Protein AF-A0A6L7A0B5-F1 (afdb_monomer)

Mean predicted aligned error: 15.39 Å

Organism: Escherichia coli (NCBI:txid562)

Foldseek 3Di:
DDPVLVVPDDVVVSVVLVVLLVQQVVVPADNVQSVVLSVVVVVCVVPPVCVDPVNVVCVVCVCVQLVPQDNSHGDPCVVVSVVVSVVCCVPPDPDPDDPDDDDPPCVVVVVVVVVVVVCLVCVLVVVCVVCVVVVVDPVCPPPDPVVVCVVVVVVVVVVVVVLCCLQQPDDDPVVVVVVVVVLVVVLVSLVSRDDLVSVLSNLVSVLSVLSSVLNCLVPPVADPPDPVSNVVSVVVSVVSVVVSVVSVVQCLLLSDQPPDFFAADDPDLVPFFAEEEEEEDEPDDPVLLVQQQVLLVLAPHDPVRYAYEYLYQNPDVVVVVVCVVVVHHYDYDPDCPPHPVVSVVVVVVVDDTPYYAYAYSNRRDHNCLCRRPRNVCVVDVPDPDDAAQDDDPDDDPVCVVVVNPPVDDDPSCCCRPRNQSSCVVVVNRDDPRHSD

pLDDT: mean 85.73, std 13.82, range [37.34, 98.62]

Solvent-accessible surface area (backbone atoms only — not comparable to full-atom values): 25090 Å² total; per-residue (Å²): 136,62,79,67,52,69,77,77,38,64,69,73,58,40,53,52,50,53,52,50,38,52,49,16,46,74,57,70,23,52,72,68,22,23,53,50,44,52,51,52,49,51,51,46,60,73,78,37,73,60,84,42,71,70,45,44,52,52,59,73,43,33,66,77,80,37,70,91,58,54,90,57,39,41,54,86,61,46,69,58,51,53,50,53,51,48,52,43,55,76,76,63,58,77,74,75,87,63,86,79,75,92,64,83,89,49,54,67,58,50,48,50,51,47,50,48,52,49,53,59,64,48,42,51,56,60,49,45,69,63,45,54,65,53,72,76,42,59,89,61,69,89,49,54,75,67,56,48,52,50,53,51,49,53,52,51,53,53,50,50,53,52,49,48,52,68,32,68,58,88,64,57,73,67,58,47,50,50,51,51,53,50,53,49,52,52,46,62,56,39,70,70,40,84,63,68,67,31,55,48,50,47,51,52,55,49,49,48,53,53,51,25,50,52,47,45,50,73,76,71,64,68,48,87,87,42,71,67,60,29,52,57,45,49,55,51,50,50,53,51,48,51,53,50,51,50,50,53,52,50,49,63,42,47,60,57,55,63,73,83,73,69,37,81,61,70,91,59,68,87,76,56,75,33,34,30,38,39,31,49,43,57,84,73,57,66,80,54,37,46,54,22,51,54,30,56,72,55,34,76,61,64,68,95,36,53,44,48,34,43,37,32,68,56,64,52,65,70,57,49,54,49,22,62,75,73,73,38,45,67,46,62,64,97,70,83,57,69,52,72,63,35,52,52,58,56,48,59,76,71,60,80,43,83,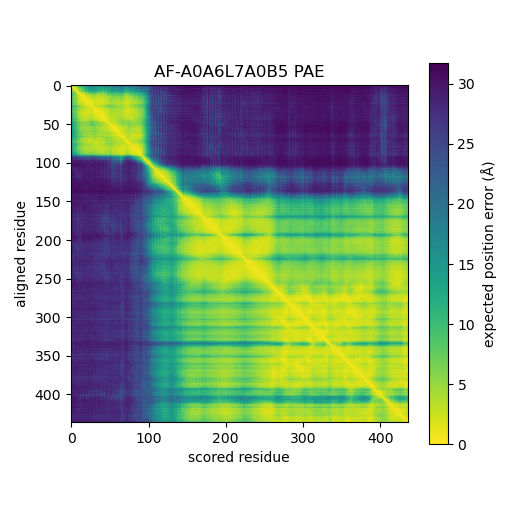40,72,34,36,29,43,34,83,50,59,54,56,44,57,49,64,56,51,51,52,20,46,54,73,73,38,84,82,59,84,76,61,73,50,68,82,82,76,94,67,66,55,74,64,32,54,76,69,73,34,60,91,76,51,84,56,74,58,50,52,46,52,52,51,48,39,27,6,24,52,60,69,76,57,61,66,86,78,83,36,49,55

Sequence (436 aa):
MSILTRWLLIPPVNARLIGRYRDYRRHGASAFSATLGCFWMILAWIFIPLEHPRWQRIRAEHKNLYPHINASRPRPLDPVRYLIQTCWLLIGTSRKETPKPRRRAFSGLQNIRGRYHQWMNELPERVSHKTQHLDEKKELGHLSAGARRLILGIIVTFSLILALICVTQPFNPLAQFIFLMLLWGVALIVRRMPGRFSALMLIVLSLTVSCRYIWWRYTSTLNWDDPVSLVCGLILLFAETYAWIVLVLGYFQVVWPLNRQPVPLPKDMSLWPSVDIFVPTYNEDLNVVKNTIYASLGIDWPKDKLNIWILDDGGREEFRQFAQNVGVKYIARTTHEHAKAGNINNALKYAKGEFVSIFDCDHVPTRSFLQMTMGWFLKEKQLAMMQTPHHFFSPDPFERNLGRFRKTPNEGTLFYGLVQDGNDMWDATFFCGSCA

InterPro domains:
  IPR001173 Glycosyltransferase 2-like [PF00535] (277-436)
  IPR003919 Cellulose synthase, subunit A [PR01439] (199-219)
  IPR003919 Cellulose synthase, subunit A [PR01439] (227-252)
  IPR003919 Cellulose synthase, subunit A [PR01439] (282-301)
  IPR003919 Cellulose synthase, subunit A [PR01439] (363-387)
  IPR029044 Nucleotide-diphospho-sugar transferases [G3DSA:3.90.550.10] (262-436)
  IPR029044 Nucleotide-diphospho-sugar transferases [SSF53448] (254-435)
  IPR036259 MFS transporter superfamily [SSF103473] (26-260)
  IPR050321 Glycosyltransferase 2/OpgH subfamily [PTHR43867] (49-436)

Radius of gyration: 34.47 Å; Cα contacts (8 Å, |Δi|>4): 384; chains: 1; bounding box: 68×91×90 Å

Nearest PDB structures (foldseek):
  9fmz-assembly1_A  TM=8.391E-01  e=1.331E-54  Escherichia coli
  9fp0-assembly1_A  TM=8.141E-01  e=6.366E-55  Escherichia coli
  9fmv-assembly1_A  TM=8.177E-01  e=4.472E-54  Escherichia coli
  9fnn-assembly1_A  TM=8.404E-01  e=5.017E-50  Escherichia coli
  5ej1-assembly1_A  TM=9.346E-01  e=6.899E-16  Cereibacter sphaeroides 2.4.1

Structure (mmCIF, N/CA/C/O backbone):
data_AF-A0A6L7A0B5-F1
#
_entry.id   AF-A0A6L7A0B5-F1
#
loop_
_atom_site.group_PDB
_atom_site.id
_atom_site.type_symbol
_atom_site.label_atom_id
_atom_site.label_alt_id
_atom_site.label_comp_id
_atom_site.label_asym_id
_atom_site.label_entity_id
_atom_site.label_seq_id
_atom_site.pdbx_PDB_ins_code
_atom_site.Cartn_x
_atom_site.Cartn_y
_atom_site.Cartn_z
_atom_site.occupancy
_atom_site.B_iso_or_equiv
_atom_site.auth_seq_id
_atom_site.auth_comp_id
_atom_site.auth_asym_id
_atom_site.auth_atom_id
_atom_site.pdbx_PDB_model_num
ATOM 1 N N . MET A 1 1 ? 12.928 51.243 -40.950 1.00 52.81 1 MET A N 1
ATOM 2 C CA . MET A 1 1 ? 13.352 50.266 -41.975 1.00 52.81 1 MET A CA 1
ATOM 3 C C . MET A 1 1 ? 14.253 50.990 -42.958 1.00 52.81 1 MET A C 1
ATOM 5 O O . MET A 1 1 ? 13.908 52.091 -43.361 1.00 52.81 1 MET A O 1
ATOM 9 N N . SER A 1 2 ? 15.435 50.427 -43.203 1.00 51.06 2 SER A N 1
ATOM 10 C CA . SER A 1 2 ? 16.581 51.062 -43.868 1.00 51.06 2 SER A CA 1
ATOM 11 C C . SER A 1 2 ? 16.445 51.087 -45.403 1.00 51.06 2 SER A C 1
ATOM 13 O O . SER A 1 2 ? 15.706 50.281 -45.978 1.00 51.06 2 SER A O 1
ATOM 15 N N . ILE A 1 3 ? 17.201 51.992 -46.042 1.00 57.19 3 ILE A N 1
ATOM 16 C CA . ILE A 1 3 ? 17.454 52.129 -47.493 1.00 57.19 3 ILE A CA 1
ATOM 17 C C . ILE A 1 3 ? 17.686 50.769 -48.188 1.00 57.19 3 ILE A C 1
ATOM 19 O O . ILE A 1 3 ? 17.260 50.585 -49.326 1.00 57.19 3 ILE A O 1
ATOM 23 N N . LEU A 1 4 ? 18.235 49.782 -47.470 1.00 53.91 4 LEU A N 1
ATOM 24 C CA . LEU A 1 4 ? 18.449 48.401 -47.926 1.00 53.91 4 LEU A CA 1
ATOM 25 C C . LEU A 1 4 ? 17.176 47.699 -48.440 1.00 53.91 4 LEU A C 1
ATOM 27 O O . LEU A 1 4 ? 17.225 46.964 -49.420 1.00 53.91 4 LEU A O 1
ATOM 31 N N . THR A 1 5 ? 16.011 47.950 -47.833 1.00 54.47 5 THR A N 1
ATOM 32 C CA . THR A 1 5 ? 14.747 47.296 -48.246 1.00 54.47 5 THR A CA 1
ATOM 33 C C . THR A 1 5 ? 14.185 47.813 -49.574 1.00 54.47 5 THR A C 1
ATOM 35 O O . THR A 1 5 ? 13.424 47.099 -50.223 1.00 54.47 5 THR A O 1
ATOM 38 N N . ARG A 1 6 ? 14.576 49.022 -50.012 1.00 56.16 6 ARG A N 1
ATOM 39 C CA . ARG A 1 6 ? 14.201 49.573 -51.329 1.00 56.16 6 ARG A CA 1
ATOM 40 C C . ARG A 1 6 ? 14.968 48.940 -52.487 1.00 56.16 6 ARG A C 1
ATOM 42 O O . ARG A 1 6 ? 14.439 48.931 -53.588 1.00 56.16 6 ARG A O 1
ATOM 49 N N . TRP A 1 7 ? 16.175 48.437 -52.236 1.00 54.72 7 TRP A N 1
ATOM 50 C CA . TRP A 1 7 ? 17.030 47.835 -53.261 1.00 54.72 7 TRP A CA 1
ATOM 51 C C . TRP A 1 7 ? 16.769 46.337 -53.456 1.00 54.72 7 TRP A C 1
ATOM 53 O O . TRP A 1 7 ? 16.930 45.834 -54.559 1.00 54.72 7 TRP A O 1
ATOM 63 N N . LEU A 1 8 ? 16.340 45.627 -52.405 1.00 58.31 8 LEU A N 1
ATOM 64 C CA . LEU A 1 8 ? 16.210 44.162 -52.427 1.00 58.31 8 LEU A CA 1
ATOM 65 C C . LEU A 1 8 ? 14.824 43.629 -52.833 1.00 58.31 8 LEU A C 1
ATOM 67 O O . LEU A 1 8 ? 14.697 42.445 -53.131 1.00 58.31 8 LEU A O 1
ATOM 71 N N . LEU A 1 9 ? 13.768 44.448 -52.780 1.00 62.78 9 LEU A N 1
ATOM 72 C CA . LEU A 1 9 ? 12.381 43.990 -52.926 1.00 62.78 9 LEU A CA 1
ATOM 73 C C . LEU A 1 9 ? 11.648 44.755 -54.032 1.00 62.78 9 LEU A C 1
ATOM 75 O O . LEU A 1 9 ? 11.692 45.983 -54.076 1.00 62.78 9 LEU A O 1
ATOM 79 N N . ILE A 1 10 ? 10.907 44.028 -54.874 1.00 70.81 10 ILE A N 1
ATOM 80 C CA . ILE A 1 10 ? 10.087 44.587 -55.962 1.00 70.81 10 ILE A CA 1
ATOM 81 C C . ILE A 1 10 ? 9.118 45.642 -55.368 1.00 70.81 10 ILE A C 1
ATOM 83 O O . ILE A 1 10 ? 8.524 45.385 -54.309 1.00 70.81 10 ILE A O 1
ATOM 87 N N . PRO A 1 11 ? 8.907 46.813 -56.011 1.00 70.00 11 PRO A N 1
ATOM 88 C CA . PRO A 1 11 ? 8.141 47.934 -55.446 1.00 70.00 11 PRO A CA 1
ATOM 89 C C . PRO A 1 11 ? 6.796 47.614 -54.749 1.00 70.00 11 PRO A C 1
ATOM 91 O O . PRO A 1 11 ? 6.572 48.148 -53.656 1.00 70.00 11 PRO A O 1
ATOM 94 N N . PRO A 1 12 ? 5.908 46.733 -55.269 1.00 69.25 12 PRO A N 1
ATOM 95 C CA . PRO A 1 12 ? 4.648 46.410 -54.597 1.00 69.25 12 PRO A CA 1
ATOM 96 C C . PRO A 1 12 ? 4.844 45.612 -53.297 1.00 69.25 12 PRO A C 1
ATOM 98 O O . PRO A 1 12 ? 4.075 45.780 -52.346 1.00 69.25 12 PRO A O 1
ATOM 101 N N . VAL A 1 13 ? 5.892 44.786 -53.207 1.00 67.69 13 VAL A N 1
ATOM 102 C CA . VAL A 1 13 ? 6.227 44.010 -52.000 1.00 67.69 13 VAL A CA 1
ATOM 103 C C . VAL A 1 13 ? 6.761 44.936 -50.910 1.00 67.69 13 VAL A C 1
ATOM 105 O O . VAL A 1 13 ? 6.341 44.852 -49.753 1.00 67.69 13 VAL A O 1
ATOM 108 N N . ASN A 1 14 ? 7.621 45.883 -51.288 1.00 73.94 14 ASN A N 1
ATOM 109 C CA . ASN A 1 14 ? 8.150 46.881 -50.365 1.00 73.94 14 ASN A CA 1
ATOM 110 C C . ASN A 1 14 ? 7.031 47.778 -49.796 1.00 73.94 14 ASN A C 1
ATOM 112 O O . ASN A 1 14 ? 6.939 47.974 -48.583 1.00 73.94 14 ASN A O 1
ATOM 116 N N . ALA A 1 15 ? 6.106 48.243 -50.643 1.00 77.38 15 ALA A N 1
ATOM 117 C CA . ALA A 1 15 ? 4.950 49.029 -50.205 1.00 77.38 15 ALA A CA 1
ATOM 118 C C . ALA A 1 15 ? 4.059 48.261 -49.204 1.00 77.38 15 ALA A C 1
ATOM 120 O O . ALA A 1 15 ? 3.656 48.811 -48.174 1.00 77.38 15 ALA A O 1
ATOM 121 N N . ARG A 1 16 ? 3.805 46.968 -49.455 1.00 80.06 16 ARG A N 1
ATOM 122 C CA . ARG A 1 16 ? 3.044 46.082 -48.552 1.00 80.06 16 ARG A CA 1
ATOM 123 C C . ARG A 1 16 ? 3.743 45.877 -47.204 1.00 80.06 16 ARG A C 1
ATOM 125 O O . ARG A 1 16 ? 3.074 45.919 -46.170 1.00 80.06 16 ARG A O 1
ATOM 132 N N . LEU A 1 17 ? 5.063 45.686 -47.187 1.00 81.50 17 LEU A N 1
ATOM 133 C CA . LEU A 1 17 ? 5.838 45.517 -45.951 1.00 81.50 17 LEU A CA 1
ATOM 134 C C . LEU A 1 17 ? 5.886 46.794 -45.114 1.00 81.50 17 LEU A C 1
ATOM 136 O O . LEU A 1 17 ? 5.702 46.728 -43.899 1.00 81.50 17 LEU A O 1
ATOM 140 N N . ILE A 1 18 ? 6.047 47.955 -45.753 1.00 83.62 18 ILE A N 1
ATOM 141 C CA . ILE A 1 18 ? 5.982 49.257 -45.078 1.00 83.62 18 ILE A CA 1
ATOM 142 C C . ILE A 1 18 ? 4.590 49.475 -44.473 1.00 83.62 18 ILE A C 1
ATOM 144 O O . ILE A 1 18 ? 4.481 49.904 -43.321 1.00 83.62 18 ILE A O 1
ATOM 148 N N . GLY A 1 19 ? 3.527 49.141 -45.214 1.00 85.25 19 GLY A N 1
ATOM 149 C CA . GLY A 1 19 ? 2.152 49.184 -44.714 1.00 85.25 19 GLY A CA 1
ATOM 150 C C . GLY A 1 19 ? 1.957 48.300 -43.480 1.00 85.25 19 GLY A C 1
ATOM 151 O O . GLY A 1 19 ? 1.433 48.762 -42.468 1.00 85.25 19 GLY A O 1
ATOM 152 N N . ARG A 1 20 ? 2.465 47.062 -43.518 1.00 84.50 20 ARG A N 1
ATOM 153 C CA . ARG A 1 20 ? 2.405 46.116 -42.391 1.00 84.50 20 ARG A CA 1
ATOM 154 C C . ARG A 1 20 ? 3.198 46.596 -41.174 1.00 84.50 20 ARG A C 1
ATOM 156 O O . ARG A 1 20 ? 2.715 46.509 -40.052 1.00 84.50 20 ARG A O 1
ATOM 163 N N . TYR A 1 21 ? 4.398 47.133 -41.387 1.00 87.56 21 TYR A N 1
ATOM 164 C CA . TYR A 1 21 ? 5.221 47.687 -40.314 1.00 87.56 21 TYR A CA 1
ATOM 165 C C . TYR A 1 21 ? 4.508 48.851 -39.616 1.00 87.56 21 TYR A C 1
ATOM 167 O O . TYR A 1 21 ? 4.466 48.914 -38.387 1.00 87.56 21 TYR A O 1
ATOM 175 N N . ARG A 1 22 ? 3.900 49.758 -40.392 1.00 87.56 22 ARG A N 1
ATOM 176 C CA . ARG A 1 22 ? 3.095 50.863 -39.849 1.00 87.56 22 ARG A CA 1
ATOM 177 C C . ARG A 1 22 ? 1.878 50.352 -39.079 1.00 87.56 22 ARG A C 1
ATOM 179 O O . ARG A 1 22 ? 1.588 50.892 -38.016 1.00 87.56 22 ARG A O 1
ATOM 186 N N . ASP A 1 23 ? 1.215 49.310 -39.572 1.00 88.31 23 ASP A N 1
ATOM 187 C CA . ASP A 1 23 ? 0.085 48.667 -38.895 1.00 88.31 23 ASP A CA 1
ATOM 188 C C . ASP A 1 23 ? 0.484 48.087 -37.525 1.00 88.31 23 ASP A C 1
ATOM 190 O O . ASP A 1 23 ? -0.157 48.383 -36.518 1.00 88.31 23 ASP A O 1
ATOM 194 N N . TYR A 1 24 ? 1.616 47.379 -37.441 1.00 89.62 24 TYR A N 1
ATOM 195 C CA . TYR A 1 24 ? 2.149 46.878 -36.166 1.00 89.62 24 TYR A CA 1
ATOM 196 C C . TYR A 1 24 ? 2.494 48.002 -35.185 1.00 89.62 24 TYR A C 1
ATOM 198 O O . TYR A 1 24 ? 2.225 47.901 -33.987 1.00 89.62 24 TYR A O 1
ATOM 206 N N . ARG A 1 25 ? 3.070 49.102 -35.684 1.00 87.75 25 ARG A N 1
ATOM 207 C CA . ARG A 1 25 ? 3.387 50.278 -34.862 1.00 87.75 25 ARG A CA 1
ATOM 208 C C . ARG A 1 25 ? 2.123 50.969 -34.343 1.00 87.75 25 ARG A C 1
ATOM 210 O O . ARG A 1 25 ? 2.106 51.352 -33.178 1.00 87.75 25 ARG A O 1
ATOM 217 N N . ARG A 1 26 ? 1.064 51.069 -35.158 1.00 88.62 26 ARG A N 1
ATOM 218 C CA . ARG A 1 26 ? -0.246 51.615 -34.749 1.00 88.62 26 ARG A CA 1
ATOM 219 C C . ARG A 1 26 ? -0.918 50.773 -33.664 1.00 88.62 26 ARG A C 1
ATOM 221 O O . ARG A 1 26 ? -1.517 51.331 -32.757 1.00 88.62 26 ARG A O 1
ATOM 228 N N . HIS A 1 27 ? -0.740 49.456 -33.698 1.00 85.75 27 HIS A N 1
ATOM 229 C CA . HIS A 1 27 ? -1.251 48.532 -32.679 1.00 85.75 27 HIS A CA 1
ATOM 230 C C . HIS A 1 27 ? -0.314 48.366 -31.461 1.00 85.75 27 HIS A C 1
ATOM 232 O O . HIS A 1 27 ? -0.454 47.422 -30.681 1.00 85.75 27 HIS A O 1
ATOM 238 N N . GLY A 1 28 ? 0.650 49.277 -31.267 1.00 85.19 28 GLY A N 1
ATOM 239 C CA . GLY A 1 28 ? 1.469 49.351 -30.052 1.00 85.19 28 GLY A CA 1
ATOM 240 C C . GLY A 1 28 ? 2.632 48.353 -29.976 1.00 85.19 28 GLY A C 1
ATOM 241 O O . GLY A 1 28 ? 3.068 48.004 -28.872 1.00 85.19 28 GLY A O 1
ATOM 242 N N . ALA A 1 29 ? 3.132 47.846 -31.109 1.00 86.38 29 ALA A N 1
ATOM 243 C CA . ALA A 1 29 ? 4.355 47.038 -31.147 1.00 86.38 29 ALA A CA 1
ATOM 244 C C . ALA A 1 29 ? 5.617 47.922 -31.055 1.00 86.38 29 ALA A C 1
ATOM 246 O O . ALA A 1 29 ? 5.700 48.991 -31.674 1.00 86.38 29 ALA A O 1
ATOM 247 N N . SER A 1 30 ? 6.638 47.480 -30.308 1.00 89.06 30 SER A N 1
ATOM 248 C CA . SER A 1 30 ? 7.937 48.174 -30.273 1.00 89.06 30 SER A CA 1
ATOM 249 C C . SER A 1 30 ? 8.613 48.134 -31.650 1.00 89.06 30 SER A C 1
ATOM 251 O O . SER A 1 30 ? 8.302 47.268 -32.465 1.00 89.06 30 SER A O 1
ATOM 253 N N . ALA A 1 31 ? 9.524 49.070 -31.937 1.00 84.81 31 ALA A N 1
ATOM 254 C CA . ALA A 1 31 ? 10.174 49.146 -33.249 1.00 84.81 31 ALA A CA 1
ATOM 255 C C . ALA A 1 31 ? 10.913 47.839 -33.572 1.00 84.81 31 ALA A C 1
ATOM 257 O O . ALA A 1 31 ? 10.734 47.292 -34.655 1.00 84.81 31 ALA A O 1
ATOM 258 N N . PHE A 1 32 ? 11.616 47.294 -32.576 1.00 86.81 32 PHE A N 1
ATOM 259 C CA . PHE A 1 32 ? 12.280 45.995 -32.639 1.00 86.81 32 PHE A CA 1
ATOM 260 C C . PHE A 1 32 ? 11.309 44.838 -32.929 1.00 86.81 32 PHE A C 1
ATOM 262 O O . PHE A 1 32 ? 11.546 44.030 -33.828 1.00 86.81 32 PHE A O 1
ATOM 269 N N . SER A 1 33 ? 10.172 44.777 -32.228 1.00 86.88 33 SER A N 1
ATOM 270 C CA . SER A 1 33 ? 9.191 43.701 -32.439 1.00 86.88 33 SER A CA 1
ATOM 271 C C . SER A 1 33 ? 8.486 43.821 -33.792 1.00 86.88 33 SER A C 1
ATOM 273 O O . SER A 1 33 ? 8.205 42.814 -34.435 1.00 86.88 33 SER A O 1
ATOM 275 N N . ALA A 1 34 ? 8.240 45.046 -34.263 1.00 86.75 34 ALA A N 1
ATOM 276 C CA . ALA A 1 34 ? 7.656 45.301 -35.574 1.00 86.75 34 ALA A CA 1
ATOM 277 C C . ALA A 1 34 ? 8.625 44.930 -36.710 1.00 86.75 34 ALA A C 1
ATOM 279 O O . ALA A 1 34 ? 8.202 44.312 -37.686 1.00 86.75 34 ALA A O 1
ATOM 280 N N . THR A 1 35 ? 9.922 45.244 -36.582 1.00 86.75 35 THR A N 1
ATOM 281 C CA . THR A 1 35 ? 10.938 44.830 -37.565 1.00 86.75 35 THR A CA 1
ATOM 282 C C . THR A 1 35 ? 11.101 43.317 -37.599 1.00 86.75 35 THR A C 1
ATOM 284 O O . THR A 1 35 ? 11.120 42.733 -38.680 1.00 86.75 35 THR A O 1
ATOM 287 N N . LEU A 1 36 ? 11.148 42.677 -36.428 1.00 86.38 36 LEU A N 1
ATOM 288 C CA . LEU A 1 36 ? 11.282 41.229 -36.324 1.00 86.38 36 LEU A CA 1
ATOM 289 C C . LEU A 1 36 ? 10.025 40.513 -36.847 1.00 86.38 36 LEU A C 1
ATOM 291 O O . LEU A 1 36 ? 10.130 39.528 -37.569 1.00 86.38 36 LEU A O 1
ATOM 295 N N . GLY A 1 37 ? 8.831 41.045 -36.572 1.00 85.44 37 GLY A N 1
ATOM 296 C CA . GLY A 1 37 ? 7.574 40.532 -37.119 1.00 85.44 37 GLY A CA 1
ATOM 297 C C . GLY A 1 37 ? 7.490 40.636 -38.646 1.00 85.44 37 GLY A C 1
ATOM 298 O O . GLY A 1 37 ? 6.994 39.719 -39.299 1.00 85.44 37 GLY A O 1
ATOM 299 N N . CYS A 1 38 ? 8.004 41.718 -39.241 1.00 87.12 38 CYS A N 1
ATOM 300 C CA . CYS A 1 38 ? 8.136 41.832 -40.697 1.00 87.12 38 CYS A CA 1
ATOM 301 C C . CYS A 1 38 ? 9.143 40.820 -41.261 1.00 87.12 38 CYS A C 1
ATOM 303 O O . CYS A 1 38 ? 8.850 40.192 -42.274 1.00 87.12 38 CYS A O 1
ATOM 305 N N . PHE A 1 39 ? 10.284 40.623 -40.597 1.00 86.44 39 PHE A N 1
ATOM 306 C CA . PHE A 1 39 ? 11.290 39.633 -40.988 1.00 86.44 39 PHE A CA 1
ATOM 307 C C . PHE A 1 39 ? 10.725 38.203 -40.991 1.00 86.44 39 PHE A C 1
ATOM 309 O O . PHE A 1 39 ? 10.823 37.504 -41.998 1.00 86.44 39 PHE A O 1
ATOM 316 N N . TRP A 1 40 ? 10.032 37.798 -39.923 1.00 83.19 40 TRP A N 1
ATOM 317 C CA . TRP A 1 40 ? 9.378 36.487 -39.857 1.00 83.19 40 TRP A CA 1
ATOM 318 C C . TRP A 1 40 ? 8.280 36.307 -40.903 1.00 83.19 40 TRP A C 1
ATOM 320 O O . TRP A 1 40 ? 8.114 35.212 -41.428 1.00 83.19 40 TRP A O 1
ATOM 330 N N . MET A 1 41 ? 7.548 37.369 -41.243 1.00 80.69 41 MET A N 1
ATOM 331 C CA . MET A 1 41 ? 6.542 37.314 -42.305 1.00 80.69 41 MET A CA 1
ATOM 332 C C . MET A 1 41 ? 7.179 37.072 -43.678 1.00 80.69 41 MET A C 1
ATOM 334 O O . MET A 1 41 ? 6.632 36.309 -44.470 1.00 80.69 41 MET A O 1
ATOM 338 N N . ILE A 1 42 ? 8.329 37.697 -43.950 1.00 82.94 42 ILE A N 1
ATOM 339 C CA . ILE A 1 42 ? 9.092 37.476 -45.186 1.00 82.94 42 ILE A CA 1
ATOM 340 C C . ILE A 1 42 ? 9.570 36.024 -45.244 1.00 82.94 42 ILE A C 1
ATOM 342 O O . ILE A 1 42 ? 9.335 35.352 -46.243 1.00 82.94 42 ILE A O 1
ATOM 346 N N . LEU A 1 43 ? 10.159 35.509 -44.160 1.00 79.44 43 LEU A N 1
ATOM 347 C CA . LEU A 1 43 ? 10.566 34.103 -44.081 1.00 79.44 43 LEU A CA 1
ATOM 348 C C . LEU A 1 43 ? 9.379 33.152 -44.282 1.00 79.44 43 LEU A C 1
ATOM 350 O O . LEU A 1 43 ? 9.477 32.200 -45.050 1.00 79.44 43 LEU A O 1
ATOM 354 N N . ALA A 1 44 ? 8.235 33.430 -43.657 1.00 78.31 44 ALA A N 1
ATOM 355 C CA . ALA A 1 44 ? 7.032 32.629 -43.845 1.00 78.31 44 ALA A CA 1
ATOM 356 C C . ALA A 1 44 ? 6.556 32.642 -45.306 1.00 78.31 44 ALA A C 1
ATOM 358 O O . ALA A 1 44 ? 6.167 31.600 -45.811 1.00 78.31 44 ALA A O 1
ATOM 359 N N . TRP A 1 45 ? 6.627 33.776 -46.006 1.00 74.44 45 TRP A N 1
ATOM 360 C CA . TRP A 1 45 ? 6.292 33.857 -47.434 1.00 74.44 45 TRP A CA 1
ATOM 361 C C . TRP A 1 45 ? 7.263 33.087 -48.338 1.00 74.44 45 TRP A C 1
ATOM 363 O O . TRP A 1 45 ? 6.842 32.578 -49.370 1.00 74.44 45 TRP A O 1
ATOM 373 N N . ILE A 1 46 ? 8.540 32.991 -47.958 1.00 76.19 46 ILE A N 1
ATOM 374 C CA . ILE A 1 46 ? 9.559 32.255 -48.722 1.00 76.19 46 ILE A CA 1
ATOM 375 C C . ILE A 1 46 ? 9.364 30.742 -48.580 1.00 76.19 46 ILE A C 1
ATOM 377 O O . ILE A 1 46 ? 9.433 30.014 -49.566 1.00 76.19 46 ILE A O 1
ATOM 381 N N . PHE A 1 47 ? 9.121 30.261 -47.359 1.00 77.94 47 PHE A N 1
ATOM 382 C CA . PHE A 1 47 ? 9.106 28.824 -47.061 1.00 77.94 47 PHE A CA 1
ATOM 383 C C . PHE A 1 47 ? 7.706 28.203 -47.030 1.00 77.94 47 PHE A C 1
ATOM 385 O O . PHE A 1 47 ? 7.575 26.980 -47.071 1.00 77.94 47 PHE A O 1
ATOM 392 N N . ILE A 1 48 ? 6.653 29.019 -46.945 1.00 78.19 48 ILE A N 1
ATOM 393 C CA . ILE A 1 48 ? 5.272 28.554 -46.830 1.00 78.19 48 ILE A CA 1
ATOM 394 C C . ILE A 1 48 ? 4.441 29.199 -47.946 1.00 78.19 48 ILE A C 1
ATOM 396 O O . ILE A 1 48 ? 4.368 30.427 -48.017 1.00 78.19 48 ILE A O 1
ATOM 400 N N . PRO A 1 49 ? 3.741 28.411 -48.788 1.00 77.00 49 PRO A N 1
ATOM 401 C CA . PRO A 1 49 ? 2.871 28.948 -49.829 1.00 77.00 49 PRO A CA 1
ATOM 402 C C . PRO A 1 49 ? 1.582 29.497 -49.199 1.00 77.00 49 PRO A C 1
ATOM 404 O O . PRO A 1 49 ? 0.518 28.878 -49.267 1.00 77.00 49 PRO A O 1
ATOM 407 N N . LEU A 1 50 ? 1.676 30.661 -48.549 1.00 74.19 50 LEU A N 1
ATOM 408 C CA . LEU A 1 50 ? 0.586 31.297 -47.798 1.00 74.19 50 LEU A CA 1
ATOM 409 C C . LEU A 1 50 ? -0.616 31.681 -48.678 1.00 74.19 50 LEU A C 1
ATOM 411 O O . LEU A 1 50 ? -1.707 31.924 -48.162 1.00 74.19 50 LEU A O 1
ATOM 415 N N . GLU A 1 51 ? -0.427 31.698 -49.996 1.00 76.62 51 GLU A N 1
ATOM 416 C CA . GLU A 1 51 ? -1.468 31.919 -51.000 1.00 76.62 51 GLU A CA 1
ATOM 417 C C . GLU A 1 51 ? -2.340 30.679 -51.237 1.00 76.62 51 GLU A C 1
ATOM 419 O O . GLU A 1 51 ? -3.477 30.806 -51.686 1.00 76.62 51 GLU A O 1
ATOM 424 N N . HIS A 1 52 ? -1.862 29.482 -50.881 1.00 79.56 52 HIS A N 1
ATOM 425 C CA . HIS A 1 52 ? -2.610 28.246 -51.079 1.00 79.56 52 HIS A CA 1
ATOM 426 C C . HIS A 1 52 ? -3.887 28.228 -50.205 1.00 79.56 52 HIS A C 1
ATOM 428 O O . HIS A 1 52 ? -3.820 28.567 -49.016 1.00 79.56 52 HIS A O 1
ATOM 434 N N . PRO A 1 53 ? -5.042 27.737 -50.709 1.00 75.50 53 PRO A N 1
ATOM 435 C CA . PRO A 1 53 ? -6.331 27.801 -50.001 1.00 75.50 53 PRO A CA 1
ATOM 436 C C . PRO A 1 53 ? -6.322 27.216 -48.578 1.00 75.50 53 PRO A C 1
ATOM 438 O O . PRO A 1 53 ? -7.049 27.665 -47.693 1.00 75.50 53 PRO A O 1
ATOM 441 N N . ARG A 1 54 ? -5.468 26.213 -48.331 1.00 79.38 54 ARG A N 1
ATOM 442 C CA . ARG A 1 54 ? -5.295 25.602 -46.999 1.00 79.38 54 ARG A CA 1
ATOM 443 C C . ARG A 1 54 ? -4.685 26.571 -45.980 1.00 79.38 54 ARG A C 1
ATOM 445 O O . ARG A 1 54 ? -5.168 26.633 -44.855 1.00 79.38 54 ARG A O 1
ATOM 452 N N . TRP A 1 55 ? -3.674 27.341 -46.373 1.00 77.81 55 TRP A N 1
ATOM 453 C CA . TRP A 1 55 ? -3.030 28.326 -45.501 1.00 77.81 55 TRP A CA 1
ATOM 454 C C . TRP A 1 55 ? -3.902 29.564 -45.301 1.00 77.81 55 TRP A C 1
ATOM 456 O O . TRP A 1 55 ? -3.960 30.097 -44.194 1.00 77.81 55 TRP A O 1
ATOM 466 N N . GLN A 1 56 ? -4.664 29.959 -46.324 1.00 80.19 56 GLN A N 1
ATOM 467 C CA . GLN A 1 56 ? -5.667 31.016 -46.193 1.00 80.19 56 GLN A CA 1
ATOM 468 C C . GLN A 1 56 ? -6.753 30.657 -45.168 1.00 80.19 56 GLN A C 1
ATOM 470 O O . GLN A 1 56 ? -7.096 31.495 -44.334 1.00 80.19 56 GLN A O 1
ATOM 475 N N . ARG A 1 57 ? -7.234 29.403 -45.158 1.00 80.62 57 ARG A N 1
ATOM 476 C CA . ARG A 1 57 ? -8.192 28.920 -44.145 1.00 80.62 57 ARG A CA 1
ATOM 477 C C . ARG A 1 57 ? -7.608 28.976 -42.729 1.00 80.62 57 ARG A C 1
ATOM 479 O O . ARG A 1 57 ? -8.256 29.503 -41.833 1.00 80.62 57 ARG A O 1
ATOM 486 N N . ILE A 1 58 ? -6.372 28.509 -42.537 1.00 81.62 58 ILE A N 1
ATOM 487 C CA . ILE A 1 58 ? -5.687 28.561 -41.229 1.00 81.62 58 ILE A CA 1
ATOM 488 C C . ILE A 1 58 ? -5.512 30.011 -40.758 1.00 81.62 58 ILE A C 1
ATOM 490 O O . ILE A 1 58 ? -5.707 30.318 -39.585 1.00 81.62 58 ILE A O 1
ATOM 494 N N . ARG A 1 59 ? -5.185 30.927 -41.674 1.00 80.25 59 ARG A N 1
ATOM 495 C CA . ARG A 1 59 ? -5.035 32.353 -41.368 1.00 80.25 59 ARG A CA 1
ATOM 496 C C . ARG A 1 59 ? -6.365 33.025 -41.018 1.00 80.25 59 ARG A C 1
ATOM 498 O O . ARG A 1 59 ? -6.376 33.904 -40.161 1.00 80.25 59 ARG A O 1
ATOM 505 N N . ALA A 1 60 ? -7.467 32.621 -41.649 1.00 82.38 60 ALA A N 1
ATOM 506 C CA . ALA A 1 60 ? -8.805 33.106 -41.313 1.00 82.38 60 ALA A CA 1
ATOM 507 C C . ALA A 1 60 ? -9.244 32.646 -39.911 1.00 82.38 60 ALA A C 1
ATOM 509 O O . ALA A 1 60 ? -9.832 33.420 -39.160 1.00 82.38 60 ALA A O 1
ATOM 510 N N . GLU A 1 61 ? -8.880 31.423 -39.520 1.00 83.38 61 GLU A N 1
ATOM 511 C CA . GLU A 1 61 ? -9.163 30.853 -38.195 1.00 83.38 61 GLU A CA 1
ATOM 512 C C . GLU A 1 61 ? -8.078 31.157 -37.147 1.00 83.38 61 GLU A C 1
ATOM 514 O O . GLU A 1 61 ? -8.112 30.627 -36.036 1.00 83.38 61 GLU A O 1
ATOM 519 N N . HIS A 1 62 ? -7.121 32.034 -37.464 1.00 86.19 62 HIS A N 1
ATOM 520 C CA . HIS A 1 62 ? -5.953 32.307 -36.622 1.00 86.19 62 HIS A CA 1
ATOM 521 C C . HIS A 1 62 ? -6.323 32.680 -35.180 1.00 86.19 62 HIS A C 1
ATOM 523 O O . HIS A 1 62 ? -5.757 32.115 -34.246 1.00 86.19 62 HIS A O 1
ATOM 529 N N . LYS A 1 63 ? -7.329 33.546 -34.993 1.00 81.94 63 LYS A N 1
ATOM 530 C CA . LYS A 1 63 ? -7.815 33.946 -33.660 1.00 81.94 63 LYS A CA 1
ATOM 531 C C . LYS A 1 63 ? -8.358 32.772 -32.835 1.00 81.94 63 LYS A C 1
ATOM 533 O O . LYS A 1 63 ? -8.277 32.814 -31.614 1.00 81.94 63 LYS A O 1
ATOM 538 N N . ASN A 1 64 ? -8.890 31.737 -33.487 1.00 81.38 64 ASN A N 1
ATOM 539 C CA . ASN A 1 64 ? -9.447 30.561 -32.817 1.00 81.38 64 ASN A CA 1
ATOM 540 C C . ASN A 1 64 ? -8.359 29.531 -32.481 1.00 81.38 64 ASN A C 1
ATOM 542 O O . ASN A 1 64 ? -8.407 28.910 -31.424 1.00 81.38 64 ASN A O 1
ATOM 546 N N . LEU A 1 65 ? -7.377 29.352 -33.371 1.00 83.19 65 LEU A N 1
ATOM 547 C CA . LEU A 1 65 ? -6.289 28.380 -33.200 1.00 83.19 65 LEU A CA 1
ATOM 548 C C . LEU A 1 65 ? -5.176 28.894 -32.270 1.00 83.19 65 LEU A C 1
ATOM 550 O O . LEU A 1 65 ? -4.590 28.120 -31.510 1.00 83.19 65 LEU A O 1
ATOM 554 N N . TYR A 1 66 ? -4.916 30.204 -32.296 1.00 88.19 66 TYR A N 1
ATOM 555 C CA . TYR A 1 66 ? -3.855 30.872 -31.539 1.00 88.19 66 TYR A CA 1
ATOM 556 C C . TYR A 1 66 ? -4.404 32.061 -30.724 1.00 88.19 66 TYR A C 1
ATOM 558 O O . TYR A 1 66 ? -3.947 33.191 -30.904 1.00 88.19 66 TYR A O 1
ATOM 566 N N . PRO A 1 67 ? -5.361 31.847 -29.797 1.00 83.75 67 PRO A N 1
ATOM 567 C CA . PRO A 1 67 ? -6.070 32.936 -29.110 1.00 83.75 67 PRO A CA 1
ATOM 568 C C . PRO A 1 67 ? -5.160 33.828 -28.251 1.00 83.75 67 PRO A C 1
ATOM 570 O O . PRO A 1 67 ? -5.469 34.991 -28.008 1.00 83.75 67 PRO A O 1
ATOM 573 N N . HIS A 1 68 ? -4.017 33.302 -27.807 1.00 82.94 68 HIS A N 1
ATOM 574 C CA . HIS A 1 68 ? -3.045 34.016 -26.980 1.00 82.94 68 HIS A CA 1
ATOM 575 C C . HIS A 1 68 ? -1.987 34.787 -27.792 1.00 82.94 68 HIS A C 1
ATOM 577 O O . HIS A 1 68 ? -1.147 35.469 -27.199 1.00 82.94 68 HIS A O 1
ATOM 583 N N . ILE A 1 69 ? -1.996 34.689 -29.130 1.00 86.19 69 ILE A N 1
ATOM 584 C CA . ILE A 1 69 ? -1.040 35.380 -30.002 1.00 86.19 69 ILE A CA 1
ATOM 585 C C . ILE A 1 69 ? -1.775 36.435 -30.824 1.00 86.19 69 ILE A C 1
ATOM 587 O O . ILE A 1 69 ? -2.652 36.126 -31.627 1.00 86.19 69 ILE A O 1
ATOM 591 N N . ASN A 1 70 ? -1.393 37.701 -30.660 1.00 84.62 70 ASN A N 1
ATOM 592 C CA . ASN A 1 70 ? -2.009 38.791 -31.405 1.00 84.62 70 ASN A CA 1
ATOM 593 C C . ASN A 1 70 ? -1.225 39.093 -32.692 1.00 84.62 70 ASN A C 1
ATOM 595 O O . ASN A 1 70 ? -0.164 39.713 -32.656 1.00 84.62 70 ASN A O 1
ATOM 599 N N . ALA A 1 71 ? -1.779 38.706 -33.843 1.00 82.62 71 ALA A N 1
ATOM 600 C CA . ALA A 1 71 ? -1.139 38.893 -35.146 1.00 82.62 71 ALA A CA 1
ATOM 601 C C . ALA A 1 71 ? -0.931 40.366 -35.556 1.00 82.62 71 ALA A C 1
ATOM 603 O O . ALA A 1 71 ? -0.096 40.627 -36.422 1.00 82.62 71 ALA A O 1
ATOM 604 N N . SER A 1 72 ? -1.664 41.327 -34.977 1.00 83.50 72 SER A N 1
ATOM 605 C CA . SER A 1 72 ? -1.453 42.761 -35.243 1.00 83.50 72 SER A CA 1
ATOM 606 C C . SER A 1 72 ? -0.440 43.410 -34.297 1.00 83.50 72 SER A C 1
ATOM 608 O O . SER A 1 72 ? 0.016 44.518 -34.566 1.00 83.50 72 SER A O 1
ATOM 610 N N . ARG A 1 73 ? -0.026 42.722 -33.224 1.00 86.31 73 ARG A N 1
ATOM 611 C CA . ARG A 1 73 ? 0.967 43.217 -32.261 1.00 86.31 73 ARG A CA 1
ATOM 612 C C . ARG A 1 73 ? 2.018 42.138 -31.962 1.00 86.31 73 ARG A C 1
ATOM 614 O O . ARG A 1 73 ? 1.980 41.553 -30.876 1.00 86.31 73 ARG A O 1
ATOM 621 N N . PRO A 1 74 ? 2.953 41.883 -32.898 1.00 86.06 74 PRO A N 1
ATOM 622 C CA . PRO A 1 74 ? 3.958 40.843 -32.724 1.00 86.06 74 PRO A CA 1
ATOM 623 C C . PRO A 1 74 ? 4.873 41.148 -31.534 1.00 86.06 74 PRO A C 1
ATOM 625 O O . PRO A 1 74 ? 5.259 42.300 -31.310 1.00 86.06 74 PRO A O 1
ATOM 628 N N . ARG A 1 75 ? 5.243 40.105 -30.793 1.00 87.12 75 ARG A N 1
ATOM 629 C CA . ARG A 1 75 ? 6.255 40.110 -29.731 1.00 87.12 75 ARG A CA 1
ATOM 630 C C . ARG A 1 75 ? 7.458 39.252 -30.142 1.00 87.12 75 ARG A C 1
ATOM 632 O O . ARG A 1 75 ? 7.297 38.327 -30.937 1.00 87.12 75 ARG A O 1
ATOM 639 N N . PRO A 1 76 ? 8.657 39.491 -29.581 1.00 84.00 76 PRO A N 1
ATOM 640 C CA . PRO A 1 76 ? 9.871 38.806 -30.029 1.00 84.00 76 PRO A CA 1
ATOM 641 C C . PRO A 1 76 ? 9.830 37.275 -29.931 1.00 84.00 76 PRO A C 1
ATOM 643 O O . PRO A 1 76 ? 10.407 36.592 -30.769 1.00 84.00 76 PRO A O 1
ATOM 646 N N . LEU A 1 77 ? 9.105 36.739 -28.945 1.00 85.81 77 LEU A N 1
ATOM 647 C CA . LEU A 1 77 ? 8.987 35.298 -28.690 1.00 85.81 77 LEU A CA 1
ATOM 648 C C . LEU A 1 77 ? 7.731 34.658 -29.304 1.00 85.81 77 LEU A C 1
ATOM 650 O O . LEU A 1 77 ? 7.444 33.492 -29.037 1.00 85.81 77 LEU A O 1
ATOM 654 N N . ASP A 1 78 ? 6.970 35.385 -30.124 1.00 85.81 78 ASP A N 1
ATOM 655 C CA . ASP A 1 78 ? 5.773 34.828 -30.762 1.00 85.81 78 ASP A CA 1
ATOM 656 C C . ASP A 1 78 ? 6.053 33.616 -31.671 1.00 85.81 78 ASP A C 1
ATOM 658 O O . ASP A 1 78 ? 5.252 32.686 -31.616 1.00 85.81 78 ASP A O 1
ATOM 662 N N . PRO A 1 79 ? 7.164 33.519 -32.435 1.00 84.56 79 PRO A N 1
ATOM 663 C CA . PRO A 1 79 ? 7.475 32.310 -33.211 1.00 84.56 79 PRO A CA 1
ATOM 664 C C . PRO A 1 79 ? 7.567 31.042 -32.352 1.00 84.56 79 PRO A C 1
ATOM 666 O O . PRO A 1 79 ? 7.045 29.994 -32.726 1.00 84.56 79 PRO A O 1
ATOM 669 N N . VAL A 1 80 ? 8.163 31.150 -31.160 1.00 83.56 80 VAL A N 1
ATOM 670 C CA . VAL A 1 80 ? 8.263 30.037 -30.204 1.00 83.56 80 VAL A CA 1
ATOM 671 C C . VAL A 1 80 ? 6.878 29.665 -29.674 1.00 83.56 80 VAL A C 1
ATOM 673 O O . VAL A 1 80 ? 6.541 28.488 -29.588 1.00 83.56 80 VAL A O 1
ATOM 676 N N . ARG A 1 81 ? 6.030 30.661 -29.390 1.00 85.81 81 ARG A N 1
ATOM 677 C CA . ARG A 1 81 ? 4.638 30.440 -28.961 1.00 85.81 81 ARG A CA 1
ATOM 678 C C . ARG A 1 81 ? 3.804 29.763 -30.049 1.00 85.81 81 ARG A C 1
ATOM 680 O O . ARG A 1 81 ? 3.057 28.838 -29.742 1.00 85.81 81 ARG A O 1
ATOM 687 N N . TYR A 1 82 ? 3.972 30.164 -31.312 1.00 88.00 82 TYR A N 1
ATOM 688 C CA . TYR A 1 82 ? 3.350 29.485 -32.451 1.00 88.00 82 TYR A CA 1
ATOM 689 C C . TYR A 1 82 ? 3.782 28.023 -32.537 1.00 88.00 82 TYR A C 1
ATOM 691 O O . TYR A 1 82 ? 2.933 27.164 -32.767 1.00 88.00 82 TYR A O 1
ATOM 699 N N . LEU A 1 83 ? 5.068 27.728 -32.330 1.00 86.38 83 LEU A N 1
ATOM 700 C CA . LEU A 1 83 ? 5.596 26.366 -32.386 1.00 86.38 83 LEU A CA 1
ATOM 701 C C . LEU A 1 83 ? 5.023 25.501 -31.258 1.00 86.38 83 LEU A C 1
ATOM 703 O O . LEU A 1 83 ? 4.450 24.452 -31.535 1.00 86.38 83 LEU A O 1
ATOM 707 N N . ILE A 1 84 ? 5.074 25.985 -30.014 1.00 85.31 84 ILE A N 1
ATOM 708 C CA . ILE A 1 84 ? 4.535 25.280 -28.840 1.00 85.31 84 ILE A CA 1
ATOM 709 C C . ILE A 1 84 ? 3.037 25.007 -29.007 1.00 85.31 84 ILE A C 1
ATOM 711 O O . ILE A 1 84 ? 2.600 23.869 -28.839 1.00 85.31 84 ILE A O 1
ATOM 715 N N . GLN A 1 85 ? 2.249 26.017 -29.391 1.00 85.38 85 GLN A N 1
ATOM 716 C CA . GLN A 1 85 ? 0.810 25.847 -29.595 1.00 85.38 85 GLN A CA 1
ATOM 717 C C . GLN A 1 85 ? 0.511 24.908 -30.764 1.00 85.38 85 GLN A C 1
ATOM 719 O O . GLN A 1 85 ? -0.426 24.125 -30.685 1.00 85.38 85 GLN A O 1
ATOM 724 N N . THR A 1 86 ? 1.295 24.946 -31.842 1.00 86.19 86 THR A N 1
ATOM 725 C CA . THR A 1 86 ? 1.103 24.032 -32.977 1.00 86.19 86 THR A CA 1
ATOM 726 C C . THR A 1 86 ? 1.431 22.594 -32.580 1.00 86.19 86 THR A C 1
ATOM 728 O O . THR A 1 86 ? 0.647 21.700 -32.881 1.00 86.19 86 THR A O 1
ATOM 731 N N . CYS A 1 87 ? 2.512 22.360 -31.829 1.00 83.81 87 CYS A N 1
ATOM 732 C CA . CYS A 1 87 ? 2.811 21.053 -31.240 1.00 83.81 87 CYS A CA 1
ATOM 733 C C . CYS A 1 87 ? 1.679 20.590 -30.312 1.00 83.81 87 CYS A C 1
ATOM 735 O O . CYS A 1 87 ? 1.241 19.447 -30.408 1.00 83.81 87 CYS A O 1
ATOM 737 N N . TRP A 1 88 ? 1.138 21.482 -29.478 1.00 80.62 88 TRP A N 1
ATOM 738 C CA . TRP A 1 88 ? -0.010 21.173 -28.626 1.00 80.62 88 TRP A CA 1
ATOM 739 C C . TRP A 1 88 ? -1.281 20.868 -29.431 1.00 80.62 88 TRP A C 1
ATOM 741 O O . TRP A 1 88 ? -1.983 19.920 -29.107 1.00 80.62 88 TRP A O 1
ATOM 751 N N . LEU A 1 89 ? -1.572 21.596 -30.512 1.00 80.62 89 LEU A N 1
ATOM 752 C CA . LEU A 1 89 ? -2.713 21.310 -31.389 1.00 80.62 89 LEU A CA 1
ATOM 753 C C . LEU A 1 89 ? -2.553 19.956 -32.100 1.00 80.62 89 LEU A C 1
ATOM 755 O O . LEU A 1 89 ? -3.538 19.232 -32.239 1.00 80.62 89 LEU A O 1
ATOM 759 N N . LEU A 1 90 ? -1.328 19.597 -32.498 1.00 78.62 90 LEU A N 1
ATOM 760 C CA . LEU A 1 90 ? -1.003 18.320 -33.145 1.00 78.62 90 LEU A CA 1
ATOM 761 C C . LEU A 1 90 ? -1.064 17.122 -32.183 1.00 78.62 90 LEU A C 1
ATOM 763 O O . LEU A 1 90 ? -1.444 16.033 -32.606 1.00 78.62 90 LEU A O 1
ATOM 767 N N . ILE A 1 91 ? -0.702 17.316 -30.910 1.00 77.00 91 ILE A N 1
ATOM 768 C CA . ILE A 1 91 ? -0.629 16.251 -29.893 1.00 77.00 91 ILE A CA 1
ATOM 769 C C . ILE A 1 91 ? -1.924 16.156 -29.065 1.00 77.00 91 ILE A C 1
ATOM 771 O O . ILE A 1 91 ? -2.341 15.066 -28.683 1.00 77.00 91 ILE A O 1
ATOM 775 N N . GLY A 1 92 ? -2.551 17.294 -28.764 1.00 64.06 92 GLY A N 1
ATOM 776 C CA . GLY A 1 92 ? -3.482 17.466 -27.646 1.00 64.06 92 GLY A CA 1
ATOM 777 C C . GLY A 1 92 ? -4.899 17.917 -27.997 1.00 64.06 92 GLY A C 1
ATOM 778 O O . GLY A 1 92 ? -5.731 17.997 -27.093 1.00 64.06 92 GLY A O 1
ATOM 779 N N . THR A 1 93 ? -5.245 18.171 -29.264 1.00 51.16 93 THR A N 1
ATOM 780 C CA . THR A 1 93 ? -6.660 18.417 -29.587 1.00 51.16 93 THR A CA 1
ATOM 781 C C . THR A 1 93 ? -7.425 17.115 -29.775 1.00 51.16 93 THR A C 1
ATOM 783 O O . THR A 1 93 ? -7.476 16.521 -30.851 1.00 51.16 93 THR A O 1
ATOM 786 N N . SER A 1 94 ? -8.107 16.712 -28.699 1.00 45.56 94 SER A N 1
ATOM 787 C CA . SER A 1 94 ? -9.373 15.996 -28.823 1.00 45.56 94 SER A CA 1
ATOM 788 C C . SER A 1 94 ? -10.247 16.788 -29.793 1.00 45.56 94 SER A C 1
ATOM 790 O O . SER A 1 94 ? -10.596 17.948 -29.565 1.00 45.56 94 SER A O 1
ATOM 792 N N . ARG A 1 95 ? -10.496 16.176 -30.944 1.00 41.62 95 ARG A N 1
ATOM 793 C CA . ARG A 1 95 ? -11.311 16.695 -32.031 1.00 41.62 95 ARG A CA 1
ATOM 794 C C . ARG A 1 95 ? -12.666 17.103 -31.447 1.00 41.62 95 ARG A C 1
ATOM 796 O O . ARG A 1 95 ? -13.477 16.230 -31.162 1.00 41.62 95 ARG A O 1
ATOM 803 N N . LYS A 1 96 ? -12.935 18.408 -31.288 1.00 43.81 96 LYS A N 1
ATOM 804 C CA . LYS A 1 96 ? -14.324 18.882 -31.183 1.00 43.81 96 LYS A CA 1
ATOM 805 C C . LYS A 1 96 ? -15.056 18.284 -32.381 1.00 43.81 96 LYS A C 1
ATOM 807 O O . LYS A 1 96 ? -14.616 18.480 -33.520 1.00 43.81 96 LYS A O 1
ATOM 812 N N . GLU A 1 97 ? -16.084 17.484 -32.112 1.00 41.69 97 GLU A N 1
ATOM 813 C CA . GLU A 1 97 ? -16.894 16.831 -33.131 1.00 41.69 97 GLU A CA 1
ATOM 814 C C . GLU A 1 97 ? -17.466 17.899 -34.063 1.00 41.69 97 GLU A C 1
ATOM 816 O O . GLU A 1 97 ? -18.423 18.601 -33.763 1.00 41.69 97 GLU A O 1
ATOM 821 N N . THR A 1 98 ? -16.812 18.058 -35.205 1.00 37.34 98 THR A N 1
ATOM 822 C CA . THR A 1 98 ? -17.376 18.731 -36.365 1.00 37.34 98 THR A CA 1
ATOM 823 C C . THR A 1 98 ? -18.139 17.670 -37.154 1.00 37.34 98 THR A C 1
ATOM 825 O O . THR A 1 98 ? -17.654 16.534 -37.257 1.00 37.34 98 THR A O 1
ATOM 828 N N . PRO A 1 99 ? -19.325 17.987 -37.705 1.00 40.41 99 PRO A N 1
ATOM 829 C CA . PRO A 1 99 ? -20.111 17.006 -38.435 1.00 40.41 99 PRO A CA 1
ATOM 830 C C . PRO A 1 99 ? -19.269 16.467 -39.594 1.00 40.41 99 PRO A C 1
ATOM 832 O O . PRO A 1 99 ? -18.709 17.224 -40.389 1.00 40.41 99 PRO A O 1
ATOM 835 N N . LYS A 1 100 ? -19.107 15.138 -39.626 1.00 37.72 100 LYS A N 1
ATOM 836 C CA . LYS A 1 100 ? -18.208 14.421 -40.540 1.00 37.72 100 LYS A CA 1
ATOM 837 C C . LYS A 1 100 ? -18.471 14.841 -41.996 1.00 37.72 100 LYS A C 1
ATOM 839 O O . LYS A 1 100 ? -19.535 14.509 -42.519 1.00 37.72 100 LYS A O 1
ATOM 844 N N . PRO A 1 101 ? -17.504 15.434 -42.724 1.00 42.56 101 PRO A N 1
ATOM 845 C CA . PRO A 1 101 ? -17.595 15.439 -44.171 1.00 42.56 101 PRO A CA 1
ATOM 846 C C . PRO A 1 101 ? -17.298 14.015 -44.653 1.00 42.56 101 PRO A C 1
ATOM 848 O O . PRO A 1 101 ? -16.259 13.435 -44.320 1.00 42.56 101 PRO A O 1
ATOM 851 N N . ARG A 1 102 ? -18.228 13.441 -45.427 1.00 50.91 102 ARG A N 1
ATOM 852 C CA . ARG A 1 102 ? -18.071 12.169 -46.151 1.00 50.91 102 ARG A CA 1
ATOM 853 C C . ARG A 1 102 ? -16.702 12.134 -46.847 1.00 50.91 102 ARG A C 1
ATOM 855 O O . ARG A 1 102 ? -16.509 12.770 -47.877 1.00 50.91 102 ARG A O 1
ATOM 862 N N . ARG A 1 103 ? -15.750 11.365 -46.314 1.00 45.22 103 ARG A N 1
ATOM 863 C CA . ARG A 1 103 ? -14.498 11.025 -47.007 1.00 45.22 103 ARG A CA 1
ATOM 864 C C . ARG A 1 103 ? -14.411 9.513 -47.169 1.00 45.22 103 ARG A C 1
ATOM 866 O O . ARG A 1 103 ? -13.971 8.805 -46.272 1.00 45.22 103 ARG A O 1
ATOM 873 N N . ARG A 1 104 ? -14.810 9.049 -48.358 1.00 50.16 104 ARG A N 1
ATOM 874 C CA . ARG A 1 104 ? -14.694 7.666 -48.859 1.00 50.16 104 ARG A CA 1
ATOM 875 C C . ARG A 1 104 ? -13.242 7.160 -48.997 1.00 50.16 104 ARG A C 1
ATOM 877 O O . ARG A 1 104 ? -13.053 5.990 -49.280 1.00 50.16 104 ARG A O 1
ATOM 884 N N . ALA A 1 105 ? -12.224 7.994 -48.767 1.00 53.31 105 ALA A N 1
ATOM 885 C CA . ALA A 1 105 ? -10.822 7.651 -49.037 1.00 53.31 105 ALA A CA 1
ATOM 886 C C . ALA A 1 105 ? -10.116 6.811 -47.946 1.00 53.31 105 ALA A C 1
ATOM 888 O O . ALA A 1 105 ? -9.032 6.302 -48.192 1.00 53.31 105 ALA A O 1
ATOM 889 N N . PHE A 1 106 ? -10.706 6.640 -46.755 1.00 49.94 106 PHE A N 1
ATOM 890 C CA . PHE A 1 106 ? -10.106 5.858 -45.655 1.00 49.94 106 PHE A CA 1
ATOM 891 C C . PHE A 1 106 ? -11.015 4.733 -45.128 1.00 49.94 106 PHE A C 1
ATOM 893 O O . PHE A 1 106 ? -10.753 4.190 -44.055 1.00 49.94 106 PHE A O 1
ATOM 900 N N . SER A 1 107 ? -12.064 4.345 -45.865 1.00 53.34 107 SER A N 1
ATOM 901 C CA . SER A 1 107 ? -12.948 3.240 -45.455 1.00 53.34 107 SER A CA 1
ATOM 902 C C . SER A 1 107 ? -12.204 1.904 -45.366 1.00 53.34 107 SER A C 1
ATOM 904 O O . SER A 1 107 ? -12.487 1.119 -44.472 1.00 53.34 107 SER A O 1
ATOM 906 N N . GLY A 1 108 ? -11.198 1.670 -46.218 1.00 59.94 108 GLY A N 1
ATOM 907 C CA . GLY A 1 108 ? -10.348 0.476 -46.152 1.00 59.94 108 GLY A CA 1
ATOM 908 C C . GLY A 1 108 ? -9.539 0.396 -44.854 1.00 59.94 108 GLY A C 1
ATOM 909 O O . GLY A 1 108 ? -9.576 -0.615 -44.163 1.00 59.94 108 GLY A O 1
ATOM 910 N N . LEU A 1 109 ? -8.886 1.493 -44.461 1.00 56.81 109 LEU A N 1
ATOM 911 C CA . LEU A 1 109 ? -8.106 1.586 -43.219 1.00 56.81 109 LEU A CA 1
ATOM 912 C C . LEU A 1 109 ? -8.989 1.585 -41.964 1.00 56.81 109 LEU A C 1
ATOM 914 O O . LEU A 1 109 ? -8.605 1.013 -40.949 1.00 56.81 109 LEU A O 1
ATOM 918 N N . GLN A 1 110 ? -10.187 2.172 -42.030 1.00 58.81 110 GLN A N 1
ATOM 919 C CA . GLN A 1 110 ? -11.176 2.081 -40.953 1.00 58.81 110 GLN A CA 1
ATOM 920 C C . GLN A 1 110 ? -11.753 0.672 -40.821 1.00 58.81 110 GLN A C 1
ATOM 922 O O . GLN A 1 110 ? -11.933 0.214 -39.699 1.00 58.81 110 GLN A O 1
ATOM 927 N N . ASN A 1 111 ? -11.964 -0.037 -41.929 1.00 66.06 111 ASN A N 1
ATOM 928 C CA . ASN A 1 111 ? -12.398 -1.430 -41.912 1.00 66.06 111 ASN A CA 1
ATOM 929 C C . ASN A 1 111 ? -11.294 -2.360 -41.407 1.00 66.06 111 ASN A C 1
ATOM 931 O O . ASN A 1 111 ? -11.588 -3.257 -40.631 1.00 66.06 111 ASN A O 1
ATOM 935 N N . ILE A 1 112 ? -10.029 -2.141 -41.779 1.00 68.19 112 ILE A N 1
ATOM 936 C CA . ILE A 1 112 ? -8.892 -2.904 -41.237 1.00 68.19 112 ILE A CA 1
ATOM 937 C C . ILE A 1 112 ? -8.734 -2.624 -39.744 1.00 68.19 112 ILE A C 1
ATOM 939 O O . ILE A 1 112 ? -8.605 -3.554 -38.958 1.00 68.19 112 ILE A O 1
ATOM 943 N N . ARG A 1 113 ? -8.813 -1.356 -39.328 1.00 64.44 113 ARG A N 1
ATOM 944 C CA . ARG A 1 113 ? -8.767 -0.978 -37.913 1.00 64.44 113 ARG A CA 1
ATOM 945 C C . ARG A 1 113 ? -9.958 -1.545 -37.136 1.00 64.44 113 ARG A C 1
ATOM 947 O O . ARG A 1 113 ? -9.773 -2.004 -36.017 1.00 64.44 113 ARG A O 1
ATOM 954 N N . GLY A 1 114 ? -11.151 -1.546 -37.728 1.00 69.81 114 GLY A N 1
ATOM 955 C CA . GLY A 1 114 ? -12.362 -2.145 -37.169 1.00 69.81 114 GLY A CA 1
ATOM 956 C C . GLY A 1 114 ? -12.225 -3.656 -37.004 1.00 69.81 114 GLY A C 1
ATOM 957 O O . GLY A 1 114 ? -12.423 -4.155 -35.905 1.00 69.81 114 GLY A O 1
ATOM 958 N N . ARG A 1 115 ? -11.770 -4.365 -38.046 1.00 73.44 115 ARG A N 1
ATOM 959 C CA . ARG A 1 115 ? -11.469 -5.805 -37.995 1.00 73.44 115 ARG A CA 1
ATOM 960 C C . ARG A 1 115 ? -10.368 -6.128 -36.994 1.00 73.44 115 ARG A C 1
ATOM 962 O O . ARG A 1 115 ? -10.487 -7.116 -36.292 1.00 73.44 115 ARG A O 1
ATOM 969 N N . TYR A 1 116 ? -9.328 -5.302 -36.900 1.00 70.50 116 TYR A N 1
ATOM 970 C CA . TYR A 1 116 ? -8.266 -5.465 -35.909 1.00 70.50 116 TYR A CA 1
ATOM 971 C C . TYR A 1 116 ? -8.800 -5.297 -34.486 1.00 70.50 116 TYR A C 1
ATOM 973 O O . TYR A 1 116 ? -8.507 -6.123 -33.634 1.00 70.50 116 TYR A O 1
ATOM 981 N N . HIS A 1 117 ? -9.607 -4.263 -34.222 1.00 70.69 117 HIS A N 1
ATOM 982 C CA . HIS A 1 117 ? -10.235 -4.079 -32.913 1.00 70.69 117 HIS A CA 1
ATOM 983 C C . HIS A 1 117 ? -11.204 -5.215 -32.580 1.00 70.69 117 HIS A C 1
ATOM 985 O O . HIS A 1 117 ? -11.178 -5.704 -31.460 1.00 70.69 117 HIS A O 1
ATOM 991 N N . GLN A 1 118 ? -12.003 -5.668 -33.545 1.00 74.50 118 GLN A N 1
ATOM 992 C CA . GLN A 1 118 ? -12.930 -6.779 -33.359 1.00 74.50 118 GLN A CA 1
ATOM 993 C C . GLN A 1 118 ? -12.188 -8.101 -33.110 1.00 74.50 118 GLN A C 1
ATOM 995 O O . GLN A 1 118 ? -12.453 -8.771 -32.122 1.00 74.50 118 GLN A O 1
ATOM 1000 N N . TRP A 1 119 ? -11.184 -8.425 -33.927 1.00 76.81 119 TRP A N 1
ATOM 1001 C CA . TRP A 1 119 ? -10.324 -9.596 -33.736 1.00 76.81 119 TRP A CA 1
ATOM 1002 C C . TRP A 1 119 ? -9.571 -9.556 -32.400 1.00 76.81 119 TRP A C 1
ATOM 1004 O O . TRP A 1 119 ? -9.495 -10.569 -31.715 1.00 76.81 119 TRP A O 1
ATOM 1014 N N . MET A 1 120 ? -9.066 -8.384 -31.994 1.00 64.75 120 MET A N 1
ATOM 1015 C CA . MET A 1 120 ? -8.424 -8.185 -30.690 1.00 64.75 120 MET A CA 1
ATOM 1016 C C . MET A 1 120 ? -9.397 -8.320 -29.517 1.00 64.75 120 MET A C 1
ATOM 1018 O O . MET A 1 120 ? -8.977 -8.774 -28.460 1.00 64.75 120 MET A O 1
ATOM 1022 N N . ASN A 1 121 ? -10.661 -7.923 -29.676 1.00 67.75 121 ASN A N 1
ATOM 1023 C CA . ASN A 1 121 ? -11.677 -8.059 -28.631 1.00 67.75 121 ASN A CA 1
ATOM 1024 C C . ASN A 1 121 ? -12.178 -9.508 -28.514 1.00 67.75 121 ASN A C 1
ATOM 1026 O O . ASN A 1 121 ? -12.453 -9.963 -27.412 1.00 67.75 121 ASN A O 1
ATOM 1030 N N . GLU A 1 122 ? -12.243 -10.244 -29.626 1.00 72.88 122 GLU A N 1
ATOM 1031 C CA . GLU A 1 122 ? -12.633 -11.661 -29.651 1.00 72.88 122 GLU A CA 1
ATOM 1032 C C . GLU A 1 122 ? -11.479 -12.608 -29.259 1.00 72.88 122 GLU A C 1
ATOM 1034 O O . GLU A 1 122 ? -11.708 -13.763 -28.905 1.00 72.88 122 GLU A O 1
ATOM 1039 N N . LEU A 1 123 ? -10.222 -12.156 -29.321 1.00 68.88 123 LEU A N 1
ATOM 1040 C CA . LEU A 1 123 ? -9.030 -12.954 -29.004 1.00 68.88 123 LEU A CA 1
ATOM 1041 C C . LEU A 1 123 ? -9.007 -13.471 -27.554 1.00 68.88 123 LEU A C 1
ATOM 1043 O O . LEU A 1 123 ? -8.798 -14.671 -27.376 1.00 68.88 123 LEU A O 1
ATOM 1047 N N . PRO A 1 124 ? -9.230 -12.629 -26.524 1.00 58.22 124 PRO A N 1
ATOM 1048 C CA . PRO A 1 124 ? -9.302 -13.081 -25.142 1.00 58.22 124 PRO A CA 1
ATOM 1049 C C . PRO A 1 124 ? -10.394 -14.116 -24.915 1.00 58.22 124 PRO A C 1
ATOM 1051 O O . PRO A 1 124 ? -10.124 -15.100 -24.244 1.00 58.22 124 PRO A O 1
ATOM 1054 N N . GLU A 1 125 ? -11.581 -13.953 -25.507 1.00 64.75 125 GLU A N 1
ATOM 1055 C CA . GLU A 1 125 ? -12.662 -14.942 -25.391 1.00 64.75 125 GLU A CA 1
ATOM 1056 C C . GLU A 1 125 ? -12.294 -16.260 -26.081 1.00 64.75 125 GLU A C 1
ATOM 1058 O O . GLU A 1 125 ? -12.474 -17.329 -25.507 1.00 64.75 125 GLU A O 1
ATOM 1063 N N . ARG A 1 126 ? -11.683 -16.211 -27.272 1.00 64.44 126 ARG A N 1
ATOM 1064 C CA . ARG A 1 126 ? -11.220 -17.413 -27.990 1.00 64.44 126 ARG A CA 1
ATOM 1065 C C . ARG A 1 126 ? -10.100 -18.152 -27.259 1.00 64.44 126 ARG A C 1
ATOM 1067 O O . ARG A 1 126 ? -10.042 -19.379 -27.329 1.00 64.44 126 ARG A O 1
ATOM 1074 N N . VAL A 1 127 ? -9.196 -17.425 -26.599 1.00 60.56 127 VAL A N 1
ATOM 1075 C CA . VAL A 1 127 ? -8.114 -18.010 -25.792 1.00 60.56 127 VAL A CA 1
ATOM 1076 C C . VAL A 1 127 ? -8.677 -18.534 -24.475 1.00 60.56 127 VAL A C 1
ATOM 1078 O O . VAL A 1 127 ? -8.457 -19.697 -24.167 1.00 60.56 127 VAL A O 1
ATOM 1081 N N . SER A 1 128 ? -9.475 -17.733 -23.766 1.00 56.56 128 SER A N 1
ATOM 1082 C CA . SER A 1 128 ? -10.119 -18.086 -22.497 1.00 56.56 128 SER A CA 1
ATOM 1083 C C . SER A 1 128 ? -11.012 -19.315 -22.628 1.00 56.56 128 SER A C 1
ATOM 1085 O O . SER A 1 128 ? -10.881 -20.220 -21.815 1.00 56.56 128 SER A O 1
ATOM 1087 N N . HIS A 1 129 ? -11.842 -19.412 -23.670 1.00 56.91 129 HIS A N 1
ATOM 1088 C CA . HIS A 1 129 ? -12.709 -20.571 -23.908 1.00 56.91 129 HIS A CA 1
ATOM 1089 C C . HIS A 1 129 ? -11.907 -21.831 -24.292 1.00 56.91 129 HIS A C 1
ATOM 1091 O O . HIS A 1 129 ? -12.364 -22.954 -24.078 1.00 56.91 129 HIS A O 1
ATOM 1097 N N . LYS A 1 130 ? -10.691 -21.672 -24.839 1.00 55.03 130 LYS A N 1
ATOM 1098 C CA . LYS A 1 130 ? -9.749 -22.781 -25.067 1.00 55.03 130 LYS A CA 1
ATOM 1099 C C . LYS A 1 130 ? -8.957 -23.156 -23.816 1.00 55.03 130 LYS A C 1
ATOM 1101 O O . LYS A 1 130 ? -8.625 -24.326 -23.672 1.00 55.03 130 LYS A O 1
ATOM 1106 N N . THR A 1 131 ? -8.660 -22.224 -22.914 1.00 51.66 131 THR A N 1
ATOM 1107 C CA . THR A 1 131 ? -7.877 -22.490 -21.695 1.00 51.66 131 THR A CA 1
ATOM 1108 C C . THR A 1 131 ? -8.730 -22.829 -20.474 1.00 51.66 131 THR A C 1
ATOM 1110 O O . THR A 1 131 ? -8.215 -23.458 -19.561 1.00 51.66 131 THR A O 1
ATOM 1113 N N . GLN A 1 132 ? -10.031 -22.520 -20.466 1.00 49.81 132 GLN A N 1
ATOM 1114 C CA . GLN A 1 132 ? -10.937 -22.835 -19.349 1.00 49.81 132 GLN A CA 1
ATOM 1115 C C . GLN A 1 132 ? -10.984 -24.339 -19.031 1.00 49.81 132 GLN A C 1
ATOM 1117 O O . GLN A 1 132 ? -11.016 -24.723 -17.868 1.00 49.81 132 GLN A O 1
ATOM 1122 N N . HIS A 1 133 ? -10.904 -25.201 -20.052 1.00 48.12 133 HIS A N 1
ATOM 1123 C CA . HIS A 1 133 ? -10.868 -26.656 -19.852 1.00 48.12 133 HIS A CA 1
ATOM 1124 C C . HIS A 1 133 ? -9.519 -27.178 -19.307 1.00 48.12 133 HIS A C 1
ATOM 1126 O O . HIS A 1 133 ? -9.466 -28.290 -18.780 1.00 48.12 133 HIS A O 1
ATOM 1132 N N . LEU A 1 134 ? -8.438 -26.390 -19.422 1.00 50.81 134 LEU A N 1
ATOM 1133 C CA . LEU A 1 134 ? -7.118 -26.703 -18.854 1.00 50.81 134 LEU A CA 1
ATOM 1134 C C . LEU A 1 134 ? -7.026 -26.304 -17.372 1.00 50.81 134 LEU A C 1
ATOM 1136 O O . LEU A 1 134 ? -6.231 -26.888 -16.643 1.00 50.81 134 LEU A O 1
ATOM 1140 N N . ASP A 1 135 ? -7.854 -25.363 -16.904 1.00 48.06 135 ASP A N 1
ATOM 1141 C CA . ASP A 1 135 ? -7.954 -25.031 -15.474 1.00 48.06 135 ASP A CA 1
ATOM 1142 C C . ASP A 1 135 ? -8.712 -26.116 -14.680 1.00 48.06 135 ASP A C 1
ATOM 1144 O O . ASP A 1 135 ? -8.372 -26.391 -13.528 1.00 48.06 135 ASP A O 1
ATOM 1148 N N . GLU A 1 136 ? -9.691 -26.796 -15.293 1.00 45.19 136 GLU A N 1
ATOM 1149 C CA . GLU A 1 136 ? -10.417 -27.913 -14.659 1.00 45.19 136 GLU A CA 1
ATOM 1150 C C . GLU A 1 136 ? -9.640 -29.237 -14.685 1.00 45.19 136 GLU A C 1
ATOM 1152 O O . GLU A 1 136 ? -9.734 -30.045 -13.756 1.00 45.19 136 GLU A O 1
ATOM 1157 N N . LYS A 1 137 ? -8.813 -29.463 -15.709 1.00 44.53 137 LYS A N 1
ATOM 1158 C CA . LYS A 1 137 ? -7.895 -30.602 -15.753 1.00 44.53 137 LYS A CA 1
ATOM 1159 C C . LYS A 1 137 ? -6.513 -30.140 -15.329 1.00 44.53 137 LYS A C 1
ATOM 1161 O O . LYS A 1 137 ? -5.726 -29.709 -16.158 1.00 44.53 137 LYS A O 1
ATOM 1166 N N . LYS A 1 138 ? -6.167 -30.324 -14.047 1.00 55.44 138 LYS A N 1
ATOM 1167 C CA . LYS A 1 138 ? -4.761 -30.347 -13.606 1.00 55.44 138 LYS A CA 1
ATOM 1168 C C . LYS A 1 138 ? -4.020 -31.389 -14.454 1.00 55.44 138 LYS A C 1
ATOM 1170 O O . LYS A 1 138 ? -3.962 -32.555 -14.071 1.00 55.44 138 LYS A O 1
ATOM 1175 N N . GLU A 1 139 ? -3.449 -30.985 -15.588 1.00 56.62 139 GLU A N 1
ATOM 1176 C CA . GLU A 1 139 ? -2.809 -31.883 -16.562 1.00 56.62 139 GLU A CA 1
ATOM 1177 C C . GLU A 1 139 ? -1.596 -32.619 -15.979 1.00 56.62 139 GLU A C 1
ATOM 1179 O O . GLU A 1 139 ? -1.103 -33.563 -16.570 1.00 56.62 139 GLU A O 1
ATOM 1184 N N . LEU A 1 140 ? -1.147 -32.258 -14.775 1.00 55.91 140 LEU A N 1
ATOM 1185 C CA . LEU A 1 140 ? -0.084 -32.944 -14.033 1.00 55.91 140 LEU A CA 1
ATOM 1186 C C . LEU A 1 140 ? -0.598 -33.668 -12.774 1.00 55.91 140 LEU A C 1
ATOM 1188 O O . LEU A 1 140 ? 0.199 -34.131 -11.964 1.00 55.91 140 LEU A O 1
ATOM 1192 N N . GLY A 1 141 ? -1.915 -33.735 -12.562 1.00 59.34 141 GLY A N 1
ATOM 1193 C CA . GLY A 1 141 ? -2.532 -34.353 -11.382 1.00 59.34 141 GLY A CA 1
ATOM 1194 C C . GLY A 1 141 ? -2.434 -35.880 -11.354 1.00 59.34 141 GLY A C 1
ATOM 1195 O O . GLY A 1 141 ? -2.545 -36.471 -10.287 1.00 59.34 141 GLY A O 1
ATOM 1196 N N . HIS A 1 142 ? -2.190 -36.506 -12.508 1.00 70.75 142 HIS A N 1
ATOM 1197 C CA . HIS A 1 142 ? -2.002 -37.952 -12.649 1.00 70.75 142 HIS A CA 1
ATOM 1198 C C . HIS A 1 142 ? -0.544 -38.401 -12.434 1.00 70.75 142 HIS A C 1
ATOM 1200 O O . HIS A 1 142 ? -0.266 -39.597 -12.401 1.00 70.75 142 HIS A O 1
ATOM 1206 N N . LEU A 1 143 ? 0.395 -37.458 -12.295 1.00 73.81 143 LEU A N 1
ATOM 1207 C CA . LEU A 1 143 ? 1.812 -37.736 -12.065 1.00 73.81 143 LEU A CA 1
ATOM 1208 C C . LEU A 1 143 ? 2.131 -37.734 -10.569 1.00 73.81 143 LEU A C 1
ATOM 1210 O O . LEU A 1 143 ? 1.549 -36.977 -9.790 1.00 73.81 143 LEU A O 1
ATOM 1214 N N . SER A 1 144 ? 3.111 -38.545 -10.165 1.00 83.25 144 SER A N 1
ATOM 1215 C CA . SER A 1 144 ? 3.597 -38.543 -8.784 1.00 83.25 144 SER A CA 1
ATOM 1216 C C . SER A 1 144 ? 4.141 -37.160 -8.397 1.00 83.25 144 SER A C 1
ATOM 1218 O O . SER A 1 144 ? 4.692 -36.427 -9.224 1.00 83.25 144 SER A O 1
ATOM 1220 N N . ALA A 1 145 ? 4.021 -36.789 -7.117 1.00 80.88 145 ALA A N 1
ATOM 1221 C CA . ALA A 1 145 ? 4.500 -35.494 -6.621 1.00 80.88 145 ALA A CA 1
ATOM 1222 C C . ALA A 1 145 ? 5.996 -35.260 -6.923 1.00 80.88 145 ALA A C 1
ATOM 1224 O O . ALA A 1 145 ? 6.401 -34.131 -7.206 1.00 80.88 145 ALA A O 1
ATOM 1225 N N . GLY A 1 146 ? 6.800 -36.332 -6.922 1.00 84.44 146 GLY A N 1
ATOM 1226 C CA . GLY A 1 146 ? 8.207 -36.306 -7.326 1.00 84.44 146 GLY A CA 1
ATOM 1227 C C . GLY A 1 146 ? 8.395 -35.996 -8.814 1.00 84.44 146 GLY A C 1
ATOM 1228 O O . GLY A 1 146 ? 9.158 -35.093 -9.152 1.00 84.44 146 GLY A O 1
ATOM 1229 N N . ALA A 1 147 ? 7.647 -36.663 -9.699 1.00 83.56 147 ALA A N 1
ATOM 1230 C CA . ALA A 1 147 ? 7.707 -36.413 -11.141 1.00 83.56 147 ALA A CA 1
ATOM 1231 C C . ALA A 1 147 ? 7.272 -34.982 -11.498 1.00 83.56 147 ALA A C 1
ATOM 1233 O O . ALA A 1 147 ? 7.925 -34.320 -12.301 1.00 83.56 147 ALA A O 1
ATOM 1234 N N . ARG A 1 148 ? 6.228 -34.452 -10.846 1.00 81.94 148 ARG A N 1
ATOM 1235 C CA . ARG A 1 148 ? 5.788 -33.063 -11.050 1.00 81.94 148 ARG A CA 1
ATOM 1236 C C . ARG A 1 148 ? 6.861 -32.049 -10.646 1.00 81.94 148 ARG A C 1
ATOM 1238 O O . ARG A 1 148 ? 7.099 -31.098 -11.386 1.00 81.94 148 ARG A O 1
ATOM 1245 N N . ARG A 1 149 ? 7.510 -32.240 -9.491 1.00 86.06 149 ARG A N 1
ATOM 1246 C CA . ARG A 1 149 ? 8.615 -31.371 -9.044 1.00 86.06 149 ARG A CA 1
ATOM 1247 C C . ARG A 1 149 ? 9.803 -31.439 -9.998 1.00 86.06 149 ARG A C 1
ATOM 1249 O O . ARG A 1 149 ? 10.374 -30.399 -10.298 1.00 86.06 149 ARG A O 1
ATOM 1256 N N . LEU A 1 150 ? 10.131 -32.629 -10.504 1.00 89.00 150 LEU A N 1
ATOM 1257 C CA . LEU A 1 150 ? 11.207 -32.814 -11.474 1.00 89.00 150 LEU A CA 1
ATOM 1258 C C . LEU A 1 150 ? 10.913 -32.087 -12.793 1.00 89.00 150 LEU A C 1
ATOM 1260 O O . LEU A 1 150 ? 11.744 -31.311 -13.253 1.00 89.00 150 LEU A O 1
ATOM 1264 N N . ILE A 1 151 ? 9.724 -32.282 -13.370 1.00 86.25 151 ILE A N 1
ATOM 1265 C CA . ILE A 1 151 ? 9.317 -31.631 -14.626 1.00 86.25 151 ILE A CA 1
ATOM 1266 C C . ILE A 1 151 ? 9.316 -30.107 -14.471 1.00 86.25 151 ILE A C 1
ATOM 1268 O O . ILE A 1 151 ? 9.885 -29.404 -15.303 1.00 86.25 151 ILE A O 1
ATOM 1272 N N . LEU A 1 152 ? 8.725 -29.588 -13.390 1.00 85.94 152 LEU A N 1
ATOM 1273 C CA . LEU A 1 152 ? 8.738 -28.151 -13.106 1.00 85.94 152 LEU A CA 1
ATOM 1274 C C . LEU A 1 152 ? 10.163 -27.630 -12.903 1.00 85.94 152 LEU A C 1
ATOM 1276 O O . LEU A 1 152 ? 10.496 -26.577 -13.437 1.00 85.94 152 LEU A O 1
ATOM 1280 N N . GLY A 1 153 ? 11.009 -28.378 -12.191 1.00 90.00 153 GLY A N 1
ATOM 1281 C CA . GLY A 1 153 ? 12.423 -28.058 -12.020 1.00 90.00 153 GLY A CA 1
ATOM 1282 C C . GLY A 1 153 ? 13.141 -27.925 -13.361 1.00 90.00 153 GLY A C 1
ATOM 1283 O O . GLY A 1 153 ? 13.757 -26.897 -13.614 1.00 90.00 153 GLY A O 1
ATOM 1284 N N . ILE A 1 154 ? 12.979 -28.902 -14.259 1.00 92.25 154 ILE A N 1
ATOM 1285 C CA . ILE A 1 154 ? 13.576 -28.880 -15.604 1.00 92.25 154 ILE A CA 1
ATOM 1286 C C . ILE A 1 154 ? 13.095 -27.662 -16.402 1.00 92.25 154 ILE A C 1
ATOM 1288 O O . ILE A 1 154 ? 13.915 -26.954 -16.986 1.00 92.25 154 ILE A O 1
ATOM 1292 N N . ILE A 1 155 ? 11.786 -27.385 -16.408 1.00 89.50 155 ILE A N 1
ATOM 1293 C CA . ILE A 1 155 ? 11.212 -26.239 -17.129 1.00 89.50 155 ILE A CA 1
ATOM 1294 C C . ILE A 1 155 ? 11.768 -24.919 -16.588 1.00 89.50 155 ILE A C 1
ATOM 1296 O O . ILE A 1 155 ? 12.156 -24.053 -17.375 1.00 89.50 155 ILE A O 1
ATOM 1300 N N . VAL A 1 156 ? 11.835 -24.758 -15.263 1.00 89.25 156 VAL A N 1
ATOM 1301 C CA . VAL A 1 156 ? 12.374 -23.545 -14.635 1.00 89.25 156 VAL A CA 1
ATOM 1302 C C . VAL A 1 156 ? 13.857 -23.393 -14.953 1.00 89.25 156 VAL A C 1
ATOM 1304 O O . VAL A 1 156 ? 14.264 -22.324 -15.398 1.00 89.25 156 VAL A O 1
ATOM 1307 N N . THR A 1 157 ? 14.659 -24.448 -14.803 1.00 91.75 157 THR A N 1
ATOM 1308 C CA . THR A 1 157 ? 16.093 -24.407 -15.117 1.00 91.75 157 THR A CA 1
ATOM 1309 C C . THR A 1 157 ? 16.333 -24.049 -16.581 1.00 91.75 157 THR A C 1
ATOM 1311 O O . THR A 1 157 ? 17.115 -23.145 -16.867 1.00 91.75 157 THR A O 1
ATOM 1314 N N . PHE A 1 158 ? 15.624 -24.689 -17.514 1.00 93.44 158 PHE A N 1
ATOM 1315 C CA . PHE A 1 158 ? 15.732 -24.374 -18.938 1.00 93.44 158 PHE A CA 1
ATOM 1316 C C . PHE A 1 158 ? 15.323 -22.924 -19.241 1.00 93.44 158 PHE A C 1
ATOM 1318 O O . PHE A 1 158 ? 16.021 -22.217 -19.968 1.00 93.44 158 PHE A O 1
ATOM 1325 N N . SER A 1 159 ? 14.235 -22.448 -18.628 1.00 88.81 159 SER A N 1
ATOM 1326 C CA . SER A 1 159 ? 13.764 -21.066 -18.783 1.00 88.81 159 SER A CA 1
ATOM 1327 C C . SER A 1 159 ? 14.770 -20.049 -18.239 1.00 88.81 159 SER A C 1
ATOM 1329 O O . SER A 1 159 ? 14.992 -19.018 -18.868 1.00 88.81 159 SER A O 1
ATOM 1331 N N . LEU A 1 160 ? 15.417 -20.343 -17.106 1.00 90.31 160 LEU A N 1
ATOM 1332 C CA . LEU A 1 160 ? 16.464 -19.499 -16.526 1.00 90.31 160 LEU A CA 1
ATOM 1333 C C . LEU A 1 160 ? 17.708 -19.440 -17.416 1.00 90.31 160 LEU A C 1
ATOM 1335 O O . LEU A 1 160 ? 18.261 -18.360 -17.601 1.00 90.31 160 LEU A O 1
ATOM 1339 N N . ILE A 1 161 ? 18.118 -20.565 -18.009 1.00 92.50 161 ILE A N 1
ATOM 1340 C CA . ILE A 1 161 ? 19.231 -20.598 -18.970 1.00 92.50 161 ILE A CA 1
ATOM 1341 C C . ILE A 1 161 ? 18.899 -19.736 -20.192 1.00 92.50 161 ILE A C 1
ATOM 1343 O O . ILE A 1 161 ? 19.709 -18.905 -20.601 1.00 92.50 161 ILE A O 1
ATOM 1347 N N . LEU A 1 162 ? 17.695 -19.882 -20.752 1.00 90.44 162 LEU A N 1
ATOM 1348 C CA . LEU A 1 162 ? 17.260 -19.081 -21.895 1.00 90.44 162 LEU A CA 1
ATOM 1349 C C . LEU A 1 162 ? 17.198 -17.584 -21.552 1.00 90.44 162 LEU A C 1
ATOM 1351 O O . LEU A 1 162 ? 17.653 -16.753 -22.339 1.00 90.44 162 LEU A O 1
ATOM 1355 N N . ALA A 1 163 ? 16.677 -17.240 -20.372 1.00 89.94 163 ALA A N 1
ATOM 1356 C CA . ALA A 1 163 ? 16.638 -15.866 -19.882 1.00 89.94 163 ALA A CA 1
ATOM 1357 C C . ALA A 1 163 ? 18.049 -15.291 -19.704 1.00 89.94 163 ALA A C 1
ATOM 1359 O O . ALA A 1 163 ? 18.303 -14.167 -20.134 1.00 89.94 163 ALA A O 1
ATOM 1360 N N . LEU A 1 164 ? 18.980 -16.069 -19.143 1.00 92.19 164 LEU A N 1
ATOM 1361 C CA . LEU A 1 164 ? 20.375 -15.668 -18.981 1.00 92.19 164 LEU A CA 1
ATOM 1362 C C . LEU A 1 164 ? 21.015 -15.359 -20.336 1.00 92.19 164 LEU A C 1
ATOM 1364 O O . LEU A 1 164 ? 21.570 -14.279 -20.501 1.00 92.19 164 LEU A O 1
ATOM 1368 N N . ILE A 1 165 ? 20.870 -16.252 -21.320 1.00 92.44 165 ILE A N 1
ATOM 1369 C CA . ILE A 1 165 ? 21.378 -16.039 -22.685 1.00 92.44 165 ILE A CA 1
ATOM 1370 C C . ILE A 1 165 ? 20.763 -14.770 -23.292 1.00 92.44 165 ILE A C 1
ATOM 1372 O O . ILE A 1 165 ? 21.468 -13.937 -23.860 1.00 92.44 165 ILE A O 1
ATOM 1376 N N . CYS A 1 166 ? 19.451 -14.580 -23.138 1.00 90.69 166 CYS A N 1
ATOM 1377 C CA . CYS A 1 166 ? 18.751 -13.402 -23.649 1.00 90.69 166 CYS A CA 1
ATOM 1378 C C . CYS A 1 166 ? 19.238 -12.092 -23.003 1.00 90.69 166 CYS A C 1
ATOM 1380 O O . CYS A 1 166 ? 19.257 -11.043 -23.653 1.00 90.69 166 CYS A O 1
ATOM 1382 N N . VAL A 1 167 ? 19.620 -12.128 -21.727 1.00 93.31 167 VAL A N 1
ATOM 1383 C CA . VAL A 1 167 ? 20.110 -10.964 -20.981 1.00 93.31 167 VAL A CA 1
ATOM 1384 C C . VAL A 1 167 ? 21.565 -10.655 -21.326 1.00 93.31 167 VAL A C 1
ATOM 1386 O O . VAL A 1 167 ? 21.889 -9.493 -21.559 1.00 93.31 167 VAL A O 1
ATOM 1389 N N . THR A 1 168 ? 22.429 -11.668 -21.404 1.00 93.69 168 THR A N 1
ATOM 1390 C CA . THR A 1 168 ? 23.883 -11.466 -21.481 1.00 93.69 168 THR A CA 1
ATOM 1391 C C . THR A 1 168 ? 24.424 -11.320 -22.901 1.00 93.69 168 THR A C 1
ATOM 1393 O O . THR A 1 168 ? 25.487 -10.725 -23.080 1.00 93.69 168 THR A O 1
ATOM 1396 N N . GLN A 1 169 ? 23.704 -11.808 -23.920 1.00 93.00 169 GLN A N 1
ATOM 1397 C CA . GLN A 1 169 ? 24.183 -11.794 -25.304 1.00 93.00 169 GLN A CA 1
ATOM 1398 C C . GLN A 1 169 ? 24.417 -10.356 -25.812 1.00 93.00 169 GLN A C 1
ATOM 1400 O O . GLN A 1 169 ? 23.457 -9.578 -25.896 1.00 93.00 169 GLN A O 1
ATOM 1405 N N . PRO A 1 170 ? 25.642 -9.977 -26.217 1.00 90.88 170 PRO A N 1
ATOM 1406 C CA . PRO A 1 170 ? 25.915 -8.639 -26.729 1.00 90.88 170 PRO A CA 1
ATOM 1407 C C . PRO A 1 170 ? 25.264 -8.466 -28.106 1.00 90.88 170 PRO A C 1
ATOM 1409 O O . PRO A 1 170 ? 25.532 -9.224 -29.038 1.00 90.88 170 PRO A O 1
ATOM 1412 N N . PHE A 1 171 ? 24.385 -7.471 -28.244 1.00 89.94 171 PHE A N 1
ATOM 1413 C CA . PHE A 1 171 ? 23.782 -7.112 -29.530 1.00 89.94 171 PHE A CA 1
ATOM 1414 C C . PHE A 1 171 ? 24.438 -5.857 -30.085 1.00 89.94 171 PHE A C 1
ATOM 1416 O O . PHE A 1 171 ? 24.786 -4.941 -29.341 1.00 89.94 171 PHE A O 1
ATOM 1423 N N . ASN A 1 172 ? 24.532 -5.784 -31.412 1.00 92.94 172 ASN A N 1
ATOM 1424 C CA . ASN A 1 172 ? 24.777 -4.504 -32.058 1.00 92.94 172 ASN A CA 1
ATOM 1425 C C . ASN A 1 172 ? 23.559 -3.567 -31.847 1.00 92.94 172 ASN A C 1
ATOM 1427 O O . ASN A 1 172 ? 22.451 -4.041 -31.560 1.00 92.94 172 ASN A O 1
ATOM 1431 N N . PRO A 1 173 ? 23.723 -2.240 -31.994 1.00 92.69 173 PRO A N 1
ATOM 1432 C CA . PRO A 1 173 ? 22.636 -1.293 -31.739 1.00 92.69 173 PRO A CA 1
ATOM 1433 C C . PRO A 1 173 ? 21.374 -1.555 -32.575 1.00 92.69 173 PRO A C 1
ATOM 1435 O O . PRO A 1 173 ? 20.261 -1.389 -32.081 1.00 92.69 173 PRO A O 1
ATOM 1438 N N . LEU A 1 174 ? 21.533 -2.017 -33.821 1.00 95.06 174 LEU A N 1
ATOM 1439 C CA . LEU A 1 174 ? 20.412 -2.327 -34.710 1.00 95.06 174 LEU A CA 1
ATOM 1440 C C . LEU A 1 174 ? 19.601 -3.538 -34.223 1.00 95.06 174 LEU A C 1
ATOM 1442 O O . LEU A 1 174 ? 18.376 -3.471 -34.161 1.00 95.06 174 LEU A O 1
ATOM 1446 N N . ALA A 1 175 ? 20.263 -4.630 -33.842 1.00 94.19 175 ALA A N 1
ATOM 1447 C CA . ALA A 1 175 ? 19.621 -5.825 -33.305 1.00 94.19 175 ALA A CA 1
ATOM 1448 C C . ALA A 1 175 ? 18.961 -5.534 -31.953 1.00 94.19 175 ALA A C 1
ATOM 1450 O O . ALA A 1 175 ? 17.838 -5.974 -31.723 1.00 94.19 175 ALA A O 1
ATOM 1451 N N . GLN A 1 176 ? 19.603 -4.729 -31.097 1.00 93.31 176 GLN A N 1
ATOM 1452 C CA . GLN A 1 176 ? 19.001 -4.250 -29.851 1.00 93.31 176 GLN A CA 1
ATOM 1453 C C . GLN A 1 176 ? 17.727 -3.444 -30.117 1.00 93.31 176 GLN A C 1
ATOM 1455 O O . GLN A 1 176 ? 16.709 -3.670 -29.464 1.00 93.31 176 GLN A O 1
ATOM 1460 N N . PHE A 1 177 ? 17.758 -2.534 -31.091 1.00 94.50 177 PHE A N 1
ATOM 1461 C CA . PHE A 1 177 ? 16.590 -1.751 -31.477 1.00 94.50 177 PHE A CA 1
ATOM 1462 C C . PHE A 1 177 ? 15.449 -2.640 -31.989 1.00 94.50 177 PHE A C 1
ATOM 1464 O O . PHE A 1 177 ? 14.323 -2.522 -31.510 1.00 94.50 177 PHE A O 1
ATOM 1471 N N . ILE A 1 178 ? 15.736 -3.571 -32.905 1.00 95.06 178 ILE A N 1
ATOM 1472 C CA . ILE A 1 178 ? 14.738 -4.514 -33.434 1.00 95.06 178 ILE A CA 1
ATOM 1473 C C . ILE A 1 178 ? 14.145 -5.360 -32.301 1.00 95.06 178 ILE A C 1
ATOM 1475 O O . ILE A 1 178 ? 12.925 -5.484 -32.203 1.00 95.06 178 ILE A O 1
ATOM 1479 N N . PHE A 1 179 ? 14.987 -5.894 -31.416 1.00 92.88 179 PHE A N 1
ATOM 1480 C CA . PHE A 1 179 ? 14.561 -6.685 -30.264 1.00 92.88 179 PHE A CA 1
ATOM 1481 C C . PHE A 1 179 ? 13.612 -5.902 -29.345 1.00 92.88 179 PHE A C 1
ATOM 1483 O O . PHE A 1 179 ? 12.536 -6.395 -29.008 1.00 92.88 179 PHE A O 1
ATOM 1490 N N . LEU A 1 180 ? 13.954 -4.656 -29.000 1.00 94.00 180 LEU A N 1
ATOM 1491 C CA . LEU A 1 180 ? 13.096 -3.796 -28.180 1.00 94.00 180 LEU A CA 1
ATOM 1492 C C . LEU A 1 180 ? 11.777 -3.450 -28.881 1.00 94.00 180 LEU A C 1
ATOM 1494 O O . LEU A 1 180 ? 10.731 -3.471 -28.236 1.00 94.00 180 LEU A O 1
ATOM 1498 N N . MET A 1 181 ? 11.795 -3.184 -30.190 1.00 94.44 181 MET A N 1
ATOM 1499 C CA . MET A 1 181 ? 10.576 -2.918 -30.962 1.00 94.44 181 MET A CA 1
ATOM 1500 C C . MET A 1 181 ? 9.643 -4.133 -31.007 1.00 94.44 181 MET A C 1
ATOM 1502 O O . MET A 1 181 ? 8.425 -3.973 -30.897 1.00 94.44 181 MET A O 1
ATOM 1506 N N . LEU A 1 182 ? 10.196 -5.344 -31.120 1.00 93.31 182 LEU A N 1
ATOM 1507 C CA . LEU A 1 182 ? 9.425 -6.586 -31.062 1.00 93.31 182 LEU A CA 1
ATOM 1508 C C . LEU A 1 182 ? 8.821 -6.807 -29.671 1.00 93.31 182 LEU A C 1
ATOM 1510 O O . LEU A 1 182 ? 7.611 -7.015 -29.571 1.00 93.31 182 LEU A O 1
ATOM 1514 N N . LEU A 1 183 ? 9.618 -6.698 -28.601 1.00 91.38 183 LEU A N 1
ATOM 1515 C CA . LEU A 1 183 ? 9.118 -6.827 -27.227 1.00 91.38 183 LEU A CA 1
ATOM 1516 C C . LEU A 1 183 ? 8.050 -5.780 -26.907 1.00 91.38 183 LEU A C 1
ATOM 1518 O O . LEU A 1 183 ? 7.044 -6.098 -26.277 1.00 91.38 183 LEU A O 1
ATOM 1522 N N . TRP A 1 184 ? 8.233 -4.547 -27.378 1.00 92.31 184 TRP A N 1
ATOM 1523 C CA . TRP A 1 184 ? 7.243 -3.487 -27.233 1.00 92.31 184 TRP A CA 1
ATOM 1524 C C . TRP A 1 184 ? 5.943 -3.814 -27.976 1.00 92.31 184 TRP A C 1
ATOM 1526 O O . TRP A 1 184 ? 4.860 -3.666 -27.409 1.00 92.31 184 TRP A O 1
ATOM 1536 N N . GLY A 1 185 ? 6.029 -4.329 -29.207 1.00 87.50 185 GLY A N 1
ATOM 1537 C CA . GLY A 1 185 ? 4.869 -4.811 -29.958 1.00 87.50 185 GLY A CA 1
ATOM 1538 C C . GLY A 1 185 ? 4.109 -5.916 -29.217 1.00 87.50 185 GLY A C 1
ATOM 1539 O O . GLY A 1 185 ? 2.888 -5.830 -29.074 1.00 87.50 185 GLY A O 1
ATOM 1540 N N . VAL A 1 186 ? 4.826 -6.906 -28.674 1.00 88.69 186 VAL A N 1
ATOM 1541 C CA . VAL A 1 186 ? 4.243 -7.977 -27.847 1.00 88.69 186 VAL A CA 1
ATOM 1542 C C . VAL A 1 186 ? 3.588 -7.397 -26.592 1.00 88.69 186 VAL A C 1
ATOM 1544 O O . VAL A 1 186 ? 2.431 -7.705 -26.315 1.00 88.69 186 VAL A O 1
ATOM 1547 N N . ALA A 1 187 ? 4.267 -6.504 -25.870 1.00 88.44 187 ALA A N 1
ATOM 1548 C CA . ALA A 1 187 ? 3.730 -5.872 -24.667 1.00 88.44 187 ALA A CA 1
ATOM 1549 C C . ALA A 1 187 ? 2.438 -5.084 -24.949 1.00 88.44 187 ALA A C 1
ATOM 1551 O O . ALA A 1 187 ? 1.495 -5.143 -24.162 1.00 88.44 187 ALA A O 1
ATOM 1552 N N . LEU A 1 188 ? 2.341 -4.386 -26.086 1.00 88.12 188 LEU A N 1
ATOM 1553 C CA . LEU A 1 188 ? 1.122 -3.673 -26.484 1.00 88.12 188 LEU A CA 1
ATOM 1554 C C . LEU A 1 188 ? -0.060 -4.607 -26.773 1.00 88.12 188 LEU A C 1
ATOM 1556 O O . LEU A 1 188 ? -1.206 -4.221 -26.524 1.00 88.12 188 LEU A O 1
ATOM 1560 N N . ILE A 1 189 ? 0.206 -5.803 -27.300 1.00 83.25 189 ILE A N 1
ATOM 1561 C CA . ILE A 1 189 ? -0.814 -6.833 -27.534 1.00 83.25 189 ILE A CA 1
ATOM 1562 C C . ILE A 1 189 ? -1.250 -7.427 -26.192 1.00 83.25 189 ILE A C 1
ATOM 1564 O O . ILE A 1 189 ? -2.437 -7.392 -25.866 1.00 83.25 189 ILE A O 1
ATOM 1568 N N . VAL A 1 190 ? -0.288 -7.886 -25.384 1.00 84.25 190 VAL A N 1
ATOM 1569 C CA . VAL A 1 190 ? -0.525 -8.514 -24.074 1.00 84.25 190 VAL A CA 1
ATOM 1570 C C . VAL A 1 190 ? -1.260 -7.567 -23.127 1.00 84.25 190 VAL A C 1
ATOM 1572 O O . VAL A 1 190 ? -2.202 -7.984 -22.463 1.00 84.25 190 VAL A O 1
ATOM 1575 N N . ARG A 1 191 ? -0.920 -6.271 -23.118 1.00 84.25 191 ARG A N 1
ATOM 1576 C CA . ARG A 1 191 ? -1.576 -5.254 -22.274 1.00 84.25 191 ARG A CA 1
ATOM 1577 C C . ARG A 1 191 ? -3.089 -5.156 -22.483 1.00 84.25 191 ARG A C 1
ATOM 1579 O O . ARG A 1 191 ? -3.789 -4.673 -21.599 1.00 84.25 191 ARG A O 1
ATOM 1586 N N . ARG A 1 192 ? -3.604 -5.555 -23.648 1.00 77.44 192 ARG A N 1
ATOM 1587 C CA . ARG A 1 192 ? -5.046 -5.523 -23.931 1.00 77.44 192 ARG A CA 1
ATOM 1588 C C . ARG A 1 192 ? -5.777 -6.787 -23.494 1.00 77.44 192 ARG A C 1
ATOM 1590 O O . ARG A 1 192 ? -7.002 -6.790 -23.512 1.00 77.44 192 ARG A O 1
ATOM 1597 N N . MET A 1 193 ? -5.053 -7.840 -23.125 1.00 78.81 193 MET A N 1
ATOM 1598 C CA . MET A 1 193 ? -5.653 -9.074 -22.642 1.00 78.81 193 MET A CA 1
ATOM 1599 C C . MET A 1 193 ? -6.077 -8.890 -21.175 1.00 78.81 193 MET A C 1
ATOM 1601 O O . MET A 1 193 ? -5.223 -8.579 -20.338 1.00 78.81 193 MET A O 1
ATOM 1605 N N . PRO A 1 194 ? -7.366 -9.062 -20.839 1.00 72.00 194 PRO A N 1
ATOM 1606 C CA . PRO A 1 194 ? -7.810 -9.062 -19.452 1.00 72.00 194 PRO A CA 1
ATOM 1607 C C . PRO A 1 194 ? -7.269 -10.296 -18.715 1.00 72.00 194 PRO A C 1
ATOM 1609 O O . PRO A 1 194 ? -7.088 -11.359 -19.308 1.00 72.00 194 PRO A O 1
ATOM 1612 N N . GLY A 1 195 ? -7.042 -10.159 -17.410 1.00 74.44 195 GLY A N 1
ATOM 1613 C CA . GLY A 1 195 ? -6.671 -11.265 -16.526 1.00 74.44 195 GLY A CA 1
ATOM 1614 C C . GLY A 1 195 ? -5.277 -11.146 -15.909 1.00 74.44 195 GLY A C 1
ATOM 1615 O O . GLY A 1 195 ? -4.493 -10.259 -16.228 1.00 74.44 195 GLY A O 1
ATOM 1616 N N . ARG A 1 196 ? -4.970 -12.063 -14.987 1.00 80.25 196 ARG A N 1
ATOM 1617 C CA . ARG A 1 196 ? -3.712 -12.059 -14.214 1.00 80.25 196 ARG A CA 1
ATOM 1618 C C . ARG A 1 196 ? -2.510 -12.516 -15.043 1.00 80.25 196 ARG A C 1
ATOM 1620 O O . ARG A 1 196 ? -1.400 -12.032 -14.853 1.00 80.25 196 ARG A O 1
ATOM 1627 N N . PHE A 1 197 ? -2.737 -13.402 -16.011 1.00 80.94 197 PHE A N 1
ATOM 1628 C CA . PHE A 1 197 ? -1.679 -13.927 -16.875 1.00 80.94 197 PHE A CA 1
ATOM 1629 C C . PHE A 1 197 ? -1.030 -12.840 -17.742 1.00 80.94 197 PHE A C 1
ATOM 1631 O O . PHE A 1 197 ? 0.186 -12.839 -17.917 1.00 80.94 197 PHE A O 1
ATOM 1638 N N . SER A 1 198 ? -1.808 -11.870 -18.235 1.00 85.25 198 SER A N 1
ATOM 1639 C CA . SER A 1 198 ? -1.254 -10.758 -19.013 1.00 85.25 198 SER A CA 1
ATOM 1640 C C . SER A 1 198 ? -0.356 -9.857 -18.164 1.00 85.25 198 SER A C 1
ATOM 1642 O O . SER A 1 198 ? 0.704 -9.448 -18.633 1.00 85.25 198 SER A O 1
ATOM 1644 N N . ALA A 1 199 ? -0.716 -9.614 -16.900 1.00 87.25 199 ALA A N 1
ATOM 1645 C CA . ALA A 1 199 ? 0.131 -8.892 -15.954 1.00 87.25 199 ALA A CA 1
ATOM 1646 C C . ALA A 1 199 ? 1.458 -9.630 -15.702 1.00 87.25 199 ALA A C 1
ATOM 1648 O O . ALA A 1 199 ? 2.518 -9.021 -15.824 1.00 87.25 199 ALA A O 1
ATOM 1649 N N . LEU A 1 200 ? 1.421 -10.947 -15.460 1.00 89.88 200 LEU A N 1
ATOM 1650 C CA . LEU A 1 200 ? 2.629 -11.768 -15.300 1.00 89.88 200 LEU A CA 1
ATOM 1651 C C . LEU A 1 200 ? 3.531 -11.728 -16.538 1.00 89.88 200 LEU A C 1
ATOM 1653 O O . LEU A 1 200 ? 4.741 -11.549 -16.420 1.00 89.88 200 LEU A O 1
ATOM 1657 N N . MET A 1 201 ? 2.957 -11.843 -17.737 1.00 89.44 201 MET A N 1
ATOM 1658 C CA . MET A 1 201 ? 3.720 -11.724 -18.979 1.00 89.44 201 MET A CA 1
ATOM 1659 C C . MET A 1 201 ? 4.375 -10.345 -19.114 1.00 89.44 201 MET A C 1
ATOM 1661 O O . MET A 1 201 ? 5.540 -10.258 -19.495 1.00 89.44 201 MET A O 1
ATOM 1665 N N . LEU A 1 202 ? 3.660 -9.264 -18.784 1.00 91.94 202 LEU A N 1
ATOM 1666 C CA . LEU A 1 202 ? 4.224 -7.911 -18.800 1.00 91.94 202 LEU A CA 1
ATOM 1667 C C . LEU A 1 202 ? 5.362 -7.749 -17.788 1.00 91.94 202 LEU A C 1
ATOM 1669 O O . LEU A 1 202 ? 6.366 -7.121 -18.121 1.00 91.94 202 LEU A O 1
ATOM 1673 N N . ILE A 1 203 ? 5.240 -8.349 -16.601 1.00 93.31 203 ILE A N 1
ATOM 1674 C CA . ILE A 1 203 ? 6.311 -8.395 -15.598 1.00 93.31 203 ILE A CA 1
ATOM 1675 C C . ILE A 1 203 ? 7.541 -9.104 -16.176 1.00 93.31 203 ILE A C 1
ATOM 1677 O O . ILE A 1 203 ? 8.634 -8.548 -16.132 1.00 93.31 203 ILE A O 1
ATOM 1681 N N . VAL A 1 204 ? 7.377 -10.282 -16.787 1.00 92.44 204 VAL A N 1
ATOM 1682 C CA . VAL A 1 204 ? 8.489 -11.039 -17.394 1.00 92.44 204 VAL A CA 1
ATOM 1683 C C . VAL A 1 204 ? 9.155 -10.252 -18.526 1.00 92.44 204 VAL A C 1
ATOM 1685 O O . VAL A 1 204 ? 10.385 -10.177 -18.587 1.00 92.44 204 VAL A O 1
ATOM 1688 N N . LEU A 1 205 ? 8.369 -9.621 -19.404 1.00 92.62 205 LEU A N 1
ATOM 1689 C CA . LEU A 1 205 ? 8.890 -8.773 -20.481 1.00 92.62 205 LEU A CA 1
ATOM 1690 C C . LEU A 1 205 ? 9.661 -7.571 -19.918 1.00 92.62 205 LEU A C 1
ATOM 1692 O O . LEU A 1 205 ? 10.765 -7.280 -20.379 1.00 92.62 205 LEU A O 1
ATOM 1696 N N . SER A 1 206 ? 9.112 -6.906 -18.896 1.00 95.06 206 SER A N 1
ATOM 1697 C CA . SER A 1 206 ? 9.774 -5.794 -18.214 1.00 95.06 206 SER A CA 1
ATOM 1698 C C . SER A 1 206 ? 11.082 -6.241 -17.568 1.00 95.06 206 SER A C 1
ATOM 1700 O O . SER A 1 206 ? 12.101 -5.597 -17.789 1.00 95.06 206 SER A O 1
ATOM 1702 N N . LEU A 1 207 ? 11.077 -7.343 -16.814 1.00 95.00 207 LEU A N 1
ATOM 1703 C CA . LEU A 1 207 ? 12.270 -7.887 -16.168 1.00 95.00 207 LEU A CA 1
ATOM 1704 C C . LEU A 1 207 ? 13.339 -8.258 -17.193 1.00 95.00 207 LEU A C 1
ATOM 1706 O O . LEU A 1 207 ? 14.502 -7.939 -16.992 1.00 95.00 207 LEU A O 1
ATOM 1710 N N . THR A 1 208 ? 12.958 -8.850 -18.324 1.00 93.38 208 THR A N 1
ATOM 1711 C CA . THR A 1 208 ? 13.905 -9.203 -19.393 1.00 93.38 208 THR A CA 1
ATOM 1712 C C . THR A 1 208 ? 14.628 -7.964 -19.928 1.00 93.38 208 THR A C 1
ATOM 1714 O O . THR A 1 208 ? 15.856 -7.957 -20.032 1.00 93.38 208 THR A O 1
ATOM 1717 N N . VAL A 1 209 ? 13.888 -6.888 -20.222 1.00 94.31 209 VAL A N 1
ATOM 1718 C CA . VAL A 1 209 ? 14.469 -5.624 -20.706 1.00 94.31 209 VAL A CA 1
ATOM 1719 C C . VAL A 1 209 ? 15.328 -4.963 -19.628 1.00 94.31 209 VAL A C 1
ATOM 1721 O O 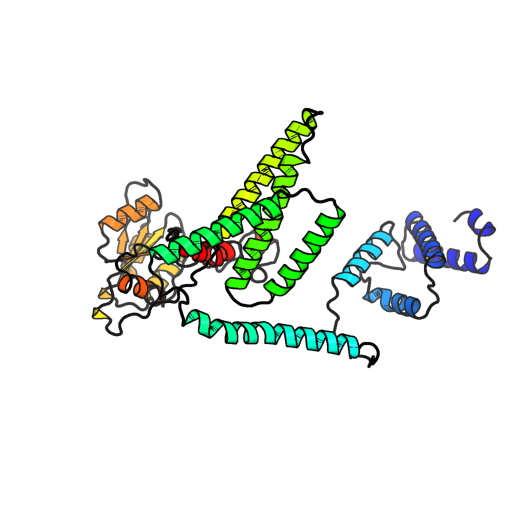. VAL A 1 209 ? 16.444 -4.538 -19.919 1.00 94.31 209 VAL A O 1
ATOM 1724 N N . SER A 1 210 ? 14.842 -4.908 -18.388 1.00 96.06 210 SER A N 1
ATOM 1725 C CA . SER A 1 210 ? 15.544 -4.284 -17.264 1.00 96.06 210 SER A CA 1
ATOM 1726 C C . SER A 1 210 ? 16.828 -5.030 -16.886 1.00 96.06 210 SER A C 1
ATOM 1728 O O . SER A 1 210 ? 17.860 -4.393 -16.692 1.00 96.06 210 SER A O 1
ATOM 1730 N N . CYS A 1 211 ? 16.808 -6.366 -16.846 1.00 96.00 211 CYS A N 1
ATOM 1731 C CA . CYS A 1 211 ? 17.994 -7.193 -16.605 1.00 96.00 211 CYS A CA 1
ATOM 1732 C C . CYS A 1 211 ? 19.030 -7.027 -17.723 1.00 96.00 211 CYS A C 1
ATOM 1734 O O . CYS A 1 211 ? 20.221 -6.896 -17.459 1.00 96.00 211 CYS A O 1
ATOM 1736 N N . ARG A 1 212 ? 18.584 -6.978 -18.983 1.00 95.25 212 ARG A N 1
ATOM 1737 C CA . ARG A 1 212 ? 19.470 -6.732 -20.128 1.00 95.25 212 ARG A CA 1
ATOM 1738 C C . ARG A 1 212 ? 20.087 -5.333 -20.091 1.00 95.25 212 ARG A C 1
ATOM 1740 O O . ARG A 1 212 ? 21.268 -5.178 -20.389 1.00 95.25 212 ARG A O 1
ATOM 1747 N N . TYR A 1 213 ? 19.305 -4.326 -19.705 1.00 95.69 213 TYR A N 1
ATOM 1748 C CA . TYR A 1 213 ? 19.789 -2.961 -19.513 1.00 95.69 213 TYR A CA 1
ATOM 1749 C C . TYR A 1 213 ? 20.856 -2.893 -18.422 1.00 95.69 213 TYR A C 1
ATOM 1751 O O . TYR A 1 213 ? 21.947 -2.390 -18.680 1.00 95.69 213 TYR A O 1
ATOM 1759 N N . ILE A 1 214 ? 20.568 -3.423 -17.227 1.00 96.38 214 ILE A N 1
ATOM 1760 C CA . ILE A 1 214 ? 21.511 -3.337 -16.111 1.00 96.38 214 ILE A CA 1
ATOM 1761 C C . ILE A 1 214 ? 22.783 -4.138 -16.413 1.00 96.38 214 ILE A C 1
ATOM 1763 O O . ILE A 1 214 ? 23.875 -3.636 -16.173 1.00 96.38 214 ILE A O 1
ATOM 1767 N N . TRP A 1 215 ? 22.673 -5.307 -17.058 1.00 95.94 215 TRP A N 1
ATOM 1768 C CA . TRP A 1 215 ? 23.833 -6.064 -17.540 1.00 95.94 215 TRP A CA 1
ATOM 1769 C C . TRP A 1 215 ? 24.722 -5.219 -18.463 1.00 95.94 215 TRP A C 1
ATOM 1771 O O . TRP A 1 215 ? 25.911 -5.070 -18.196 1.00 95.94 215 TRP A O 1
ATOM 1781 N N . TRP A 1 216 ? 24.141 -4.585 -19.489 1.00 95.38 216 TRP A N 1
ATOM 1782 C CA . TRP A 1 216 ? 24.873 -3.678 -20.380 1.00 95.38 216 TRP A CA 1
ATOM 1783 C C . TRP A 1 216 ? 25.515 -2.501 -19.631 1.00 95.38 216 TRP A C 1
ATOM 1785 O O . TRP A 1 216 ? 26.655 -2.133 -19.929 1.00 95.38 216 TRP A O 1
ATOM 1795 N N . ARG A 1 217 ? 24.820 -1.930 -18.636 1.00 95.62 217 ARG A N 1
ATOM 1796 C CA . ARG A 1 217 ? 25.368 -0.853 -17.798 1.00 95.62 217 ARG A CA 1
ATOM 1797 C C . ARG A 1 217 ? 26.632 -1.305 -17.069 1.00 95.62 217 ARG A C 1
ATOM 1799 O O . ARG A 1 217 ? 27.640 -0.602 -17.151 1.00 95.62 217 ARG A O 1
ATOM 1806 N N . TYR A 1 218 ? 26.608 -2.488 -16.456 1.00 94.56 218 TYR A N 1
ATOM 1807 C CA . TYR A 1 218 ? 27.765 -3.076 -15.776 1.00 94.56 218 TYR A CA 1
ATOM 1808 C C . TYR A 1 218 ? 28.925 -3.395 -16.729 1.00 94.56 218 TYR A C 1
ATOM 1810 O O . TYR A 1 218 ? 30.076 -3.127 -16.393 1.00 94.56 218 TYR A O 1
ATOM 1818 N N . THR A 1 219 ? 28.651 -3.957 -17.909 1.00 94.00 219 THR A N 1
ATOM 1819 C CA . THR A 1 219 ? 29.714 -4.501 -18.772 1.00 94.00 219 THR A CA 1
ATOM 1820 C C . THR A 1 219 ? 30.321 -3.500 -19.744 1.00 94.00 219 THR A C 1
ATOM 1822 O O . THR A 1 219 ? 31.445 -3.704 -20.191 1.00 94.00 219 THR A O 1
ATOM 1825 N N . SER A 1 220 ? 29.575 -2.472 -20.156 1.00 91.69 220 SER A N 1
ATOM 1826 C CA . SER A 1 220 ? 29.914 -1.730 -21.382 1.00 91.69 220 SER A CA 1
ATOM 1827 C C . SER A 1 220 ? 29.861 -0.211 -21.259 1.00 91.69 220 SER A C 1
ATOM 1829 O O . SER A 1 220 ? 30.171 0.466 -22.234 1.00 91.69 220 SER A O 1
ATOM 1831 N N . THR A 1 221 ? 29.453 0.341 -20.113 1.00 93.38 221 THR A N 1
ATOM 1832 C CA . THR A 1 221 ? 29.237 1.798 -19.988 1.00 93.38 221 THR A CA 1
ATOM 1833 C C . THR A 1 221 ? 30.132 2.508 -18.986 1.00 93.38 221 THR A C 1
ATOM 1835 O O . THR A 1 221 ? 30.147 3.738 -18.964 1.00 93.38 221 THR A O 1
ATOM 1838 N N . LEU A 1 222 ? 30.868 1.762 -18.162 1.00 93.88 222 LEU A N 1
ATOM 1839 C CA . LEU A 1 222 ? 31.825 2.339 -17.226 1.00 93.88 222 LEU A CA 1
ATOM 1840 C C . LEU A 1 222 ? 33.105 2.729 -17.966 1.00 93.88 222 LEU A C 1
ATOM 1842 O O . LEU A 1 222 ? 33.673 1.926 -18.705 1.00 93.88 222 LEU A O 1
ATOM 1846 N N . ASN A 1 223 ? 33.547 3.966 -17.747 1.00 93.00 223 ASN A N 1
ATOM 1847 C CA . ASN A 1 223 ? 34.833 4.451 -18.224 1.00 93.00 223 ASN A CA 1
ATOM 1848 C C . ASN A 1 223 ? 35.886 4.210 -17.138 1.00 93.00 223 ASN A C 1
ATOM 1850 O O . ASN A 1 223 ? 35.817 4.832 -16.081 1.00 93.00 223 ASN A O 1
ATOM 1854 N N . TRP A 1 224 ? 36.829 3.307 -17.396 1.00 93.62 224 TRP A N 1
ATOM 1855 C CA . TRP A 1 224 ? 37.882 2.936 -16.445 1.00 93.62 224 TRP A CA 1
ATOM 1856 C C . TRP A 1 224 ? 39.103 3.861 -16.499 1.00 93.62 224 TRP A C 1
ATOM 1858 O O . TRP A 1 224 ? 39.909 3.842 -15.573 1.00 93.62 224 TRP A O 1
ATOM 1868 N N . ASP A 1 225 ? 39.220 4.679 -17.547 1.00 93.69 225 ASP A N 1
ATOM 1869 C CA . ASP A 1 225 ? 40.423 5.471 -17.821 1.00 93.69 225 ASP A CA 1
ATOM 1870 C C . ASP A 1 225 ? 40.422 6.834 -17.106 1.00 93.69 225 ASP A C 1
ATOM 1872 O O . ASP A 1 225 ? 41.483 7.409 -16.869 1.00 93.69 225 ASP A O 1
ATOM 1876 N N . ASP A 1 226 ? 39.244 7.357 -16.740 1.00 95.12 226 ASP A N 1
ATOM 1877 C CA . ASP A 1 226 ? 39.093 8.639 -16.037 1.00 95.12 226 ASP A CA 1
ATOM 1878 C C . ASP A 1 226 ? 38.484 8.448 -14.632 1.00 95.12 226 ASP A C 1
ATOM 1880 O O . ASP A 1 226 ? 37.302 8.101 -14.525 1.00 95.12 226 ASP A O 1
ATOM 1884 N N . PRO A 1 227 ? 39.234 8.718 -13.542 1.00 95.56 227 PRO A N 1
ATOM 1885 C CA . PRO A 1 227 ? 38.767 8.497 -12.174 1.00 95.56 227 PRO A CA 1
ATOM 1886 C C . PRO A 1 227 ? 37.490 9.263 -11.809 1.00 95.56 227 PRO A C 1
ATOM 1888 O O . PRO A 1 227 ? 36.650 8.739 -11.078 1.00 95.56 227 PRO A O 1
ATOM 1891 N N . VAL A 1 228 ? 37.316 10.491 -12.309 1.00 96.19 228 VAL A N 1
ATOM 1892 C CA . VAL A 1 228 ? 36.131 11.306 -11.995 1.00 96.19 228 VAL A CA 1
ATOM 1893 C C . VAL A 1 228 ? 34.895 10.722 -12.675 1.00 96.19 228 VAL A C 1
ATOM 1895 O O . VAL A 1 228 ? 33.883 10.477 -12.012 1.00 96.19 228 VAL A O 1
ATOM 1898 N N . SER A 1 229 ? 34.990 10.429 -13.975 1.00 95.06 229 SER A N 1
ATOM 1899 C CA . SER A 1 229 ? 33.925 9.749 -14.718 1.00 95.06 229 SER A CA 1
ATOM 1900 C C . SER A 1 229 ? 33.596 8.382 -14.125 1.00 95.06 229 SER A C 1
ATOM 1902 O O . SER A 1 229 ? 32.418 8.030 -14.046 1.00 95.06 229 SER A O 1
ATOM 1904 N N . LEU A 1 230 ? 34.602 7.630 -13.667 1.00 95.62 230 LEU A N 1
ATOM 1905 C CA . LEU A 1 230 ? 34.404 6.337 -13.019 1.00 95.62 230 LEU A CA 1
ATOM 1906 C C . LEU A 1 230 ? 33.604 6.482 -11.723 1.00 95.62 230 LEU A C 1
ATOM 1908 O O . LEU A 1 230 ? 32.601 5.795 -11.552 1.00 95.62 230 LEU A O 1
ATOM 1912 N N . VAL A 1 231 ? 33.991 7.399 -10.830 1.00 97.31 231 VAL A N 1
ATOM 1913 C CA . VAL A 1 231 ? 33.283 7.622 -9.557 1.00 97.31 231 VAL A CA 1
ATOM 1914 C C . VAL A 1 231 ? 31.837 8.056 -9.800 1.00 97.31 231 VAL A C 1
ATOM 1916 O O . VAL A 1 231 ? 30.916 7.461 -9.237 1.00 97.31 231 VAL A O 1
ATOM 1919 N N . CYS A 1 232 ? 31.604 9.041 -10.673 1.00 96.75 232 CYS A N 1
ATOM 1920 C CA . CYS A 1 232 ? 30.247 9.464 -11.025 1.00 96.75 232 CYS A CA 1
ATOM 1921 C C . CYS A 1 232 ? 29.440 8.324 -11.672 1.00 96.75 232 CYS A C 1
ATOM 1923 O O . CYS A 1 232 ? 28.259 8.147 -11.363 1.00 96.75 232 CYS A O 1
ATOM 1925 N N . GLY A 1 233 ? 30.078 7.529 -12.535 1.00 96.44 233 GLY A N 1
ATOM 1926 C CA . GLY A 1 233 ? 29.482 6.362 -13.179 1.00 96.44 233 GLY A CA 1
ATOM 1927 C C . GLY A 1 233 ? 29.083 5.273 -12.185 1.00 96.44 233 GLY A C 1
ATOM 1928 O O . GLY A 1 233 ? 27.981 4.738 -12.288 1.00 96.44 233 GLY A O 1
ATOM 1929 N N . LEU A 1 234 ? 29.925 4.988 -11.190 1.00 96.81 234 LEU A N 1
ATOM 1930 C CA . LEU A 1 234 ? 29.655 4.010 -10.134 1.00 96.81 234 LEU A CA 1
ATOM 1931 C C . LEU A 1 234 ? 28.523 4.458 -9.204 1.00 96.81 234 LEU A C 1
ATOM 1933 O O . LEU A 1 234 ? 27.670 3.643 -8.860 1.00 96.81 234 LEU A O 1
ATOM 1937 N N . ILE A 1 235 ? 28.467 5.744 -8.837 1.00 97.81 235 ILE A N 1
ATOM 1938 C CA . ILE A 1 235 ? 27.359 6.296 -8.037 1.00 97.81 235 ILE A CA 1
ATOM 1939 C C . ILE A 1 235 ? 26.034 6.136 -8.787 1.00 97.81 235 ILE A C 1
ATOM 1941 O O . ILE A 1 235 ? 25.047 5.665 -8.216 1.00 97.81 235 ILE A O 1
ATOM 1945 N N . LEU A 1 236 ? 26.014 6.488 -10.077 1.00 97.62 236 LEU A N 1
ATOM 1946 C CA . LEU A 1 236 ? 24.828 6.319 -10.910 1.00 97.62 236 LEU A CA 1
ATOM 1947 C C . LEU A 1 236 ? 24.450 4.838 -11.047 1.00 97.62 236 LEU A C 1
ATOM 1949 O O . LEU A 1 236 ? 23.287 4.493 -10.866 1.00 97.62 236 LEU A O 1
ATOM 1953 N N . LEU A 1 237 ? 25.422 3.956 -11.294 1.00 97.31 237 LEU A N 1
ATOM 1954 C CA . LEU A 1 237 ? 25.197 2.515 -11.391 1.00 97.31 237 LEU A CA 1
ATOM 1955 C C . LEU A 1 237 ? 24.619 1.936 -10.094 1.00 97.31 237 LEU A C 1
ATOM 1957 O O . LEU A 1 237 ? 23.716 1.103 -10.151 1.00 97.31 237 LEU A O 1
ATOM 1961 N N . PHE A 1 238 ? 25.087 2.389 -8.930 1.00 97.88 238 PHE A N 1
ATOM 1962 C CA . PHE A 1 238 ? 24.541 1.971 -7.640 1.00 97.88 238 PHE A CA 1
ATOM 1963 C C . PHE A 1 238 ? 23.081 2.412 -7.475 1.00 97.88 238 PHE A C 1
ATOM 1965 O O . PHE A 1 238 ? 22.232 1.600 -7.108 1.00 97.88 238 PHE A O 1
ATOM 1972 N N . ALA A 1 239 ? 22.764 3.666 -7.813 1.00 98.12 239 ALA A N 1
ATOM 1973 C CA . ALA A 1 239 ? 21.391 4.168 -7.779 1.00 98.12 239 ALA A CA 1
ATOM 1974 C C . ALA A 1 239 ? 20.465 3.402 -8.745 1.00 98.12 239 ALA A C 1
ATOM 1976 O O . ALA A 1 239 ? 19.350 3.032 -8.376 1.00 98.12 239 ALA A O 1
ATOM 1977 N N . GLU A 1 240 ? 20.931 3.107 -9.962 1.00 97.94 240 GLU A N 1
ATOM 1978 C CA . GLU A 1 240 ? 20.183 2.313 -10.945 1.00 97.94 240 GLU A CA 1
ATOM 1979 C C . GLU A 1 240 ? 20.000 0.858 -10.497 1.00 97.94 240 GLU A C 1
ATOM 1981 O O . GLU A 1 240 ? 18.928 0.283 -10.685 1.00 97.94 240 GLU A O 1
ATOM 1986 N N . THR A 1 241 ? 21.011 0.270 -9.857 1.00 97.81 241 THR A N 1
ATOM 1987 C CA . THR A 1 241 ? 20.937 -1.088 -9.298 1.00 97.81 241 THR A CA 1
ATOM 1988 C C . THR A 1 241 ? 19.940 -1.150 -8.152 1.00 97.81 241 THR A C 1
ATOM 1990 O O . THR A 1 241 ? 19.122 -2.066 -8.103 1.00 97.81 241 THR A O 1
ATOM 1993 N N . TYR A 1 242 ? 19.938 -0.150 -7.269 1.00 97.75 242 TYR A N 1
ATOM 1994 C CA . TYR A 1 242 ? 18.928 -0.023 -6.223 1.00 97.75 242 TYR A CA 1
ATOM 1995 C C . TYR A 1 242 ? 17.516 0.072 -6.817 1.00 97.75 242 TYR A C 1
ATOM 1997 O O . TYR A 1 242 ? 16.630 -0.681 -6.414 1.00 97.75 242 TYR A O 1
ATOM 2005 N N . ALA A 1 243 ? 17.312 0.920 -7.831 1.00 97.44 243 ALA A N 1
ATOM 2006 C CA . ALA A 1 243 ? 16.025 1.032 -8.518 1.00 97.44 243 ALA A CA 1
ATOM 2007 C C . ALA A 1 243 ? 15.599 -0.290 -9.184 1.00 97.44 243 ALA A C 1
ATOM 2009 O O . ALA A 1 243 ? 14.426 -0.659 -9.129 1.00 97.44 243 ALA A O 1
ATOM 2010 N N . TRP A 1 244 ? 16.542 -1.030 -9.776 1.00 97.75 244 TRP A N 1
ATOM 2011 C CA . TRP A 1 244 ? 16.288 -2.354 -10.344 1.00 97.75 244 TRP A CA 1
ATOM 2012 C C . TRP A 1 244 ? 15.897 -3.382 -9.272 1.00 97.75 244 TRP A C 1
ATOM 2014 O O . TRP A 1 244 ? 14.931 -4.116 -9.469 1.00 97.75 244 TRP A O 1
ATOM 2024 N N . ILE A 1 245 ? 16.570 -3.399 -8.116 1.00 97.81 245 ILE A N 1
ATOM 2025 C CA . ILE A 1 245 ? 16.204 -4.269 -6.985 1.00 97.81 245 ILE A CA 1
ATOM 2026 C C . ILE A 1 245 ? 14.789 -3.938 -6.499 1.00 97.81 245 ILE A C 1
ATOM 2028 O O . ILE A 1 245 ? 13.967 -4.841 -6.360 1.00 97.81 245 ILE A O 1
ATOM 2032 N N . VAL A 1 246 ? 14.475 -2.654 -6.295 1.00 96.62 246 VAL A N 1
ATOM 2033 C CA . VAL A 1 246 ? 13.134 -2.208 -5.881 1.00 96.62 246 VAL A CA 1
ATOM 2034 C C . VAL A 1 246 ? 12.074 -2.610 -6.910 1.00 96.62 246 VAL A C 1
ATOM 2036 O O . VAL A 1 246 ? 10.998 -3.055 -6.523 1.00 96.62 246 VAL A O 1
ATOM 2039 N N . LEU A 1 247 ? 12.374 -2.529 -8.210 1.00 96.06 247 LEU A N 1
ATOM 2040 C CA . LEU A 1 247 ? 11.479 -2.994 -9.273 1.00 96.06 247 LEU A CA 1
ATOM 2041 C C . LEU A 1 247 ? 11.208 -4.503 -9.175 1.00 96.06 247 LEU A C 1
ATOM 2043 O O . LEU A 1 247 ? 10.053 -4.920 -9.250 1.00 96.06 247 LEU A O 1
ATOM 2047 N N . VAL A 1 248 ? 12.253 -5.321 -9.001 1.00 96.25 248 VAL A N 1
ATOM 2048 C CA . VAL A 1 248 ? 12.122 -6.782 -8.861 1.00 96.25 248 VAL A CA 1
ATOM 2049 C C . VAL A 1 248 ? 11.299 -7.131 -7.622 1.00 96.25 248 VAL A C 1
ATOM 2051 O O . VAL A 1 248 ? 10.364 -7.925 -7.718 1.00 96.25 248 VAL A O 1
ATOM 2054 N N . LEU A 1 249 ? 11.608 -6.512 -6.478 1.00 95.50 249 LEU A N 1
ATOM 2055 C CA . LEU A 1 249 ? 10.871 -6.718 -5.230 1.00 95.50 249 LEU A CA 1
ATOM 2056 C C . LEU A 1 249 ? 9.413 -6.269 -5.360 1.00 95.50 249 LEU A C 1
ATOM 2058 O O . LEU A 1 249 ? 8.522 -7.001 -4.946 1.00 95.50 249 LEU A O 1
ATOM 2062 N N . GLY A 1 250 ? 9.159 -5.125 -5.997 1.00 94.31 250 GLY A N 1
ATOM 2063 C CA . GLY A 1 250 ? 7.808 -4.635 -6.261 1.00 94.31 250 GLY A CA 1
ATOM 2064 C C . GLY A 1 250 ? 7.008 -5.598 -7.137 1.00 94.31 250 GLY A C 1
ATOM 2065 O O . GLY A 1 250 ? 5.871 -5.922 -6.813 1.00 94.31 250 GLY A O 1
ATOM 2066 N N . TYR A 1 251 ? 7.600 -6.132 -8.209 1.00 94.50 251 TYR A N 1
ATOM 2067 C CA . TYR A 1 251 ? 6.936 -7.145 -9.034 1.00 94.50 251 TYR A CA 1
ATOM 2068 C C . TYR A 1 251 ? 6.679 -8.453 -8.296 1.00 94.50 251 TYR A C 1
ATOM 2070 O O . TYR A 1 251 ? 5.627 -9.051 -8.498 1.00 94.50 251 TYR A O 1
ATOM 2078 N N . PHE A 1 252 ? 7.606 -8.890 -7.444 1.00 92.81 252 PHE A N 1
ATOM 2079 C CA . PHE A 1 252 ? 7.403 -10.065 -6.602 1.00 92.81 252 PHE A CA 1
ATOM 2080 C C . PHE A 1 252 ? 6.263 -9.841 -5.599 1.00 92.81 252 PHE A C 1
ATOM 2082 O O . PHE A 1 252 ? 5.390 -10.693 -5.445 1.00 92.81 252 PHE A O 1
ATOM 2089 N N . GLN A 1 253 ? 6.217 -8.658 -4.989 1.00 92.88 253 GLN A N 1
ATOM 2090 C CA . GLN A 1 253 ? 5.171 -8.242 -4.063 1.00 92.88 253 GLN A CA 1
ATOM 2091 C C . GLN A 1 253 ? 3.784 -8.258 -4.717 1.00 92.88 253 GLN A C 1
ATOM 2093 O O . GLN A 1 253 ? 2.847 -8.786 -4.135 1.00 92.88 253 GLN A O 1
ATOM 2098 N N . VAL A 1 254 ? 3.646 -7.745 -5.946 1.00 91.19 254 VAL A N 1
ATOM 2099 C CA . VAL A 1 254 ? 2.350 -7.660 -6.650 1.00 91.19 254 VAL A CA 1
ATOM 2100 C C . VAL A 1 254 ? 2.138 -8.761 -7.693 1.00 91.19 254 VAL A C 1
ATOM 2102 O O . VAL A 1 254 ? 1.318 -8.605 -8.599 1.00 91.19 254 VAL A O 1
ATOM 2105 N N . VAL A 1 255 ? 2.873 -9.875 -7.598 1.00 90.81 255 VAL A N 1
ATOM 2106 C CA . VAL A 1 255 ? 2.835 -10.940 -8.614 1.00 90.81 255 VAL A CA 1
ATOM 2107 C C . VAL A 1 255 ? 1.439 -11.553 -8.742 1.00 90.81 255 VAL A C 1
ATOM 2109 O O . VAL A 1 255 ? 1.014 -11.913 -9.842 1.00 90.81 255 VAL A O 1
ATOM 2112 N N . TRP A 1 256 ? 0.701 -11.646 -7.630 1.00 89.25 256 TRP A N 1
ATOM 2113 C CA . TRP A 1 256 ? -0.630 -12.242 -7.608 1.00 89.25 256 TRP A CA 1
ATOM 2114 C C . TRP A 1 256 ? -1.552 -11.640 -6.528 1.00 89.25 256 TRP A C 1
ATOM 2116 O O . TRP A 1 256 ? -1.818 -12.285 -5.514 1.00 89.25 256 TRP A O 1
ATOM 2126 N N . PRO A 1 257 ? -2.096 -10.426 -6.742 1.00 89.69 257 PRO A N 1
ATOM 2127 C CA . PRO A 1 257 ? -2.968 -9.771 -5.768 1.00 89.69 257 PRO A CA 1
ATOM 2128 C C . PRO A 1 257 ? -4.261 -10.570 -5.540 1.00 89.69 257 PRO A C 1
ATOM 2130 O O . PRO A 1 257 ? -4.981 -10.894 -6.499 1.00 89.69 257 PRO A O 1
ATOM 2133 N N . LEU A 1 258 ? -4.576 -10.900 -4.282 1.00 87.69 258 LEU A N 1
ATOM 2134 C CA . LEU A 1 258 ? -5.636 -11.868 -3.971 1.00 87.69 258 LEU A CA 1
ATOM 2135 C C . LEU A 1 258 ? -7.057 -11.324 -4.173 1.00 87.69 258 LEU A C 1
ATOM 2137 O O . LEU A 1 258 ? -7.916 -12.089 -4.624 1.00 87.69 258 LEU A O 1
ATOM 2141 N N . ASN A 1 259 ? -7.290 -10.023 -3.950 1.00 88.50 259 ASN A N 1
ATOM 2142 C CA . ASN A 1 259 ? -8.607 -9.371 -4.042 1.00 88.50 259 ASN A CA 1
ATOM 2143 C C . ASN A 1 259 ? -9.696 -10.135 -3.256 1.00 88.50 259 ASN A C 1
ATOM 2145 O O . ASN A 1 259 ? -10.738 -1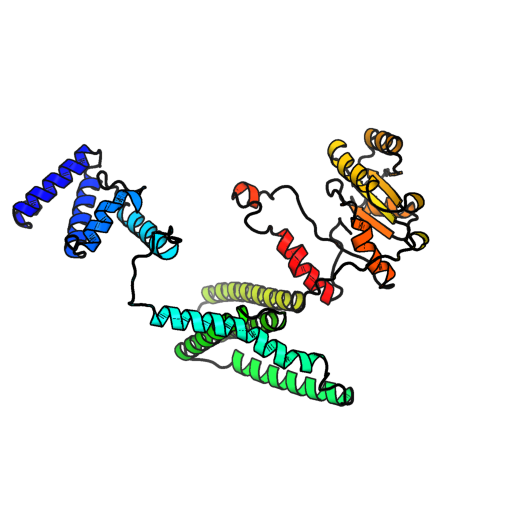0.520 -3.811 1.00 88.50 259 ASN A O 1
ATOM 2149 N N . ARG A 1 260 ? -9.435 -10.426 -1.974 1.00 89.81 260 ARG A N 1
ATOM 2150 C CA . ARG A 1 260 ? -10.339 -11.224 -1.132 1.00 89.81 260 ARG A CA 1
ATOM 2151 C C . ARG A 1 260 ? -11.712 -10.569 -1.028 1.00 89.81 260 ARG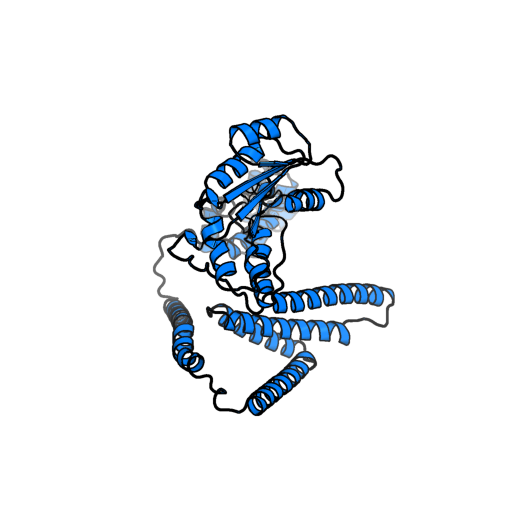 A C 1
ATOM 2153 O O . ARG A 1 260 ? -11.839 -9.383 -0.748 1.00 89.81 260 ARG A O 1
ATOM 2160 N N . GLN A 1 261 ? -12.750 -11.373 -1.229 1.00 93.12 261 GLN A N 1
ATOM 2161 C CA . GLN A 1 261 ? -14.125 -10.940 -1.011 1.00 93.12 261 GLN A CA 1
ATOM 2162 C C . GLN A 1 261 ? -14.526 -11.152 0.457 1.00 93.12 261 GLN A C 1
ATOM 2164 O O . GLN A 1 261 ? -13.991 -12.059 1.105 1.00 93.12 261 GLN A O 1
ATOM 2169 N N . PRO A 1 262 ? -15.465 -10.356 0.991 1.00 94.19 262 PRO A N 1
ATOM 2170 C CA . PRO A 1 262 ? -16.027 -10.574 2.320 1.00 94.19 262 PRO A CA 1
ATOM 2171 C C . PRO A 1 262 ? -16.613 -11.981 2.458 1.00 94.19 262 PRO A C 1
ATOM 2173 O O . PRO A 1 262 ? -17.248 -12.500 1.537 1.00 94.19 262 PRO A O 1
ATOM 2176 N N . VAL A 1 263 ? -16.415 -12.597 3.621 1.00 95.75 263 VAL A N 1
ATOM 2177 C CA . VAL A 1 263 ? -17.021 -13.892 3.951 1.00 95.75 263 VAL A CA 1
ATOM 2178 C C . VAL A 1 263 ? -18.346 -13.638 4.670 1.00 95.75 263 VAL A C 1
ATOM 2180 O O . VAL A 1 263 ? -18.362 -12.871 5.632 1.00 95.75 263 VAL A O 1
ATOM 2183 N N . PRO A 1 264 ? -19.458 -14.262 4.241 1.00 93.62 264 PRO A N 1
ATOM 2184 C CA . PRO A 1 264 ? -20.745 -14.073 4.896 1.00 93.62 264 PRO A CA 1
ATOM 2185 C C . PRO A 1 264 ? -20.722 -14.616 6.329 1.00 93.62 264 PRO A C 1
ATOM 2187 O O . PRO A 1 264 ? -20.215 -15.709 6.585 1.00 93.62 264 PRO A O 1
ATOM 2190 N N . LEU A 1 265 ? -21.314 -13.864 7.257 1.00 95.56 265 LEU A N 1
ATOM 2191 C CA . LEU A 1 265 ? -21.502 -14.299 8.639 1.00 95.56 265 LEU A CA 1
ATOM 2192 C C . LEU A 1 265 ? -22.619 -15.353 8.758 1.00 95.56 265 LEU A C 1
ATOM 2194 O O . LEU A 1 265 ? -23.547 -15.372 7.940 1.00 95.56 265 LEU A O 1
ATOM 2198 N N . PRO A 1 266 ? -22.577 -16.212 9.795 1.00 94.88 266 PRO A N 1
ATOM 2199 C CA . PRO A 1 266 ? -23.694 -17.084 10.132 1.00 94.88 266 PRO A CA 1
ATOM 2200 C C . PRO A 1 266 ? -24.981 -16.280 10.335 1.00 94.88 266 PRO A C 1
ATOM 2202 O O . PRO A 1 266 ? -24.957 -15.195 10.918 1.00 94.88 266 PRO A O 1
ATOM 2205 N N . LYS A 1 267 ? -26.116 -16.837 9.891 1.00 93.88 267 LYS A N 1
ATOM 2206 C CA . LYS A 1 267 ? -27.437 -16.210 10.082 1.00 93.88 267 LYS A CA 1
ATOM 2207 C C . LYS A 1 267 ? -27.806 -16.064 11.560 1.00 93.88 267 LYS A C 1
ATOM 2209 O O . LYS A 1 267 ? -28.521 -15.136 11.917 1.00 93.88 267 LYS A O 1
ATOM 2214 N N . ASP A 1 268 ? -27.338 -16.990 12.392 1.00 95.06 268 ASP A N 1
ATOM 2215 C CA . ASP A 1 268 ? -27.518 -16.929 13.836 1.00 95.06 268 ASP A CA 1
ATOM 2216 C C . ASP A 1 268 ? -26.500 -15.964 14.468 1.00 95.06 268 ASP A C 1
ATOM 2218 O O . ASP A 1 268 ? -25.296 -16.231 14.495 1.00 95.06 268 ASP A O 1
ATOM 2222 N N 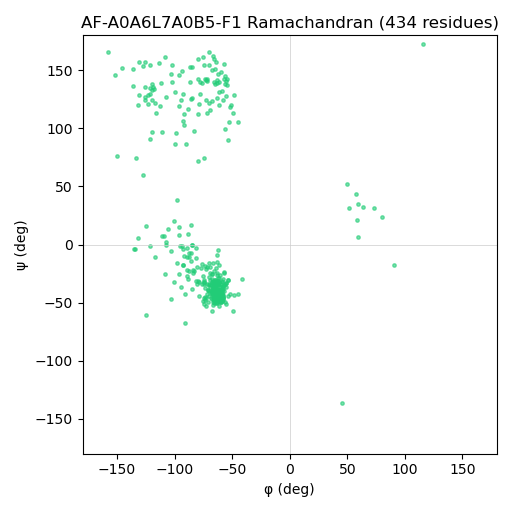. MET A 1 269 ? -27.003 -14.845 14.994 1.00 94.62 269 MET A N 1
ATOM 2223 C CA . MET A 1 269 ? -26.208 -13.813 15.670 1.00 94.62 269 MET A CA 1
ATOM 2224 C C . MET A 1 269 ? -25.653 -14.276 17.025 1.00 94.62 269 MET A C 1
ATOM 2226 O O . MET A 1 269 ? -24.715 -13.669 17.554 1.00 94.62 269 MET A O 1
ATOM 2230 N N . SER A 1 270 ? -26.172 -15.369 17.595 1.00 93.75 270 SER A N 1
ATOM 2231 C CA . SER A 1 270 ? -25.642 -15.953 18.832 1.00 93.75 270 SER A CA 1
ATOM 2232 C C . SER A 1 270 ? -24.200 -16.453 18.661 1.00 93.75 270 SER A C 1
ATOM 2234 O O . SER A 1 270 ? -23.421 -16.397 19.611 1.00 93.75 270 SER A O 1
ATOM 2236 N N . LEU A 1 271 ? -23.811 -16.812 17.432 1.00 94.56 271 LEU A N 1
ATOM 2237 C CA . LEU A 1 271 ? -22.471 -17.280 17.067 1.00 94.56 271 LEU A CA 1
ATOM 2238 C C . LEU A 1 271 ? -21.486 -16.149 16.751 1.00 94.56 271 LEU A C 1
ATOM 2240 O O . LEU A 1 271 ? -20.309 -16.406 16.509 1.00 94.56 271 LEU A O 1
ATOM 2244 N N . TRP A 1 272 ? -21.958 -14.903 16.684 1.00 97.00 272 TRP A N 1
ATOM 2245 C CA . TRP A 1 272 ? -21.087 -13.770 16.389 1.00 97.00 272 TRP A CA 1
ATOM 2246 C C . TRP A 1 272 ? -20.185 -13.479 17.593 1.00 97.00 272 TRP A C 1
ATOM 2248 O O . TRP A 1 272 ? -20.669 -13.561 18.724 1.00 97.00 272 TRP A O 1
ATOM 2258 N N . PRO A 1 273 ? -18.905 -13.141 17.386 1.00 96.75 273 PRO A N 1
ATOM 2259 C CA . PRO A 1 273 ? -17.989 -12.910 18.492 1.00 96.75 273 PRO A CA 1
ATOM 2260 C C . PRO A 1 273 ? -18.228 -11.558 19.173 1.00 96.75 273 PRO A C 1
ATOM 2262 O O . PRO A 1 273 ? -18.839 -10.639 18.615 1.00 96.75 273 PRO A O 1
ATOM 2265 N N . SER A 1 274 ? -17.716 -11.435 20.390 1.00 97.94 274 SER A N 1
ATOM 2266 C CA . SER A 1 274 ? -17.632 -10.155 21.095 1.00 97.94 274 SER A CA 1
ATOM 2267 C C . SER A 1 274 ? -16.488 -9.283 20.559 1.00 97.94 274 SER A C 1
ATOM 2269 O O . SER A 1 274 ? -15.398 -9.780 20.275 1.00 97.94 274 SER A O 1
ATOM 2271 N N . VAL A 1 275 ? -16.732 -7.977 20.410 1.00 98.31 275 VAL A N 1
ATOM 2272 C CA . VAL A 1 275 ? -15.774 -7.017 19.841 1.00 98.31 275 VAL A CA 1
ATOM 2273 C C . VAL A 1 275 ? -15.641 -5.787 20.740 1.00 98.31 275 VAL A C 1
ATOM 2275 O O . VAL A 1 275 ? -16.637 -5.155 21.101 1.00 98.31 275 VAL A O 1
ATOM 2278 N N . ASP A 1 276 ? -14.402 -5.431 21.073 1.00 98.56 276 ASP A N 1
ATOM 2279 C CA . ASP A 1 276 ? -14.038 -4.146 21.669 1.00 98.56 276 ASP A CA 1
ATOM 2280 C C . ASP A 1 276 ? -13.555 -3.183 20.568 1.00 98.56 276 ASP A C 1
ATOM 2282 O O . ASP A 1 276 ? -12.571 -3.440 19.880 1.00 98.56 276 ASP A O 1
ATOM 2286 N N . ILE A 1 277 ? -14.234 -2.052 20.392 1.00 98.50 277 ILE A N 1
ATOM 2287 C CA . ILE A 1 277 ? -13.820 -0.974 19.491 1.00 98.50 277 ILE A CA 1
ATOM 2288 C C . ILE A 1 277 ? -13.034 0.060 20.283 1.00 98.50 277 ILE A C 1
ATOM 2290 O O . ILE A 1 277 ? -13.540 0.624 21.253 1.00 98.50 277 ILE A O 1
ATOM 2294 N N . PHE A 1 278 ? -11.817 0.342 19.842 1.00 98.62 278 PHE A N 1
ATOM 2295 C CA . PHE A 1 278 ? -10.908 1.304 20.441 1.00 98.62 278 PHE A CA 1
ATOM 2296 C C . PHE A 1 278 ? -10.781 2.549 19.574 1.00 98.62 278 PHE A C 1
ATOM 2298 O O . PHE A 1 278 ? -10.415 2.465 18.402 1.00 98.62 278 PHE A O 1
ATOM 2305 N N . VAL A 1 279 ? -11.014 3.706 20.192 1.00 98.25 279 VAL A N 1
ATOM 2306 C CA . VAL A 1 279 ? -10.832 5.020 19.574 1.00 98.25 279 VAL A CA 1
ATOM 2307 C C . VAL A 1 279 ? -9.831 5.823 20.408 1.00 98.25 279 VAL A C 1
ATOM 2309 O O . VAL A 1 279 ? -10.227 6.460 21.392 1.00 98.25 279 VAL A O 1
ATOM 2312 N N . PRO A 1 280 ? -8.521 5.755 20.096 1.00 97.38 280 PRO A N 1
ATOM 2313 C CA . PRO A 1 280 ? -7.520 6.563 20.767 1.00 97.38 280 PRO A CA 1
ATOM 2314 C C . PRO A 1 280 ? -7.577 8.026 20.342 1.00 97.38 280 PRO A C 1
ATOM 2316 O O . PRO A 1 280 ? -7.786 8.354 19.177 1.00 97.38 280 PRO A O 1
ATOM 2319 N N . THR A 1 281 ? -7.340 8.899 21.313 1.00 96.25 281 THR A N 1
ATOM 2320 C CA . THR A 1 281 ? -7.214 10.347 21.139 1.00 96.25 281 THR A CA 1
ATOM 2321 C C . THR A 1 281 ? -6.177 10.883 22.126 1.00 96.25 281 THR A C 1
ATOM 2323 O O . THR A 1 281 ? -5.956 10.294 23.186 1.00 96.25 281 THR A O 1
ATOM 2326 N N . TYR A 1 282 ? -5.518 11.979 21.765 1.00 92.94 282 TYR A N 1
ATOM 2327 C CA . TYR A 1 282 ? -4.534 12.663 22.602 1.00 92.94 282 TYR A CA 1
ATOM 2328 C C . TYR A 1 282 ? -4.884 14.139 22.793 1.00 92.94 282 TYR A C 1
ATOM 2330 O O . TYR A 1 282 ? -5.111 14.579 23.917 1.00 92.94 282 TYR A O 1
ATOM 2338 N N . ASN A 1 283 ? -4.957 14.905 21.702 1.00 93.00 283 ASN A N 1
ATOM 2339 C CA . ASN A 1 283 ? -5.206 16.349 21.738 1.00 93.00 283 ASN A CA 1
ATOM 2340 C C . ASN A 1 283 ? -6.298 16.807 20.760 1.00 93.00 283 ASN A C 1
ATOM 2342 O O . ASN A 1 283 ? -6.516 18.009 20.608 1.00 93.00 283 ASN A O 1
ATOM 2346 N N . GLU A 1 284 ? -6.972 15.875 20.087 1.00 95.19 284 GLU A N 1
ATOM 2347 C CA . GLU A 1 284 ? -7.994 16.194 19.099 1.00 95.19 284 GLU A CA 1
ATOM 2348 C C . GLU A 1 284 ? -9.263 16.708 19.778 1.00 95.19 284 GLU A C 1
ATOM 2350 O O . GLU A 1 284 ? -9.656 16.218 20.837 1.00 95.19 284 GLU A O 1
ATOM 2355 N N . ASP A 1 285 ? -9.914 17.697 19.168 1.00 95.25 285 ASP A N 1
ATOM 2356 C CA . ASP A 1 285 ? -11.134 18.296 19.708 1.00 95.25 285 ASP A CA 1
ATOM 2357 C C . ASP A 1 285 ? -12.254 17.251 19.826 1.00 95.25 285 ASP A C 1
ATOM 2359 O O . ASP A 1 285 ? -12.466 16.429 18.926 1.00 95.25 285 ASP A O 1
ATOM 2363 N N . LEU A 1 286 ? -13.018 17.311 20.919 1.00 95.38 286 LEU A N 1
ATOM 2364 C CA . LEU A 1 286 ? -14.129 16.399 21.176 1.00 95.38 286 LEU A CA 1
ATOM 2365 C C . LEU A 1 286 ? -15.141 16.349 20.014 1.00 95.38 286 LEU A C 1
ATOM 2367 O O . LEU A 1 286 ? -15.747 15.307 19.768 1.00 95.38 286 LEU A O 1
ATOM 2371 N N . ASN A 1 287 ? -15.325 17.440 19.268 1.00 95.00 287 ASN A N 1
ATOM 2372 C CA . ASN A 1 287 ? -16.215 17.495 18.107 1.00 95.00 287 ASN A CA 1
ATOM 2373 C C . ASN A 1 287 ? -15.738 16.646 16.925 1.00 95.00 287 ASN A C 1
ATOM 2375 O O . ASN A 1 287 ? -16.572 16.197 16.139 1.00 95.00 287 ASN A O 1
ATOM 2379 N N . VAL A 1 288 ? -14.435 16.380 16.812 1.00 93.62 288 VAL A N 1
ATOM 2380 C CA . VAL A 1 288 ? -13.900 15.430 15.827 1.00 93.62 288 VAL A CA 1
ATOM 2381 C C . VAL A 1 288 ? -14.200 14.005 16.289 1.00 93.62 288 VAL A C 1
ATOM 2383 O O . VAL A 1 288 ? -14.837 13.241 15.563 1.00 93.62 288 VAL A O 1
ATOM 2386 N N . VAL A 1 289 ? -13.846 13.686 17.537 1.00 96.12 289 VAL A N 1
ATOM 2387 C CA . VAL A 1 289 ? -13.955 12.325 18.093 1.00 96.12 289 VAL A CA 1
ATOM 2388 C C . VAL A 1 289 ? -15.410 11.860 18.216 1.00 96.12 289 VAL A C 1
ATOM 2390 O O . VAL A 1 289 ? -15.716 10.690 17.975 1.00 96.12 289 VAL A O 1
ATOM 2393 N N . LYS A 1 290 ? -16.336 12.779 18.525 1.00 97.06 290 LYS A N 1
ATOM 2394 C CA . LYS A 1 290 ? -17.786 12.524 18.603 1.00 97.06 290 LYS A CA 1
ATOM 2395 C C . LYS A 1 290 ? -18.314 11.778 17.380 1.00 97.06 290 LYS A C 1
ATOM 2397 O O . LYS A 1 290 ? -19.086 10.837 17.540 1.00 97.06 290 LYS A O 1
ATOM 2402 N N . ASN A 1 291 ? -17.891 12.165 16.177 1.00 96.12 291 ASN A N 1
ATOM 2403 C CA . ASN A 1 291 ? -18.384 11.556 14.940 1.00 96.12 291 ASN A CA 1
ATOM 2404 C C . ASN A 1 291 ? -18.018 10.071 14.860 1.00 96.12 291 ASN A C 1
ATOM 2406 O O . ASN A 1 291 ? -18.872 9.238 14.560 1.00 96.12 291 ASN A O 1
ATOM 2410 N N . THR A 1 292 ? -16.774 9.736 15.197 1.00 97.38 292 THR A N 1
ATOM 2411 C CA . THR A 1 292 ? -16.273 8.357 15.208 1.00 97.38 292 THR A CA 1
ATOM 2412 C C . THR A 1 292 ? -16.964 7.518 16.281 1.00 97.38 292 THR A C 1
ATOM 2414 O O . THR A 1 292 ? -17.341 6.374 16.022 1.00 97.38 292 THR A O 1
ATOM 2417 N N . ILE A 1 293 ? -17.231 8.093 17.457 1.00 98.31 293 ILE A N 1
ATOM 2418 C CA . ILE A 1 293 ? -17.950 7.405 18.540 1.00 98.31 293 ILE A CA 1
ATOM 2419 C C . ILE A 1 293 ? -19.416 7.158 18.183 1.00 98.31 293 ILE A C 1
ATOM 2421 O O . ILE A 1 293 ? -19.897 6.035 18.334 1.00 98.31 293 ILE A O 1
ATOM 2425 N N . TYR A 1 294 ? -20.122 8.156 17.650 1.00 98.06 294 TYR A N 1
ATOM 2426 C CA . TYR A 1 294 ? -21.504 7.973 17.207 1.00 98.06 294 TYR A CA 1
ATOM 2427 C C . TYR A 1 294 ? -21.620 6.971 16.056 1.00 98.06 294 TYR A C 1
ATOM 2429 O O . TYR A 1 294 ? -22.533 6.147 16.053 1.00 98.06 294 TYR A O 1
ATOM 2437 N N . ALA A 1 295 ? -20.681 6.985 15.110 1.00 97.75 295 ALA A N 1
ATOM 2438 C CA . ALA A 1 295 ? -20.640 5.985 14.050 1.00 97.75 295 ALA A CA 1
ATOM 2439 C C . ALA A 1 295 ? -20.367 4.577 14.597 1.00 97.75 295 ALA A C 1
ATOM 2441 O O . ALA A 1 295 ? -21.043 3.634 14.192 1.00 97.75 295 ALA A O 1
ATOM 2442 N N . SER A 1 296 ? -19.459 4.445 15.570 1.00 98.12 296 SER A N 1
ATOM 2443 C CA . SER A 1 296 ? -19.182 3.172 16.252 1.00 98.12 296 SER A CA 1
ATOM 2444 C C . SER A 1 296 ? -20.418 2.638 16.982 1.00 98.12 296 SER A C 1
ATOM 2446 O O . SER A 1 296 ? -20.743 1.457 16.875 1.00 98.12 296 SER A O 1
ATOM 2448 N N . LEU A 1 297 ? -21.174 3.514 17.657 1.00 97.62 297 LEU A N 1
ATOM 2449 C CA . LEU A 1 297 ? -22.460 3.174 18.280 1.00 97.62 297 LEU A CA 1
ATOM 2450 C C . LEU A 1 297 ? -23.508 2.723 17.250 1.00 97.62 297 LEU A C 1
ATOM 2452 O O . LEU A 1 297 ? -24.383 1.919 17.576 1.00 97.62 297 LEU A O 1
ATOM 2456 N N . GLY A 1 298 ? -23.416 3.221 16.016 1.00 97.31 298 GLY A N 1
ATOM 2457 C CA . GLY A 1 298 ? -24.294 2.892 14.894 1.00 97.31 298 GLY A CA 1
ATOM 2458 C C . GLY A 1 298 ? -23.923 1.629 14.108 1.00 97.31 298 GLY A C 1
ATOM 2459 O O . GLY A 1 298 ? -24.637 1.301 13.160 1.00 97.31 298 GLY A O 1
ATOM 2460 N N . ILE A 1 299 ? -22.843 0.923 14.466 1.00 97.88 299 ILE A N 1
ATOM 2461 C CA . ILE A 1 299 ? -22.449 -0.327 13.799 1.00 97.88 299 ILE A CA 1
ATOM 2462 C C . ILE A 1 299 ? -23.520 -1.409 13.994 1.00 97.88 299 ILE A C 1
ATOM 2464 O O . ILE A 1 299 ? -24.081 -1.575 15.085 1.00 97.88 299 ILE A O 1
ATOM 2468 N N . ASP A 1 300 ? -23.779 -2.158 12.919 1.00 96.81 300 ASP A N 1
ATOM 2469 C CA . ASP A 1 300 ? -24.789 -3.215 12.852 1.00 96.81 300 ASP A CA 1
ATOM 2470 C C . ASP A 1 300 ? -24.273 -4.519 13.488 1.00 96.81 300 ASP A C 1
ATOM 2472 O O . ASP A 1 300 ? -23.973 -5.505 12.807 1.00 96.81 300 ASP A O 1
ATOM 2476 N N . TRP A 1 301 ? -24.167 -4.498 14.821 1.00 97.69 301 TRP A N 1
ATOM 2477 C CA . TRP A 1 301 ? -23.715 -5.602 15.675 1.00 97.69 301 TRP A CA 1
ATOM 2478 C C . TRP A 1 301 ? -24.602 -5.753 16.928 1.00 97.69 301 TRP A C 1
ATOM 2480 O O . TRP A 1 301 ? -25.140 -4.742 17.401 1.00 97.69 301 TRP A O 1
ATOM 2490 N N . PRO A 1 302 ? -24.754 -6.968 17.503 1.00 97.12 302 PRO A N 1
ATOM 2491 C CA . PRO A 1 302 ? -25.453 -7.164 18.773 1.00 97.12 302 PRO A CA 1
ATOM 2492 C C . PRO A 1 302 ? -24.848 -6.302 19.888 1.00 97.12 302 PRO A C 1
ATOM 2494 O O . PRO A 1 302 ? -23.636 -6.312 20.107 1.00 97.12 302 PRO A O 1
ATOM 2497 N N . LYS A 1 303 ? -25.691 -5.526 20.581 1.00 94.69 303 LYS A N 1
ATOM 2498 C CA . LYS A 1 303 ? -25.243 -4.519 21.560 1.00 94.69 303 LYS A CA 1
ATOM 2499 C C . LYS A 1 303 ? -24.604 -5.134 22.803 1.00 94.69 303 LYS A C 1
ATOM 2501 O O . LYS A 1 303 ? -23.705 -4.537 23.373 1.00 94.69 303 LYS A O 1
ATOM 2506 N N . ASP A 1 304 ? -25.022 -6.334 23.183 1.00 95.62 304 ASP A N 1
ATOM 2507 C CA . ASP A 1 304 ? -24.435 -7.135 24.261 1.00 95.62 304 ASP A CA 1
ATOM 2508 C C . ASP A 1 304 ? -23.027 -7.659 23.926 1.00 95.62 304 ASP A C 1
ATOM 2510 O O . ASP A 1 304 ? -22.255 -7.989 24.824 1.00 95.62 304 ASP A O 1
ATOM 2514 N N . LYS A 1 305 ? -22.671 -7.692 22.637 1.00 97.25 305 LYS A N 1
ATOM 2515 C CA . LYS A 1 305 ? -21.376 -8.162 22.126 1.00 97.25 305 LYS A CA 1
ATOM 2516 C C . LYS A 1 305 ? -20.478 -7.039 21.630 1.00 97.25 305 LYS A C 1
ATOM 2518 O O . LYS A 1 305 ? -19.394 -7.318 21.123 1.00 97.25 305 LYS A O 1
ATOM 2523 N N . LEU A 1 306 ? -20.919 -5.789 21.741 1.00 97.75 306 LEU A N 1
ATOM 2524 C CA . LEU A 1 306 ? -20.183 -4.629 21.268 1.00 97.75 306 LEU A CA 1
ATOM 2525 C C . LEU A 1 306 ? -19.836 -3.718 22.436 1.00 97.75 306 LEU A C 1
ATOM 2527 O O . LEU A 1 306 ? -20.708 -3.196 23.123 1.00 97.75 306 LEU A O 1
ATOM 2531 N N . ASN A 1 307 ? -18.549 -3.473 22.612 1.00 97.88 307 ASN A N 1
ATOM 2532 C CA . ASN A 1 307 ? -18.037 -2.540 23.600 1.00 97.88 307 ASN A CA 1
ATOM 2533 C C . ASN A 1 307 ? -17.257 -1.450 22.877 1.00 97.88 307 ASN A C 1
ATOM 2535 O O . ASN A 1 307 ? -16.433 -1.751 22.024 1.00 97.88 307 ASN A O 1
ATOM 2539 N N . ILE A 1 308 ? -17.489 -0.188 23.215 1.00 98.38 308 ILE A N 1
ATOM 2540 C CA . ILE A 1 308 ? -16.792 0.942 22.589 1.00 98.38 308 ILE A CA 1
ATOM 2541 C C . ILE A 1 308 ? -15.998 1.660 23.670 1.00 98.38 308 ILE A C 1
ATOM 2543 O O . ILE A 1 308 ? -16.528 1.915 24.753 1.00 98.38 308 ILE A O 1
ATOM 2547 N N . TRP A 1 309 ? -14.742 1.972 23.370 1.00 98.44 309 TRP A N 1
ATOM 2548 C CA . TRP A 1 309 ? -13.794 2.587 24.286 1.00 98.44 309 TRP A CA 1
ATOM 2549 C C . TRP A 1 309 ? -13.200 3.856 23.690 1.00 98.44 309 TRP A C 1
ATOM 2551 O O . TRP A 1 309 ? -12.606 3.837 22.611 1.00 98.44 309 TRP A O 1
ATOM 2561 N N . ILE A 1 310 ? -13.298 4.943 24.446 1.00 98.38 310 ILE A N 1
ATOM 2562 C CA . ILE A 1 310 ? -12.509 6.153 24.243 1.00 98.38 310 ILE A CA 1
ATOM 2563 C C . ILE A 1 310 ? -11.212 5.980 25.029 1.00 98.38 310 ILE A C 1
ATOM 2565 O O . ILE A 1 310 ? -11.247 5.854 26.256 1.00 98.38 310 ILE A O 1
ATOM 2569 N N . LEU A 1 311 ? -10.082 5.958 24.320 1.00 97.56 311 LEU A N 1
ATOM 2570 C CA . LEU A 1 311 ? -8.753 5.880 24.924 1.00 97.56 311 LEU A CA 1
ATOM 2571 C C . LEU A 1 311 ? -8.154 7.288 24.946 1.00 97.56 311 LEU A C 1
ATOM 2573 O O . LEU A 1 311 ? -7.470 7.685 24.003 1.00 97.56 311 LEU A O 1
ATOM 2577 N N . ASP A 1 312 ? -8.444 8.058 25.990 1.00 96.31 312 ASP A N 1
ATOM 2578 C CA . ASP A 1 312 ? -8.002 9.446 26.086 1.00 96.31 312 ASP A CA 1
ATOM 2579 C C . ASP A 1 312 ? -6.656 9.563 26.798 1.00 96.31 312 ASP A C 1
ATOM 2581 O O . ASP A 1 312 ? -6.554 9.506 28.026 1.00 96.31 312 ASP A O 1
ATOM 2585 N N . ASP A 1 313 ? -5.615 9.767 26.001 1.00 92.94 313 ASP A N 1
ATOM 2586 C CA . ASP A 1 313 ? -4.255 9.979 26.482 1.00 92.94 313 ASP A CA 1
ATOM 2587 C C . ASP A 1 313 ? -4.004 11.433 26.917 1.00 92.94 313 ASP A C 1
ATOM 2589 O O . ASP A 1 313 ? -2.924 11.748 27.389 1.00 92.94 313 ASP A O 1
ATOM 2593 N N . GLY A 1 314 ? -4.986 12.330 26.765 1.00 90.69 314 GLY A N 1
ATOM 2594 C CA . GLY A 1 314 ? -4.947 13.692 27.307 1.00 90.69 314 GLY A CA 1
ATOM 2595 C C . GLY A 1 314 ? -5.564 13.821 28.705 1.00 90.69 314 GLY A C 1
ATOM 2596 O O . GLY A 1 314 ? -5.440 14.873 29.330 1.00 90.69 314 GLY A O 1
ATOM 2597 N N . GLY A 1 315 ? -6.248 12.781 29.200 1.00 91.44 315 GLY A N 1
ATOM 2598 C CA . GLY A 1 315 ? -6.895 12.781 30.518 1.00 91.44 315 GLY A CA 1
ATOM 2599 C C . GLY A 1 315 ? -7.949 13.881 30.701 1.00 91.44 315 GLY A C 1
ATOM 2600 O O . GLY A 1 315 ? -8.074 14.442 31.791 1.00 91.44 315 GLY A O 1
ATOM 2601 N N . ARG A 1 316 ? -8.687 14.218 29.643 1.00 94.44 316 ARG A N 1
ATOM 2602 C CA . ARG A 1 316 ? -9.577 15.378 29.566 1.00 94.44 316 ARG A CA 1
ATOM 2603 C C . ARG A 1 316 ? -10.953 15.046 30.132 1.00 94.44 316 ARG A C 1
ATOM 2605 O O . ARG A 1 316 ? -11.646 14.133 29.687 1.00 94.44 316 ARG A O 1
ATOM 2612 N N . GLU A 1 317 ? -11.398 15.846 31.096 1.00 95.69 317 GLU A N 1
ATOM 2613 C CA . GLU A 1 317 ? -12.652 15.583 31.814 1.00 95.69 317 GLU A CA 1
ATOM 2614 C C . GLU A 1 317 ? -13.896 15.671 30.912 1.00 95.69 317 GLU A C 1
ATOM 2616 O O . GLU A 1 317 ? -14.851 14.916 31.091 1.00 95.69 317 GLU A O 1
ATOM 2621 N N . GLU A 1 318 ? -13.865 16.516 29.878 1.00 96.81 318 GLU A N 1
ATOM 2622 C CA . GLU A 1 318 ? -14.947 16.604 28.889 1.00 96.81 318 GLU A CA 1
ATOM 2623 C C . GLU A 1 318 ? -15.185 15.272 28.150 1.00 96.81 318 GLU A C 1
ATOM 2625 O O . GLU A 1 318 ? -16.330 14.923 27.857 1.00 96.81 318 GLU A O 1
ATOM 2630 N N . PHE A 1 319 ? -14.128 14.485 27.904 1.00 97.38 319 PHE A N 1
ATOM 2631 C CA . PHE A 1 319 ? -14.227 13.173 27.263 1.00 97.38 319 PHE A CA 1
ATOM 2632 C C . PHE A 1 319 ? -14.806 12.133 28.217 1.00 97.38 319 PHE A C 1
ATOM 2634 O O . PHE A 1 319 ? -15.619 11.310 27.794 1.00 97.38 319 PHE A O 1
ATOM 2641 N N . ARG A 1 320 ? -14.450 12.195 29.506 1.00 96.94 320 ARG A N 1
ATOM 2642 C CA . ARG A 1 320 ? -15.031 11.331 30.543 1.00 96.94 320 ARG A CA 1
ATOM 2643 C C . ARG A 1 320 ? -16.538 11.556 30.664 1.00 96.94 320 ARG A C 1
ATOM 2645 O O . ARG A 1 320 ? -17.306 10.595 30.626 1.00 96.94 320 ARG A O 1
ATOM 2652 N N . GLN A 1 321 ? -16.958 12.818 30.758 1.00 97.75 321 GLN A N 1
ATOM 2653 C CA . GLN A 1 321 ? -18.373 13.192 30.830 1.00 97.75 321 GLN A CA 1
ATOM 2654 C C . GLN A 1 321 ? -19.120 12.783 29.560 1.00 97.75 321 GLN A C 1
ATOM 2656 O O . GLN A 1 321 ? -20.202 12.200 29.629 1.00 97.75 321 GLN A O 1
ATOM 2661 N N . PHE A 1 322 ? -18.528 13.037 28.390 1.00 98.06 322 PHE A N 1
ATOM 2662 C CA . PHE A 1 322 ? -19.104 12.619 27.119 1.00 98.06 322 PHE A CA 1
ATOM 2663 C C . PHE A 1 322 ? -19.303 11.102 27.054 1.00 98.06 322 PHE A C 1
ATOM 2665 O O . PHE A 1 322 ? -20.399 10.657 26.718 1.00 98.06 322 PHE A O 1
ATOM 2672 N N . ALA A 1 323 ? -18.288 10.319 27.428 1.00 97.88 323 ALA A N 1
ATOM 2673 C CA . ALA A 1 323 ? -18.353 8.863 27.419 1.00 97.88 323 ALA A CA 1
ATOM 2674 C C . ALA A 1 323 ? -19.492 8.331 28.297 1.00 97.88 323 ALA A C 1
ATOM 2676 O O . ALA A 1 323 ? -20.265 7.478 27.861 1.00 97.88 323 ALA A O 1
ATOM 2677 N N . GLN A 1 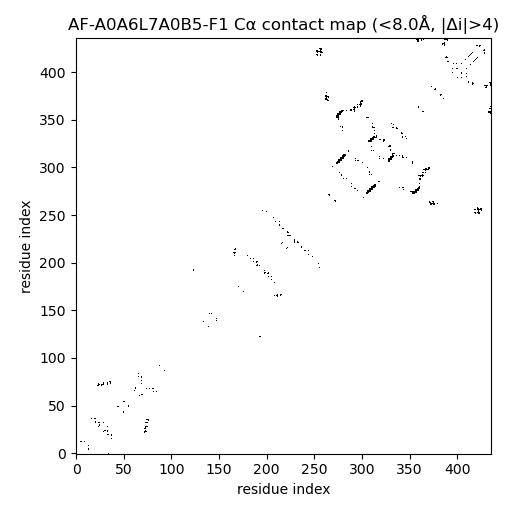324 ? -19.635 8.892 29.503 1.00 97.50 324 GLN A N 1
ATOM 2678 C CA . GLN A 1 324 ? -20.716 8.554 30.425 1.00 97.50 324 GLN A CA 1
ATOM 2679 C C . GLN A 1 324 ? -22.092 8.890 29.837 1.00 97.50 324 GLN A C 1
ATOM 2681 O O . GLN A 1 324 ? -23.005 8.071 29.918 1.00 97.50 324 GLN A O 1
ATOM 2686 N N . ASN A 1 325 ? -22.231 10.056 29.202 1.00 97.62 325 ASN A N 1
ATOM 2687 C CA . ASN A 1 325 ? -23.493 10.503 28.611 1.00 97.62 325 ASN A CA 1
ATOM 2688 C C . ASN A 1 325 ? -23.955 9.619 27.446 1.00 97.62 325 ASN A C 1
ATOM 2690 O O . ASN A 1 325 ? -25.154 9.403 27.285 1.00 97.62 325 ASN A O 1
ATOM 2694 N N . VAL A 1 326 ? -23.026 9.113 26.628 1.00 97.25 326 VAL A N 1
ATOM 2695 C CA . VAL A 1 326 ? -23.356 8.265 25.465 1.00 97.25 326 VAL A CA 1
ATOM 2696 C C . VAL A 1 326 ? -23.277 6.763 25.759 1.00 97.25 326 VAL A C 1
ATOM 2698 O O . VAL A 1 326 ? -23.561 5.955 24.877 1.00 97.25 326 VAL A O 1
ATOM 2701 N N . GLY A 1 327 ? -22.913 6.380 26.986 1.00 96.75 327 GLY A N 1
ATOM 2702 C CA . GLY A 1 327 ? -22.864 4.984 27.421 1.00 96.75 327 GLY A CA 1
ATOM 2703 C C . GLY A 1 327 ? -21.698 4.179 26.839 1.00 96.75 327 GLY A C 1
ATOM 2704 O O . GLY A 1 327 ? -21.841 2.979 26.617 1.00 96.75 327 GLY A O 1
ATOM 2705 N N . VAL A 1 328 ? -20.552 4.816 26.581 1.00 97.69 328 VAL A N 1
ATOM 2706 C CA . VAL A 1 328 ? -19.320 4.135 26.142 1.00 97.69 328 VAL A CA 1
ATOM 2707 C C . VAL A 1 328 ? -18.276 4.132 27.253 1.00 97.69 328 VAL A C 1
ATOM 2709 O O . VAL A 1 328 ? -18.339 4.903 28.211 1.00 97.69 328 VAL A O 1
ATOM 2712 N N . LYS A 1 329 ? -17.298 3.238 27.142 1.00 97.88 329 LYS A N 1
ATOM 2713 C CA . LYS A 1 329 ? -16.236 3.102 28.134 1.00 97.88 329 LYS A CA 1
ATOM 2714 C C . LYS A 1 329 ? -15.185 4.186 27.914 1.00 97.88 329 LYS A C 1
ATOM 2716 O O . LYS A 1 329 ? -14.853 4.527 26.782 1.00 97.88 329 LYS A O 1
ATOM 2721 N N . TYR A 1 330 ? -14.648 4.711 29.005 1.00 98.00 330 TYR A N 1
ATOM 2722 C CA . TYR A 1 330 ? -13.580 5.703 28.992 1.00 98.00 330 TYR A CA 1
ATOM 2723 C C . TYR A 1 330 ? -12.387 5.165 29.757 1.00 98.00 330 TYR A C 1
ATOM 2725 O O . TYR A 1 330 ? -12.535 4.651 30.868 1.00 98.00 330 TYR A O 1
ATOM 2733 N N . ILE A 1 331 ? -11.204 5.323 29.180 1.00 95.88 331 ILE A N 1
ATOM 2734 C CA . ILE A 1 331 ? -9.957 5.050 29.870 1.00 95.88 331 ILE A CA 1
ATOM 2735 C C . ILE A 1 331 ? -8.962 6.165 29.582 1.00 95.88 331 ILE A C 1
ATOM 2737 O O . ILE A 1 331 ? -8.803 6.607 28.450 1.00 95.88 331 ILE A O 1
ATOM 2741 N N . ALA A 1 332 ? -8.289 6.589 30.642 1.00 94.12 332 ALA A N 1
ATOM 2742 C CA . ALA A 1 332 ? -7.129 7.4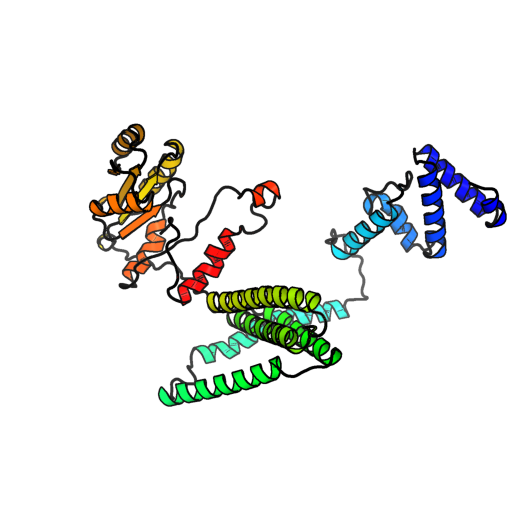57 30.595 1.00 94.12 332 ALA A CA 1
ATOM 2743 C C . ALA A 1 332 ? -6.047 6.835 31.474 1.00 94.12 332 ALA A C 1
ATOM 2745 O O . ALA A 1 332 ? -6.341 6.038 32.373 1.00 94.12 332 ALA A O 1
ATOM 2746 N N . ARG A 1 333 ? -4.793 7.187 31.217 1.00 89.81 333 ARG A N 1
ATOM 2747 C CA . ARG A 1 333 ? -3.642 6.693 31.975 1.00 89.81 333 ARG A CA 1
ATOM 2748 C C . ARG A 1 333 ? -2.879 7.848 32.600 1.00 89.81 333 ARG A C 1
ATOM 2750 O O . ARG A 1 333 ? -2.946 8.977 32.138 1.00 89.81 333 ARG A O 1
ATOM 2757 N N . THR A 1 334 ? -2.176 7.549 33.684 1.00 82.56 334 THR A N 1
ATOM 2758 C CA . THR A 1 334 ? -1.408 8.537 34.450 1.00 82.56 334 THR A CA 1
ATOM 2759 C C . THR A 1 334 ? -0.016 8.780 33.871 1.00 82.56 334 THR A C 1
ATOM 2761 O O . THR A 1 334 ? 0.551 9.850 34.081 1.00 82.56 334 THR A O 1
ATOM 2764 N N . THR A 1 335 ? 0.540 7.810 33.139 1.00 85.44 335 THR A N 1
ATOM 2765 C CA . THR A 1 335 ? 1.860 7.897 32.501 1.00 85.44 335 THR A CA 1
ATOM 2766 C C . THR A 1 335 ? 1.743 7.771 30.979 1.00 85.44 335 THR A C 1
ATOM 2768 O O . THR A 1 335 ? 1.047 6.898 30.462 1.00 85.44 335 THR A O 1
ATOM 2771 N N . HIS A 1 336 ? 2.454 8.636 30.250 1.00 85.88 336 HIS A N 1
ATOM 2772 C CA . HIS A 1 336 ? 2.363 8.775 28.787 1.00 85.88 336 HIS A CA 1
ATOM 2773 C C . HIS A 1 336 ? 3.476 8.006 28.052 1.00 85.88 336 HIS A C 1
ATOM 2775 O O . HIS A 1 336 ? 4.049 8.470 27.065 1.00 85.88 336 HIS A O 1
ATOM 2781 N N . GLU A 1 337 ? 3.833 6.824 28.551 1.00 86.44 337 GLU A N 1
ATOM 2782 C CA . GLU A 1 337 ? 4.886 6.001 27.950 1.00 86.44 337 GLU A CA 1
ATOM 2783 C C . GLU A 1 337 ? 4.419 5.386 26.622 1.00 86.44 337 GLU A C 1
ATOM 2785 O O . GLU A 1 337 ? 3.270 4.971 26.481 1.00 86.44 337 GLU A O 1
ATOM 2790 N N . HIS A 1 338 ? 5.303 5.288 25.628 1.00 89.69 338 HIS A N 1
ATOM 2791 C CA . HIS A 1 338 ? 5.028 4.632 24.337 1.00 89.69 338 HIS A CA 1
ATOM 2792 C C . HIS A 1 338 ? 3.844 5.198 23.516 1.00 89.69 338 HIS A C 1
ATOM 2794 O O . HIS A 1 338 ? 3.327 4.497 22.642 1.00 89.69 338 HIS A O 1
ATOM 2800 N N . ALA A 1 339 ? 3.421 6.449 23.761 1.00 92.06 339 ALA A N 1
ATOM 2801 C CA . ALA A 1 339 ? 2.404 7.171 22.980 1.00 92.06 339 ALA A CA 1
ATOM 2802 C C . ALA A 1 339 ? 1.155 6.306 22.671 1.00 92.06 339 ALA A C 1
ATOM 2804 O O . ALA A 1 339 ? 0.688 5.566 23.540 1.00 92.06 339 ALA A O 1
ATOM 2805 N N . LYS A 1 340 ? 0.634 6.344 21.435 1.00 93.25 340 LYS A N 1
ATOM 2806 C CA . LYS A 1 340 ? -0.550 5.579 20.997 1.00 93.25 340 LYS A CA 1
ATOM 2807 C C . LYS A 1 340 ? -0.464 4.080 21.317 1.00 93.25 340 LYS A C 1
ATOM 2809 O O . LYS A 1 340 ? -1.444 3.505 21.784 1.00 93.25 340 LYS A O 1
ATOM 2814 N N . ALA A 1 341 ? 0.696 3.453 21.110 1.00 94.69 341 ALA A N 1
ATOM 2815 C CA . ALA A 1 341 ? 0.877 2.026 21.381 1.00 94.69 341 ALA A CA 1
ATOM 2816 C C . ALA A 1 341 ? 0.721 1.712 22.876 1.00 94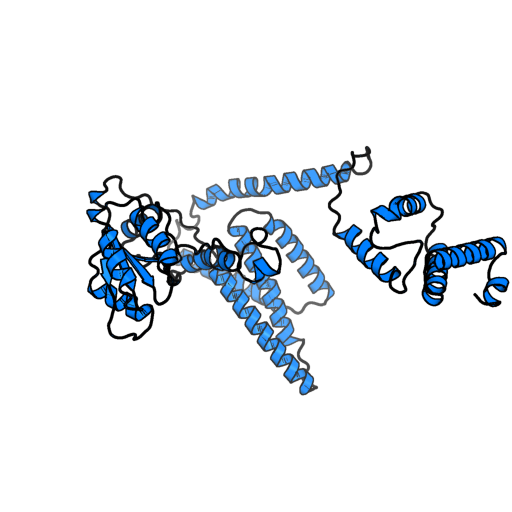.69 341 ALA A C 1
ATOM 2818 O O . ALA A 1 341 ? 0.043 0.756 23.246 1.00 94.69 341 ALA A O 1
ATOM 2819 N N . GLY A 1 342 ? 1.286 2.551 23.746 1.00 94.31 342 GLY A N 1
ATOM 2820 C CA . GLY A 1 342 ? 1.105 2.410 25.186 1.00 94.31 342 GLY A CA 1
ATOM 2821 C C . GLY A 1 342 ? -0.346 2.629 25.629 1.00 94.31 342 GLY A C 1
ATOM 2822 O O . GLY A 1 342 ? -0.812 1.935 26.532 1.00 94.31 342 GLY A O 1
ATOM 2823 N N . ASN A 1 343 ? -1.070 3.552 24.986 1.00 95.31 343 ASN A N 1
ATOM 2824 C CA . ASN A 1 343 ? -2.474 3.821 25.296 1.00 95.31 343 ASN A CA 1
ATOM 2825 C C . ASN A 1 343 ? -3.353 2.603 24.956 1.00 95.31 343 ASN A C 1
ATOM 2827 O O . ASN A 1 343 ? -4.108 2.114 25.797 1.00 95.31 343 ASN A O 1
ATOM 2831 N N . ILE A 1 344 ? -3.158 2.028 23.764 1.00 96.12 344 ILE A N 1
ATOM 2832 C CA . ILE A 1 344 ? -3.818 0.782 23.345 1.00 96.12 344 ILE A CA 1
ATOM 2833 C C . ILE A 1 344 ? -3.460 -0.367 24.298 1.00 96.12 344 ILE A C 1
ATOM 2835 O O . ILE A 1 344 ? -4.353 -1.041 24.806 1.00 96.12 344 ILE A O 1
ATOM 2839 N N . ASN A 1 345 ? -2.178 -0.556 24.622 1.00 96.06 345 ASN A N 1
ATOM 2840 C CA . ASN A 1 345 ? -1.736 -1.607 25.545 1.00 96.06 345 ASN A CA 1
ATOM 2841 C C . ASN A 1 345 ? -2.317 -1.452 26.956 1.00 96.06 345 ASN A C 1
ATOM 2843 O O . ASN A 1 345 ? -2.559 -2.448 27.635 1.00 96.06 345 ASN A O 1
ATOM 2847 N N . ASN A 1 346 ? -2.545 -0.220 27.417 1.00 95.81 346 ASN A N 1
ATOM 2848 C CA . ASN A 1 346 ? -3.236 0.020 28.677 1.00 95.81 346 ASN A CA 1
ATOM 2849 C C . ASN A 1 346 ? -4.694 -0.451 28.603 1.00 95.81 346 ASN A C 1
ATOM 2851 O O . ASN A 1 346 ? -5.145 -1.161 29.496 1.00 95.81 346 ASN A O 1
ATOM 2855 N N . ALA A 1 347 ? -5.398 -0.120 27.522 1.00 96.00 347 ALA A N 1
ATOM 2856 C CA . ALA A 1 347 ? -6.788 -0.512 27.303 1.00 96.00 347 ALA A CA 1
ATOM 2857 C C . ALA A 1 347 ? -6.977 -2.027 27.150 1.00 96.00 347 ALA A C 1
ATOM 2859 O O . ALA A 1 347 ? -7.916 -2.590 27.715 1.00 96.00 347 ALA A O 1
ATOM 2860 N N . LEU A 1 348 ? -6.044 -2.704 26.471 1.00 96.44 348 LEU A N 1
ATOM 2861 C CA . LEU A 1 348 ? -6.052 -4.161 26.291 1.00 96.44 348 LEU A CA 1
ATOM 2862 C C . LEU A 1 348 ? -6.061 -4.940 27.617 1.00 96.44 348 LEU A C 1
ATOM 2864 O O . LEU A 1 348 ? -6.548 -6.064 27.657 1.00 96.44 348 LEU A O 1
ATOM 2868 N N . LYS A 1 349 ? -5.584 -4.351 28.723 1.00 95.69 349 LYS A N 1
ATOM 2869 C CA . LYS A 1 349 ? -5.649 -4.977 30.059 1.00 95.69 349 LYS A CA 1
ATOM 2870 C C . LYS A 1 349 ? -7.085 -5.096 30.590 1.00 95.69 349 LYS A C 1
ATOM 2872 O O . LYS A 1 349 ? -7.359 -5.958 31.427 1.00 95.69 349 LYS A O 1
ATOM 2877 N N . TYR A 1 350 ? -7.986 -4.231 30.124 1.00 95.56 350 TYR A N 1
ATOM 2878 C CA . TYR A 1 350 ? -9.369 -4.120 30.597 1.00 95.56 350 TYR A CA 1
ATOM 2879 C C . TYR A 1 350 ? -10.395 -4.638 29.587 1.00 95.56 350 TYR A C 1
ATOM 2881 O O . TYR A 1 350 ? -11.480 -5.053 29.997 1.00 95.56 350 TYR A O 1
ATOM 2889 N N . ALA A 1 351 ? -10.060 -4.633 28.295 1.00 95.44 351 ALA A N 1
ATOM 2890 C CA . ALA A 1 351 ? -10.855 -5.255 27.241 1.00 95.44 351 ALA A CA 1
ATOM 2891 C C . ALA A 1 351 ? -11.099 -6.749 27.513 1.00 95.44 351 ALA A C 1
ATOM 2893 O O . ALA A 1 351 ? -10.269 -7.442 28.109 1.00 95.44 351 ALA A O 1
ATOM 2894 N N . LYS A 1 352 ? -12.284 -7.224 27.122 1.00 95.25 352 LYS A N 1
ATOM 2895 C CA . LYS A 1 352 ? -12.760 -8.603 27.359 1.00 95.25 352 LYS A CA 1
ATOM 2896 C C . LYS A 1 352 ? -13.408 -9.235 26.129 1.00 95.25 352 LYS A C 1
ATOM 2898 O O . LYS A 1 352 ? -13.799 -10.395 26.199 1.00 95.25 352 LYS A O 1
ATOM 2903 N N . GLY A 1 353 ? -13.547 -8.482 25.045 1.00 95.81 353 GLY A N 1
ATOM 2904 C CA . GLY A 1 353 ? -13.985 -8.974 23.756 1.00 95.81 353 GLY A CA 1
ATOM 2905 C C . GLY A 1 353 ? -12.973 -9.950 23.172 1.00 95.81 353 GLY A C 1
ATOM 2906 O O . GLY A 1 353 ? -11.774 -9.873 23.439 1.00 95.81 353 GLY A O 1
ATOM 2907 N N . GLU A 1 354 ? -13.477 -10.875 22.366 1.00 96.44 354 GLU A N 1
ATOM 2908 C CA . GLU A 1 354 ? -12.656 -11.839 21.630 1.00 96.44 354 GLU A CA 1
ATOM 2909 C C . GLU A 1 354 ? -11.786 -11.152 20.573 1.00 96.44 354 GLU A C 1
ATOM 2911 O O . GLU A 1 354 ? -10.675 -11.604 20.301 1.00 96.44 354 GLU A O 1
ATOM 2916 N N . PHE A 1 355 ? -12.281 -10.052 20.001 1.00 97.94 355 PHE A N 1
ATOM 2917 C CA . PHE A 1 355 ? -11.573 -9.254 19.006 1.00 97.94 355 PHE A CA 1
ATOM 2918 C C . PHE A 1 355 ? -11.531 -7.783 19.398 1.00 97.94 355 PHE A C 1
ATOM 2920 O O . PHE A 1 355 ? -12.418 -7.271 20.085 1.00 97.94 355 PHE A O 1
ATOM 2927 N N . VAL A 1 356 ? -10.507 -7.096 18.902 1.00 98.12 356 VAL A N 1
ATOM 2928 C CA . VAL A 1 356 ? -10.331 -5.657 19.070 1.00 98.12 356 VAL A CA 1
ATOM 2929 C C . VAL A 1 356 ? -10.275 -5.025 17.693 1.00 98.12 356 VAL A C 1
ATOM 2931 O O . VAL A 1 356 ? -9.492 -5.472 16.860 1.00 98.12 356 VAL A O 1
ATOM 2934 N N . SER A 1 357 ? -11.075 -3.983 17.475 1.00 97.94 357 SER A N 1
ATOM 2935 C CA . SER A 1 357 ? -10.951 -3.132 16.295 1.00 97.94 357 SER A CA 1
ATOM 2936 C C . SER A 1 357 ? -10.473 -1.746 16.689 1.00 97.94 357 SER A C 1
ATOM 2938 O O . SER A 1 357 ? -10.896 -1.208 17.713 1.00 97.94 357 SER A O 1
ATOM 2940 N N . ILE A 1 358 ? -9.575 -1.169 15.896 1.00 98.25 358 ILE A N 1
ATOM 2941 C CA . ILE A 1 358 ? -8.932 0.109 16.215 1.00 98.25 358 ILE A CA 1
ATOM 2942 C C . ILE A 1 358 ? -9.264 1.124 15.127 1.00 98.25 358 ILE A C 1
ATOM 2944 O O . ILE A 1 358 ? -8.948 0.907 13.957 1.00 98.25 358 ILE A O 1
ATOM 2948 N N . PHE A 1 359 ? -9.834 2.261 15.522 1.00 98.12 359 PHE A N 1
ATOM 2949 C CA . PHE A 1 359 ? -10.062 3.409 14.646 1.00 98.12 359 PHE A CA 1
ATOM 2950 C C . PHE A 1 359 ? -9.398 4.645 15.222 1.00 98.12 359 PHE A C 1
ATOM 2952 O O . PHE A 1 359 ? -9.657 4.988 16.370 1.00 98.12 359 PHE A O 1
ATOM 2959 N N . ASP A 1 360 ? -8.598 5.355 14.431 1.00 96.50 360 ASP A N 1
ATOM 2960 C CA . ASP A 1 360 ? -8.207 6.715 14.809 1.00 96.50 360 ASP A CA 1
ATOM 2961 C C . ASP A 1 360 ? -9.435 7.603 15.013 1.00 96.50 360 ASP A C 1
ATOM 2963 O O . ASP A 1 360 ? -10.511 7.357 14.465 1.00 96.50 360 ASP A O 1
ATOM 2967 N N . CYS A 1 361 ? -9.274 8.653 15.812 1.00 93.56 361 CYS A N 1
ATOM 2968 C CA . CYS A 1 361 ? -10.381 9.517 16.198 1.00 93.56 361 CYS A CA 1
ATOM 2969 C C . CYS A 1 361 ? -11.070 10.236 15.022 1.00 93.56 361 CYS A C 1
ATOM 2971 O O . CYS A 1 361 ? -12.215 10.665 15.169 1.00 93.56 361 CYS A O 1
ATOM 2973 N N . ASP A 1 362 ? -10.424 10.317 13.859 1.00 93.94 362 ASP A N 1
ATOM 2974 C CA . ASP A 1 362 ? -10.923 10.869 12.598 1.00 93.94 362 ASP A CA 1
ATOM 2975 C C . ASP A 1 362 ? -11.334 9.798 11.563 1.00 93.94 362 ASP A C 1
ATOM 2977 O O . ASP A 1 362 ? -11.922 10.126 10.526 1.00 93.94 362 ASP A O 1
ATOM 2981 N N . HIS A 1 363 ? -11.108 8.512 11.850 1.00 95.88 363 HIS A N 1
ATOM 2982 C CA . HIS A 1 363 ? -11.531 7.391 11.011 1.00 95.88 363 HIS A CA 1
ATOM 2983 C C . HIS A 1 363 ? -12.931 6.903 11.395 1.00 95.88 363 HIS A C 1
ATOM 2985 O O . HIS A 1 363 ? -13.112 5.955 12.154 1.00 95.88 363 HIS A O 1
ATOM 2991 N N . VAL A 1 364 ? -13.944 7.541 10.809 1.00 96.75 364 VAL A N 1
ATOM 2992 C CA . VAL A 1 364 ? -15.359 7.230 11.050 1.00 96.75 364 VAL A CA 1
ATOM 2993 C C . VAL A 1 364 ? -15.745 5.887 10.397 1.00 96.75 364 VAL A C 1
ATOM 2995 O O . VAL A 1 364 ? -15.775 5.807 9.163 1.00 96.75 364 VAL A O 1
ATOM 2998 N N . PRO A 1 365 ? -16.073 4.827 11.168 1.00 96.88 365 PRO A N 1
ATOM 2999 C CA . PRO A 1 365 ? -16.412 3.526 10.599 1.00 96.88 365 PRO A CA 1
ATOM 3000 C C . PRO A 1 365 ? -17.765 3.536 9.880 1.00 96.88 365 PRO A C 1
ATOM 3002 O O . PRO A 1 365 ? -18.677 4.299 10.201 1.00 96.88 365 PRO A O 1
ATOM 3005 N N . THR A 1 366 ? -17.925 2.626 8.918 1.00 96.56 366 THR A N 1
ATOM 3006 C CA . THR A 1 366 ? -19.225 2.364 8.285 1.00 96.56 366 THR A CA 1
ATOM 3007 C C . THR A 1 366 ? -20.038 1.371 9.113 1.00 96.56 366 THR A C 1
ATOM 3009 O O . THR A 1 366 ? -19.481 0.510 9.795 1.00 96.56 366 THR A O 1
ATOM 3012 N N . ARG A 1 367 ? -21.374 1.438 9.018 1.00 97.44 367 ARG A N 1
ATOM 3013 C CA . ARG A 1 367 ? -22.276 0.554 9.782 1.00 97.44 367 ARG A CA 1
ATOM 3014 C C . ARG A 1 367 ? -22.007 -0.936 9.557 1.00 97.44 367 ARG A C 1
ATOM 3016 O O . ARG A 1 367 ? -22.136 -1.730 10.483 1.00 97.44 367 ARG A O 1
ATOM 3023 N N . SER A 1 368 ? -21.602 -1.293 8.341 1.00 96.56 368 SER A N 1
ATOM 3024 C CA . SER A 1 368 ? -21.331 -2.665 7.916 1.00 96.56 368 SER A CA 1
ATOM 3025 C C . SER A 1 368 ? -19.920 -3.155 8.245 1.00 96.56 368 SER A C 1
ATOM 3027 O O . SER A 1 368 ? -19.611 -4.292 7.907 1.00 96.56 368 SER A O 1
ATOM 3029 N N . PHE A 1 369 ? -19.050 -2.339 8.856 1.00 97.44 369 PHE A N 1
ATOM 3030 C CA . PHE A 1 369 ? -17.626 -2.662 9.023 1.00 97.44 369 PHE A CA 1
ATOM 3031 C C . PHE A 1 369 ? -17.401 -4.072 9.596 1.00 97.44 369 PHE A C 1
ATOM 3033 O O . PHE A 1 369 ? -16.811 -4.909 8.919 1.00 97.44 369 PHE A O 1
ATOM 3040 N N . LEU A 1 370 ? -17.963 -4.373 10.775 1.00 97.31 370 LEU A N 1
ATOM 3041 C CA . LEU A 1 370 ? -17.799 -5.685 11.419 1.00 97.31 370 LEU A CA 1
ATOM 3042 C C . LEU A 1 370 ? -18.432 -6.830 10.617 1.00 97.31 370 LEU A C 1
ATOM 3044 O O . LEU A 1 370 ? -17.911 -7.941 10.608 1.00 97.31 370 LEU A O 1
ATOM 3048 N N . GLN A 1 371 ? -19.527 -6.575 9.897 1.00 95.88 371 GLN A N 1
ATOM 3049 C CA . GLN A 1 371 ? -20.162 -7.598 9.058 1.00 95.88 371 GLN A CA 1
ATOM 3050 C C . GLN A 1 371 ? -19.285 -7.999 7.868 1.00 95.88 371 GLN A C 1
ATOM 3052 O O . GLN A 1 371 ? -19.316 -9.149 7.436 1.00 95.88 371 GLN A O 1
ATOM 3057 N N . MET A 1 372 ? -18.497 -7.054 7.354 1.00 96.19 372 MET A N 1
ATOM 3058 C CA . MET A 1 372 ? -17.616 -7.262 6.206 1.00 96.19 372 MET A CA 1
ATOM 3059 C C . MET A 1 372 ? -16.272 -7.884 6.600 1.00 96.19 372 MET A C 1
ATOM 3061 O O . MET A 1 372 ? -15.623 -8.495 5.750 1.00 96.19 372 MET A O 1
ATOM 3065 N N . THR A 1 373 ? -15.861 -7.757 7.865 1.00 96.75 373 THR A N 1
ATOM 3066 C CA . THR A 1 373 ? -14.550 -8.212 8.351 1.00 96.75 373 THR A CA 1
ATOM 3067 C C . THR A 1 373 ? -14.621 -9.516 9.150 1.00 96.75 373 THR A C 1
ATOM 3069 O O . THR A 1 373 ? -13.877 -10.459 8.871 1.00 96.75 373 THR A O 1
ATOM 3072 N N . MET A 1 374 ? -15.561 -9.638 10.094 1.00 97.00 374 MET A N 1
ATOM 3073 C CA . MET A 1 374 ? -15.566 -10.727 11.084 1.00 97.00 374 MET A CA 1
ATOM 3074 C C . MET A 1 374 ? -15.791 -12.125 10.499 1.00 97.00 374 MET A C 1
ATOM 3076 O O . MET A 1 374 ? -15.366 -13.117 11.094 1.00 97.00 374 MET A O 1
ATOM 3080 N N . GLY A 1 375 ? -16.409 -12.235 9.318 1.00 96.31 375 GLY A N 1
ATOM 3081 C CA . GLY A 1 375 ? -16.625 -13.527 8.661 1.00 96.31 375 GLY A CA 1
ATOM 3082 C C . GLY A 1 375 ? -15.327 -14.292 8.382 1.00 96.31 375 GLY A C 1
ATOM 3083 O O . GLY A 1 375 ? -15.302 -15.521 8.470 1.00 96.31 375 GLY A O 1
ATOM 3084 N N . TRP A 1 376 ? -14.228 -13.584 8.109 1.00 96.06 376 TRP A N 1
ATOM 3085 C CA . TRP A 1 376 ? -12.935 -14.215 7.852 1.00 96.06 376 TRP A CA 1
ATOM 3086 C C . TRP A 1 376 ? -12.315 -14.837 9.106 1.00 96.06 376 TRP A C 1
ATOM 3088 O O . TRP A 1 376 ? -11.825 -15.958 9.017 1.00 96.06 376 TRP A O 1
ATOM 3098 N N . PHE A 1 377 ? -12.418 -14.196 10.273 1.00 96.69 377 PHE A N 1
ATOM 3099 C CA . PHE A 1 377 ? -11.952 -14.769 11.545 1.00 96.69 377 PHE A CA 1
ATOM 3100 C C . PHE A 1 377 ? -12.737 -16.025 11.954 1.00 96.69 377 PHE A C 1
ATOM 3102 O O . PHE A 1 377 ? -12.203 -16.939 12.586 1.00 96.69 377 PHE A O 1
ATOM 3109 N N . LEU A 1 378 ? -14.017 -16.111 11.574 1.00 94.44 378 LEU A N 1
ATOM 3110 C CA . LEU A 1 378 ? -14.807 -17.320 11.811 1.00 94.44 378 LEU A CA 1
ATOM 3111 C C . LEU A 1 378 ? -14.371 -18.479 10.912 1.00 94.44 378 LEU A C 1
ATOM 3113 O O . LEU A 1 378 ? -14.330 -19.618 11.387 1.00 94.44 378 LEU A O 1
ATOM 3117 N N . LYS A 1 379 ? -14.046 -18.177 9.650 1.00 94.88 379 LYS A N 1
ATOM 3118 C CA . LYS A 1 379 ? -13.606 -19.145 8.642 1.00 94.88 379 LYS A CA 1
ATOM 3119 C C . LYS A 1 379 ? -12.177 -19.636 8.887 1.00 94.88 379 LYS A C 1
ATOM 3121 O O . LYS A 1 379 ? -11.943 -20.839 8.856 1.00 94.88 379 LYS A O 1
ATOM 3126 N N . GLU A 1 380 ? -11.245 -18.723 9.139 1.00 95.19 380 GLU A N 1
ATOM 3127 C CA . GLU A 1 380 ? -9.812 -18.998 9.253 1.00 95.19 380 GLU A CA 1
ATOM 3128 C C . GLU A 1 380 ? -9.352 -18.816 10.704 1.00 95.19 380 GLU A C 1
ATOM 3130 O O . GLU A 1 380 ? -9.049 -17.712 11.147 1.00 95.19 380 GLU A O 1
ATOM 3135 N N . LYS A 1 381 ? -9.270 -19.914 11.464 1.00 93.44 381 LYS A N 1
ATOM 3136 C CA . LYS A 1 381 ? -8.944 -19.875 12.906 1.00 93.44 381 LYS A CA 1
ATOM 3137 C C . LYS A 1 381 ? -7.524 -19.403 13.229 1.00 93.44 381 LYS A C 1
ATOM 3139 O O . LYS A 1 381 ? -7.248 -19.083 14.378 1.00 93.44 381 LYS A O 1
ATOM 3144 N N . GLN A 1 382 ? -6.634 -19.388 12.239 1.00 94.69 382 GLN A N 1
ATOM 3145 C CA . GLN A 1 382 ? -5.260 -18.895 12.376 1.00 94.69 382 GLN A CA 1
ATOM 3146 C C . GLN A 1 382 ? -5.122 -17.414 11.996 1.00 94.69 382 GLN A C 1
ATOM 3148 O O . GLN A 1 382 ? -4.038 -16.853 12.134 1.00 94.69 382 GLN A O 1
ATOM 3153 N N . LEU A 1 383 ? -6.195 -16.773 11.516 1.00 95.38 383 LEU A N 1
ATOM 3154 C CA . LEU A 1 383 ? -6.166 -15.363 11.156 1.00 95.38 383 LEU A CA 1
ATOM 3155 C C . LEU A 1 383 ? -6.028 -14.509 12.420 1.00 95.38 383 LEU A C 1
ATOM 3157 O O . LEU A 1 383 ? -6.917 -14.495 13.267 1.00 95.38 383 LEU A O 1
ATOM 3161 N N . ALA A 1 384 ? -4.914 -13.789 12.527 1.00 94.06 384 ALA A N 1
ATOM 3162 C CA . ALA A 1 384 ? -4.627 -12.926 13.672 1.00 94.06 384 ALA A CA 1
ATOM 3163 C C . ALA A 1 384 ? -5.014 -11.458 13.438 1.00 94.06 384 ALA A C 1
ATOM 3165 O O . ALA A 1 384 ? -5.246 -10.727 14.395 1.00 94.06 384 ALA A O 1
ATOM 3166 N N . MET A 1 385 ? -5.064 -11.009 12.181 1.00 95.12 385 MET A N 1
ATOM 3167 C CA . MET A 1 385 ? -5.275 -9.604 11.843 1.00 95.12 385 MET A CA 1
ATOM 3168 C C . MET A 1 385 ? -5.958 -9.469 10.485 1.00 95.12 385 MET A C 1
ATOM 3170 O O . MET A 1 385 ? -5.701 -10.252 9.572 1.00 95.12 385 MET A O 1
ATOM 3174 N N . MET A 1 386 ? -6.810 -8.455 10.358 1.00 95.44 386 MET A N 1
ATOM 3175 C CA . MET A 1 386 ? -7.406 -8.041 9.098 1.00 95.44 386 MET A CA 1
ATOM 3176 C C . MET A 1 386 ? -7.257 -6.530 8.950 1.00 95.44 386 MET A C 1
ATOM 3178 O O . MET A 1 386 ? -7.787 -5.784 9.756 1.00 95.44 386 MET A O 1
ATOM 3182 N N . GLN A 1 387 ? -6.582 -6.073 7.900 1.00 96.31 387 GLN A N 1
ATOM 3183 C CA . GLN A 1 387 ? -6.447 -4.649 7.605 1.00 96.31 387 GLN A CA 1
ATOM 3184 C C . GLN A 1 387 ? -7.444 -4.253 6.516 1.00 96.31 387 GLN A C 1
ATOM 3186 O O . GLN A 1 387 ? -7.497 -4.888 5.463 1.00 96.31 387 GLN A O 1
ATOM 3191 N N . THR A 1 388 ? -8.193 -3.172 6.732 1.00 95.44 388 THR A N 1
ATOM 3192 C CA . THR A 1 388 ? -9.018 -2.557 5.682 1.00 95.44 388 THR A CA 1
ATOM 3193 C C . THR A 1 388 ? -8.350 -1.293 5.115 1.00 95.44 388 THR A C 1
ATOM 3195 O O . THR A 1 388 ? -7.532 -0.672 5.801 1.00 95.44 388 THR A O 1
ATOM 3198 N N . PRO A 1 389 ? -8.649 -0.899 3.862 1.00 93.38 389 PRO A N 1
ATOM 3199 C CA . PRO A 1 389 ? -8.098 0.312 3.253 1.00 93.38 389 PRO A CA 1
ATOM 3200 C C . PRO A 1 389 ? -8.396 1.591 4.043 1.00 93.38 389 PRO A C 1
ATOM 3202 O O . PRO A 1 389 ? -9.517 1.775 4.517 1.00 93.38 389 PRO A O 1
ATOM 3205 N N . HIS A 1 390 ? -7.446 2.531 4.097 1.00 93.06 390 HIS A N 1
ATOM 3206 C CA . HIS A 1 390 ? -7.743 3.888 4.576 1.00 93.06 390 HIS A CA 1
ATOM 3207 C C . HIS A 1 390 ? -8.292 4.736 3.436 1.00 93.06 390 HIS A C 1
ATOM 3209 O O . HIS A 1 390 ? -7.670 4.872 2.380 1.00 93.06 390 HIS A O 1
ATOM 3215 N N . HIS A 1 391 ? -9.460 5.331 3.663 1.00 88.88 391 HIS A N 1
ATOM 3216 C CA . HIS A 1 391 ? -10.109 6.208 2.702 1.00 88.88 391 HIS A CA 1
ATOM 3217 C C . HIS A 1 391 ? -10.375 7.577 3.330 1.00 88.88 391 HIS A C 1
ATOM 3219 O O . HIS A 1 391 ? -11.117 7.694 4.303 1.00 88.88 391 HIS A O 1
ATOM 3225 N N . PHE A 1 392 ? -9.820 8.626 2.723 1.00 87.81 392 PHE A N 1
ATOM 3226 C CA . PHE A 1 392 ? -9.884 9.990 3.243 1.00 87.81 392 PHE A CA 1
ATOM 3227 C C . PHE A 1 392 ? -10.933 10.832 2.508 1.00 87.81 392 PHE A C 1
ATOM 3229 O O . PHE A 1 392 ? -11.076 10.765 1.285 1.00 87.81 392 PHE A O 1
ATOM 3236 N N . PHE A 1 393 ? -11.675 11.657 3.253 1.00 83.75 393 PHE A N 1
ATOM 3237 C CA . PHE A 1 393 ? -12.670 12.569 2.674 1.00 83.75 393 PHE A CA 1
ATOM 3238 C C . PHE A 1 393 ? -12.049 13.831 2.076 1.00 83.75 393 PHE A C 1
ATOM 3240 O O . PHE A 1 393 ? -12.597 14.384 1.119 1.00 83.75 393 PHE A O 1
ATOM 3247 N N . SER A 1 394 ? -10.942 14.299 2.651 1.00 84.19 394 SER A N 1
ATOM 3248 C CA . SER A 1 394 ? -10.228 15.505 2.242 1.00 84.19 394 SER A CA 1
ATOM 3249 C C . SER A 1 394 ? -9.060 15.183 1.306 1.00 84.19 394 SER A C 1
ATOM 3251 O O . SER A 1 394 ? -8.410 14.156 1.498 1.00 84.19 394 SER A O 1
ATOM 3253 N N . PRO A 1 395 ? -8.751 16.067 0.337 1.00 82.19 395 PRO A N 1
ATOM 3254 C CA . PRO A 1 395 ? -7.531 15.953 -0.454 1.00 82.19 395 PRO A CA 1
ATOM 3255 C C . PRO A 1 395 ? -6.293 16.069 0.423 1.00 82.19 395 PRO A C 1
ATOM 3257 O O . PRO A 1 395 ? -6.260 16.887 1.349 1.00 82.19 395 PRO A O 1
ATOM 3260 N N . ASP A 1 396 ? -5.239 15.357 0.043 1.00 84.94 396 ASP A N 1
ATOM 3261 C CA . ASP A 1 396 ? -3.909 15.668 0.550 1.00 84.94 396 ASP A CA 1
ATOM 3262 C C . ASP A 1 396 ? -3.424 17.045 0.026 1.00 84.94 396 ASP A C 1
ATOM 3264 O O . ASP A 1 396 ? -3.976 17.602 -0.940 1.00 84.94 396 ASP A O 1
ATOM 3268 N N . PRO A 1 397 ? -2.400 17.655 0.654 1.00 85.62 397 PRO A N 1
ATOM 3269 C CA . PRO A 1 397 ? -1.898 18.961 0.239 1.00 85.62 397 PRO A CA 1
ATOM 3270 C C . PRO A 1 397 ? -1.477 19.040 -1.236 1.00 85.62 397 PRO A C 1
ATOM 3272 O O . PRO A 1 397 ? -1.666 20.091 -1.851 1.00 85.62 397 PRO A O 1
ATOM 3275 N N . PHE A 1 398 ? -0.950 17.965 -1.831 1.00 84.25 398 PHE A N 1
ATOM 3276 C CA . PHE A 1 398 ? -0.553 17.952 -3.240 1.00 84.25 398 PHE A CA 1
ATOM 3277 C C . PHE A 1 398 ? -1.773 17.922 -4.156 1.00 84.25 398 PHE A C 1
ATOM 3279 O O . PHE A 1 398 ? -1.857 18.725 -5.088 1.00 84.25 398 PHE A O 1
ATOM 3286 N N . GLU A 1 399 ? -2.754 17.068 -3.870 1.00 83.62 399 GLU A N 1
ATOM 3287 C CA . GLU A 1 399 ? -4.016 17.016 -4.610 1.00 83.62 399 GLU A CA 1
ATOM 3288 C C . GLU A 1 399 ? -4.753 18.353 -4.595 1.00 83.62 399 GLU A C 1
ATOM 3290 O O . GLU A 1 399 ? -5.262 18.798 -5.634 1.00 83.62 399 GLU A O 1
ATOM 3295 N N . ARG A 1 400 ? -4.791 19.003 -3.426 1.00 84.44 400 ARG A N 1
ATOM 3296 C CA . ARG A 1 400 ? -5.421 20.312 -3.248 1.00 84.44 400 ARG A CA 1
ATOM 3297 C C . ARG A 1 400 ? -4.675 21.394 -4.021 1.00 84.44 400 ARG A C 1
ATOM 3299 O O . ARG A 1 400 ? -5.291 22.109 -4.808 1.00 84.44 400 ARG A O 1
ATOM 3306 N N . ASN A 1 401 ? -3.360 21.499 -3.829 1.00 88.00 401 ASN A N 1
ATOM 3307 C CA . ASN A 1 401 ? -2.554 22.573 -4.412 1.00 88.00 401 ASN A CA 1
ATOM 3308 C C . ASN A 1 401 ? -2.408 22.436 -5.938 1.00 88.00 401 ASN A C 1
ATOM 3310 O O . ASN A 1 401 ? -2.278 23.440 -6.634 1.00 88.00 401 ASN A O 1
ATOM 3314 N N . LEU A 1 402 ? -2.469 21.210 -6.473 1.00 88.25 402 LEU A N 1
ATOM 3315 C CA . LEU A 1 402 ? -2.412 20.935 -7.914 1.00 88.25 402 LEU A CA 1
ATOM 3316 C C . LEU A 1 402 ? -3.797 20.834 -8.577 1.00 88.25 402 LEU A C 1
ATOM 3318 O O . LEU A 1 402 ? -3.878 20.613 -9.787 1.00 88.25 402 LEU A O 1
ATOM 3322 N N . GLY A 1 403 ? -4.891 20.971 -7.818 1.00 81.50 403 GLY A N 1
ATOM 3323 C CA . GLY A 1 403 ? -6.261 20.913 -8.344 1.00 81.50 403 GLY A CA 1
ATOM 3324 C C . GLY A 1 403 ? -6.642 19.556 -8.955 1.00 81.50 403 GLY A C 1
ATOM 3325 O O . GLY A 1 403 ? -7.405 19.502 -9.929 1.00 81.50 403 GLY A O 1
ATOM 3326 N N . ARG A 1 404 ? -6.086 18.460 -8.418 1.00 79.25 404 ARG A N 1
ATOM 3327 C CA . ARG A 1 404 ? -6.255 17.084 -8.927 1.00 79.25 404 ARG A CA 1
ATOM 3328 C C . ARG A 1 404 ? -7.150 16.185 -8.075 1.00 79.25 404 ARG A C 1
ATOM 3330 O O . ARG A 1 404 ? -7.394 15.050 -8.483 1.00 79.25 404 ARG A O 1
ATOM 3337 N N . PHE A 1 405 ? -7.686 16.696 -6.968 1.00 76.19 405 PHE A N 1
ATOM 3338 C CA . PHE A 1 405 ? -8.565 15.935 -6.081 1.00 76.19 405 PHE A CA 1
ATOM 3339 C C . PHE A 1 405 ? -9.686 15.209 -6.843 1.00 76.19 405 PHE A C 1
ATOM 3341 O O . PHE A 1 405 ? -10.386 15.819 -7.659 1.00 76.19 405 PHE A O 1
ATOM 3348 N N . ARG A 1 406 ? -9.832 13.900 -6.593 1.00 71.88 406 ARG A N 1
ATOM 3349 C CA . ARG A 1 406 ? -10.800 12.981 -7.235 1.00 71.88 406 ARG A CA 1
ATOM 3350 C C . ARG A 1 406 ? -10.694 12.834 -8.761 1.00 71.88 406 ARG A C 1
ATOM 3352 O O . ARG A 1 406 ? -11.537 12.175 -9.364 1.00 71.88 406 ARG A O 1
ATOM 3359 N N . LYS A 1 407 ? -9.684 13.423 -9.409 1.00 75.06 407 LYS A N 1
ATOM 3360 C CA . LYS A 1 407 ? -9.399 13.222 -10.845 1.00 75.06 407 LYS A CA 1
ATOM 3361 C C . LYS A 1 407 ? -8.270 12.230 -11.067 1.00 75.06 407 LYS A C 1
ATOM 3363 O O . LYS A 1 407 ? -8.239 11.545 -12.085 1.00 75.06 407 LYS A O 1
ATOM 3368 N N . THR A 1 408 ? -7.320 12.195 -10.143 1.00 74.12 408 THR A N 1
ATOM 3369 C CA . T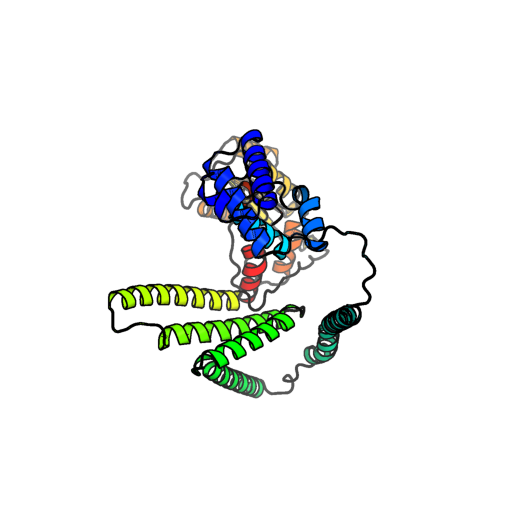HR A 1 408 ? -6.216 11.239 -10.115 1.00 74.12 408 THR A CA 1
ATOM 3370 C C . THR A 1 408 ? -6.327 10.462 -8.806 1.00 74.12 408 THR A C 1
ATOM 3372 O O . THR A 1 408 ? -6.661 11.085 -7.802 1.00 74.12 408 THR A O 1
ATOM 3375 N N . PRO A 1 409 ? -6.119 9.134 -8.800 1.00 75.38 409 PRO A N 1
ATOM 3376 C CA . PRO A 1 409 ? -6.039 8.383 -7.553 1.00 75.38 409 PRO A CA 1
ATOM 3377 C C . PRO A 1 409 ? -4.949 8.971 -6.652 1.00 75.38 409 PRO A C 1
ATOM 3379 O O . PRO A 1 409 ? -3.874 9.318 -7.152 1.00 75.38 409 PRO A O 1
ATOM 3382 N N . ASN A 1 410 ? -5.231 9.074 -5.355 1.00 76.00 410 ASN A N 1
ATOM 3383 C CA . ASN A 1 410 ? -4.243 9.507 -4.373 1.00 76.00 410 ASN A CA 1
ATOM 3384 C C . ASN A 1 410 ? -3.169 8.424 -4.171 1.00 76.00 410 ASN A C 1
ATOM 3386 O O . ASN A 1 410 ? -3.344 7.262 -4.551 1.00 76.00 410 ASN A O 1
ATOM 3390 N N . GLU A 1 411 ? -2.059 8.796 -3.537 1.00 75.38 411 GLU A N 1
ATOM 3391 C CA . GLU A 1 411 ? -0.962 7.869 -3.236 1.00 75.38 411 GLU A CA 1
ATOM 3392 C C . GLU A 1 411 ? -1.430 6.669 -2.393 1.00 75.38 411 GLU A C 1
ATOM 3394 O O . GLU A 1 411 ? -1.063 5.526 -2.673 1.00 75.38 411 GLU A O 1
ATOM 3399 N N . GLY A 1 412 ? -2.333 6.905 -1.432 1.00 80.25 412 GLY A N 1
ATOM 3400 C CA . GLY A 1 412 ? -2.907 5.857 -0.584 1.00 80.25 412 GLY A CA 1
ATOM 3401 C C . GLY A 1 412 ? -3.624 4.751 -1.365 1.00 80.25 412 GLY A C 1
ATOM 3402 O O . GLY A 1 412 ? -3.599 3.596 -0.947 1.00 80.25 412 GLY A O 1
ATOM 3403 N N . THR A 1 413 ? -4.191 5.060 -2.535 1.00 83.38 413 THR A N 1
ATOM 3404 C CA . THR A 1 413 ? -4.868 4.070 -3.387 1.00 83.38 413 THR A CA 1
ATOM 3405 C C . THR A 1 413 ? -3.886 3.047 -3.965 1.00 83.38 413 THR A C 1
ATOM 3407 O O . THR A 1 413 ? -4.247 1.884 -4.131 1.00 83.38 413 THR A O 1
ATOM 3410 N N . LEU A 1 414 ? -2.637 3.437 -4.254 1.00 87.94 414 LEU A N 1
ATOM 3411 C CA . LEU A 1 414 ? -1.619 2.485 -4.711 1.00 87.94 414 LEU A CA 1
ATOM 3412 C C . LEU A 1 414 ? -1.291 1.482 -3.600 1.00 87.94 414 LEU A C 1
ATOM 3414 O O . LEU A 1 414 ? -1.269 0.275 -3.845 1.00 87.94 414 LEU A O 1
ATOM 3418 N N . PHE A 1 415 ? -1.074 1.992 -2.385 1.00 91.06 415 PHE A N 1
ATOM 3419 C CA . PHE A 1 415 ? -0.707 1.181 -1.232 1.00 91.06 415 PHE A CA 1
ATOM 3420 C C . PHE A 1 415 ? -1.849 0.260 -0.780 1.00 91.06 415 PHE A C 1
ATOM 3422 O O . PHE A 1 415 ? -1.688 -0.957 -0.780 1.00 91.06 415 PHE A O 1
ATOM 3429 N N . TYR A 1 416 ? -3.017 0.819 -0.457 1.00 89.19 416 TYR A N 1
ATOM 3430 C CA . TYR A 1 416 ? -4.156 0.042 0.042 1.00 89.19 416 TYR A CA 1
ATOM 3431 C C . TYR A 1 416 ? -4.900 -0.745 -1.040 1.00 89.19 416 TYR A C 1
ATOM 3433 O O . TYR A 1 416 ? -5.668 -1.636 -0.703 1.00 89.19 416 TYR A O 1
ATOM 3441 N N . GLY A 1 417 ? -4.706 -0.410 -2.318 1.00 84.56 417 GLY A N 1
ATOM 3442 C CA . GLY A 1 417 ? -5.332 -1.114 -3.434 1.00 84.56 417 GLY A CA 1
ATOM 3443 C C . GLY A 1 417 ? -4.471 -2.253 -3.966 1.00 84.56 417 GLY A C 1
ATOM 3444 O O . GLY A 1 417 ? -4.840 -3.413 -3.867 1.00 84.56 417 GLY A O 1
ATOM 3445 N N . LEU A 1 418 ? -3.326 -1.935 -4.575 1.00 88.00 418 LEU A N 1
ATOM 3446 C CA . LEU A 1 418 ? -2.529 -2.943 -5.285 1.00 88.00 418 LEU A CA 1
ATOM 3447 C C . LEU A 1 418 ? -1.478 -3.605 -4.388 1.00 88.00 418 LEU A C 1
ATOM 3449 O O . LEU A 1 418 ? -1.267 -4.812 -4.473 1.00 88.00 418 LEU A O 1
ATOM 3453 N N . VAL A 1 419 ? -0.792 -2.813 -3.562 1.00 92.06 419 VAL A N 1
ATOM 3454 C CA . VAL A 1 419 ? 0.363 -3.289 -2.788 1.00 92.06 419 VAL A CA 1
ATOM 3455 C C . VAL A 1 419 ? -0.073 -4.172 -1.621 1.00 92.06 419 VAL A C 1
ATOM 3457 O O . VAL A 1 419 ? 0.488 -5.250 -1.447 1.00 92.06 419 VAL A O 1
ATOM 3460 N N . GLN A 1 420 ? -1.084 -3.764 -0.849 1.00 92.50 420 GLN A N 1
ATOM 3461 C CA . GLN A 1 420 ? -1.596 -4.561 0.272 1.00 92.50 420 GLN A CA 1
ATOM 3462 C C . GLN A 1 420 ? -2.241 -5.873 -0.186 1.00 92.50 420 GLN A C 1
ATOM 3464 O O . GLN A 1 420 ? -1.971 -6.912 0.410 1.00 92.50 420 GLN A O 1
ATOM 3469 N N . ASP A 1 421 ? -2.986 -5.864 -1.293 1.00 91.00 421 ASP A N 1
ATOM 3470 C CA . ASP A 1 421 ? -3.514 -7.095 -1.895 1.00 91.00 421 ASP A CA 1
ATOM 3471 C C . ASP A 1 421 ? -2.401 -8.033 -2.390 1.00 91.00 421 ASP A C 1
ATOM 3473 O O . ASP A 1 421 ? -2.576 -9.253 -2.413 1.00 91.00 421 ASP A O 1
ATOM 3477 N N . GLY A 1 422 ? -1.267 -7.471 -2.822 1.00 92.75 422 GLY A N 1
ATOM 3478 C CA . GLY A 1 422 ? -0.057 -8.223 -3.146 1.00 92.75 422 GLY A CA 1
ATOM 3479 C C . GLY A 1 422 ? 0.613 -8.812 -1.902 1.00 92.75 422 GLY A C 1
ATOM 3480 O O . GLY A 1 422 ? 0.953 -9.989 -1.887 1.00 92.75 422 GLY A O 1
ATOM 3481 N N . ASN A 1 423 ? 0.735 -8.032 -0.826 1.00 93.94 423 ASN A N 1
ATOM 3482 C CA . ASN A 1 423 ? 1.265 -8.503 0.457 1.00 93.94 423 ASN A CA 1
ATOM 3483 C C . ASN A 1 423 ? 0.436 -9.642 1.061 1.00 93.94 423 ASN A C 1
ATOM 3485 O O . ASN A 1 423 ? 1.013 -10.565 1.631 1.00 93.94 423 ASN A O 1
ATOM 3489 N N . ASP A 1 424 ? -0.890 -9.603 0.908 1.00 93.31 424 ASP A N 1
ATOM 3490 C CA . ASP A 1 424 ? -1.813 -10.651 1.372 1.00 93.31 424 ASP A CA 1
ATOM 3491 C C . ASP A 1 424 ? -1.528 -12.011 0.705 1.00 93.31 424 ASP A C 1
ATOM 3493 O O . ASP A 1 424 ? -1.746 -13.060 1.300 1.00 93.31 424 ASP A O 1
ATOM 3497 N N . MET A 1 425 ? -0.951 -12.030 -0.505 1.00 92.38 425 MET A N 1
ATOM 3498 C CA . MET A 1 425 ? -0.473 -13.272 -1.132 1.00 92.38 425 MET A CA 1
ATOM 3499 C C . MET A 1 425 ? 0.627 -13.961 -0.308 1.00 92.38 425 MET A C 1
ATOM 3501 O O . MET A 1 425 ? 0.750 -15.186 -0.336 1.00 92.38 425 MET A O 1
ATOM 3505 N N . TRP A 1 426 ? 1.442 -13.171 0.384 1.00 93.88 426 TRP A N 1
ATOM 3506 C CA . TRP A 1 426 ? 2.643 -13.609 1.087 1.00 93.88 426 TRP A CA 1
ATOM 3507 C C . TRP A 1 426 ? 2.460 -13.657 2.608 1.00 93.88 426 TRP A C 1
ATOM 3509 O O . TRP A 1 426 ? 3.458 -13.709 3.323 1.00 93.88 426 TRP A O 1
ATOM 3519 N N . ASP A 1 427 ? 1.217 -13.578 3.100 1.00 93.00 427 ASP A N 1
ATOM 3520 C CA . ASP A 1 427 ? 0.893 -13.416 4.526 1.00 93.00 427 ASP A CA 1
ATOM 3521 C C . ASP A 1 427 ? 1.647 -12.231 5.172 1.00 93.00 427 ASP A C 1
ATOM 3523 O O . ASP A 1 427 ? 2.007 -12.246 6.349 1.00 93.00 427 ASP A O 1
ATOM 3527 N N . ALA A 1 428 ? 1.911 -11.187 4.375 1.00 93.69 428 ALA A N 1
ATOM 3528 C CA . ALA A 1 428 ? 2.738 -10.039 4.744 1.00 93.69 428 ALA A CA 1
ATOM 3529 C C . ALA A 1 428 ? 1.928 -8.746 4.935 1.00 93.69 428 ALA A C 1
ATOM 3531 O O . ALA A 1 428 ? 2.504 -7.664 5.086 1.00 93.69 428 ALA A O 1
ATOM 3532 N N . THR A 1 429 ? 0.594 -8.821 4.904 1.00 93.31 429 THR A N 1
ATOM 3533 C CA . THR A 1 429 ? -0.270 -7.694 5.274 1.00 93.31 429 THR A CA 1
ATOM 3534 C C . THR A 1 429 ? -0.017 -7.336 6.732 1.00 93.31 429 THR A C 1
ATOM 3536 O O . THR A 1 429 ? 0.000 -8.196 7.610 1.00 93.31 429 THR A O 1
ATOM 3539 N N . PHE A 1 430 ? 0.184 -6.050 7.000 1.00 94.12 430 PHE A N 1
ATOM 3540 C CA . PHE A 1 430 ? 0.550 -5.556 8.323 1.00 94.12 430 PHE A CA 1
ATOM 3541 C C . PHE A 1 430 ? -0.417 -4.478 8.805 1.00 94.12 430 PHE A C 1
ATOM 3543 O O . PHE A 1 430 ? -1.089 -3.817 8.014 1.00 94.12 430 PHE A O 1
ATOM 3550 N N . PHE A 1 431 ? -0.466 -4.304 10.123 1.00 95.06 431 PHE A N 1
ATOM 3551 C CA . PHE A 1 431 ? -1.331 -3.333 10.778 1.00 95.06 431 PHE A CA 1
ATOM 3552 C C . PHE A 1 431 ? -0.892 -1.898 10.458 1.00 95.06 431 PHE A C 1
ATOM 3554 O O . PHE A 1 431 ? 0.242 -1.507 10.735 1.00 95.06 431 PHE A O 1
ATOM 3561 N N . CYS A 1 432 ? -1.802 -1.100 9.904 1.00 95.44 432 CYS A N 1
ATOM 3562 C CA . CYS A 1 432 ? -1.561 0.288 9.500 1.00 95.44 432 CYS A CA 1
ATOM 3563 C C . CYS A 1 432 ? -2.004 1.314 10.558 1.00 95.44 432 CYS A C 1
ATOM 3565 O O . CYS A 1 432 ? -2.134 2.497 10.260 1.00 95.44 432 CYS A O 1
ATOM 3567 N N . GLY A 1 433 ? -2.251 0.884 11.799 1.00 94.00 433 GLY A N 1
ATOM 3568 C CA . GLY A 1 433 ? -2.563 1.778 12.917 1.00 94.00 433 GLY A CA 1
ATOM 3569 C C . GLY A 1 433 ? -4.049 2.082 13.121 1.00 94.00 433 GLY A C 1
ATOM 3570 O O . GLY A 1 433 ? -4.411 2.525 14.209 1.00 94.00 433 GLY A O 1
ATOM 3571 N N . SER A 1 434 ? -4.898 1.844 12.124 1.00 95.94 434 SER A N 1
ATOM 3572 C CA . SER A 1 434 ? -6.344 2.097 12.164 1.00 95.94 434 SER A CA 1
ATOM 3573 C C . SER A 1 434 ? -7.062 1.242 11.119 1.00 95.94 434 SER A C 1
ATOM 3575 O O . SER A 1 434 ? -6.420 0.725 10.201 1.00 95.94 434 SER A O 1
ATOM 3577 N N . CYS A 1 435 ? -8.385 1.137 11.228 1.00 95.62 435 CYS A N 1
ATOM 3578 C CA . CYS A 1 435 ? -9.260 0.407 10.315 1.00 95.62 435 CYS A CA 1
ATOM 3579 C C . CYS A 1 435 ? -8.868 -1.077 10.205 1.00 95.62 435 CYS A C 1
ATOM 3581 O O . CYS A 1 435 ? -8.806 -1.626 9.100 1.00 95.62 435 CYS A O 1
ATOM 3583 N N . ALA A 1 436 ? -8.579 -1.699 11.348 1.00 95.50 436 ALA A N 1
ATOM 3584 C CA . ALA A 1 436 ? -8.224 -3.110 11.469 1.00 95.50 436 ALA A CA 1
ATOM 3585 C C . ALA A 1 436 ? -8.999 -3.789 12.599 1.00 95.50 436 ALA A C 1
ATOM 3587 O O . ALA A 1 436 ? -9.501 -3.046 13.485 1.00 95.50 436 ALA A O 1
#

Secondary structure (DSSP, 8-state):
--THHHHHS-HHHHHHHHHHHHHHHHTT--HHHHHHHHHHHHHHHHHS-TTSHHHHHHHHTHHHH-TT--TTS--TTHHHHHHHHHHHHHHH-----PPPP--GGGHHHHHHHHHHHHHHHHHHHHHHHHHHHHHHS-TTTTS-HHHHHHHHHHHHHHHHHHHHHHHHSPPPHHHHHHHHHHHHHHHHHHTTS-SHHHHHHHHHHHHHHHHHHHHHHHHHS--SS-HHHHHHHHHHHHHHHHHHHHHHHHHHHTSS---PPPPPPPS-GGGSPPEEEEEEESS--HHHHHHHHHHHHTSSS-GGGEEEEEEETT--HHHHHHHHHHT-EEE--S--TTHHHHHHHHHHTT--SSEEEE--TT----TTHHHHHHHHHHH-TT----PPPP--SSPPHHHHHTT-TTTS--HHHIIIIIIHHHHHHTT-----SS--